Protein AF-0000000066342060 (afdb_homodimer)

pLDDT: mean 93.71, std 10.84, range [29.41, 98.94]

Organism: Danio rerio (NCBI:txid7955)

Sequence (582 aa):
MQQTVARYLIFFQYTGSKYSGVMKAPAHQAVQGVGNHLENAVRKLKPVNEVCVSISSRTDTGVHALCNSAHVDIQRRADKPPLSEQSLLEALNFQLKEEPIRITRAYRVHSDFHARYQAQSRTYVYRLALGCQHHTLMPLTEKDLCWALRDTRLNIDAMREASALLLGTHDFSTFRALSSDAPFKCPVKTLDLAQLEPGESFSQRHFQRDIQFWELTFKSRSFLYRQVRRMTGVLVAIGQGRLSVSKIQDLLEARDSLAFPNNLTAPAHGLFLTNVQYRDTDLVASMSEEQMQQTVARYLIFFQYTGSKYSGVMKAPAHQAVQGVGNHLENAVRKLKPVNEVCVSISSRTDTGVHALCNSAHVDIQRRADKPPLSEQSLLEALNFQLKEEPIRITRAYRVHSDFHARYQAQSRTYVYRLALGCQHHTLMPLTEKDLCWALRDTRLNIDAMREASALLLGTHDFSTFRALSSDAPFKCPVKTLDLAQLEPGESFSQRHFQRDIQFWELTFKSRSFLYRQVRRMTGVLVAIGQGRLSVSKIQDLLEARDSLAFPNNLTAPAHGLFLTNVQYRDTDLVASMSEEQ

InterPro domains:
  IPR001406 Pseudouridine synthase I, TruA [MF_00171] (6-278)
  IPR001406 Pseudouridine synthase I, TruA [PIRSF001430] (6-283)
  IPR001406 Pseudouridine synthase I, TruA [PTHR11142] (7-284)
  IPR001406 Pseudouridine synthase I, TruA [cd02570] (10-278)
  IPR020094 Pseudouridine synthase TruA/RsuA/RluB/E/F, N-terminal [G3DSA:3.30.70.580] (1-119)
  IPR020095 Pseudouridine synthase I, TruA, C-terminal [G3DSA:3.30.70.660] (121-280)
  IPR020097 Pseudouridine synthase I, TruA, alpha/beta domain [PF01416] (12-117)
  IPR020097 Pseudouridine synthase I, TruA, alpha/beta domain [PF01416] (162-278)
  IPR020103 Pseudouridine synthase, catalytic domain superfamily [SSF55120] (6-284)

Nearest PDB structures (foldseek):
  9enc-assembly1_A  TM=8.830E-01  e=8.148E-20  Homo sapiens
  9enb-assembly1_B  TM=8.644E-01  e=1.808E-19  Homo sapiens
  9enc-assembly1_B  TM=8.668E-01  e=1.210E-18  Homo sapiens
  6sgb-assembly1_FB  TM=7.289E-01  e=1.184E-21  Trypanosoma brucei brucei
  6sgb-assembly1_FC  TM=7.516E-01  e=6.376E-20  Trypanosoma brucei brucei

Structure (mmCIF, N/CA/C/O backbone):
data_AF-0000000066342060-model_v1
#
loop_
_entity.id
_entity.type
_entity.pdbx_description
1 polymer 'tRNA pseudouridine synthase'
#
loop_
_atom_site.group_PDB
_atom_site.id
_atom_site.type_symbol
_atom_site.label_atom_id
_atom_site.label_alt_id
_atom_site.label_comp_id
_atom_site.label_asym_id
_atom_site.label_entity_id
_atom_site.label_seq_id
_atom_site.pdbx_PDB_ins_code
_atom_site.Cartn_x
_atom_site.Cartn_y
_atom_site.Cartn_z
_atom_site.occupancy
_atom_site.B_iso_or_equiv
_atom_site.auth_seq_id
_atom_site.auth_comp_id
_atom_site.auth_asym_id
_atom_site.auth_atom_id
_atom_site.pdbx_PDB_model_num
ATOM 1 N N . MET A 1 1 ? 30.828 29.75 25.562 1 40.78 1 MET A N 1
ATOM 2 C CA . MET A 1 1 ? 30.375 29.578 24.172 1 40.78 1 MET A CA 1
ATOM 3 C C . MET A 1 1 ? 28.859 29.375 24.125 1 40.78 1 MET A C 1
ATOM 5 O O . MET A 1 1 ? 28.312 28.562 24.891 1 40.78 1 MET A O 1
ATOM 9 N N . GLN A 1 2 ? 28.047 30.266 23.875 1 48.31 2 GLN A N 1
ATOM 10 C CA . GLN A 1 2 ? 26.609 30.344 24.078 1 48.31 2 GLN A CA 1
ATOM 11 C C . GLN A 1 2 ? 25.906 29.125 23.516 1 48.31 2 GLN A C 1
ATOM 13 O O . GLN A 1 2 ? 26.188 28.703 22.375 1 48.31 2 GLN A O 1
ATOM 18 N N . GLN A 1 3 ? 25.578 28.125 24.328 1 57.59 3 GLN A N 1
ATOM 19 C CA . GLN A 1 3 ? 24.891 26.859 24.094 1 57.59 3 GLN A CA 1
ATOM 20 C C . GLN A 1 3 ? 23.734 27.031 23.094 1 57.59 3 GLN A C 1
ATOM 22 O O . GLN A 1 3 ? 22.734 27.688 23.406 1 57.59 3 GLN A O 1
ATOM 27 N N . THR A 1 4 ? 23.969 27.078 21.734 1 79 4 THR A N 1
ATOM 28 C CA . THR A 1 4 ? 22.953 27.562 20.797 1 79 4 THR A CA 1
ATOM 29 C C . THR A 1 4 ? 21.953 26.453 20.453 1 79 4 THR A C 1
ATOM 31 O O . THR A 1 4 ? 22.328 25.344 20.109 1 79 4 THR A O 1
ATOM 34 N N . VAL A 1 5 ? 20.75 26.5 21.062 1 92 5 VAL A N 1
ATOM 35 C CA . VAL A 1 5 ? 19.578 25.703 20.703 1 92 5 VAL A CA 1
ATOM 36 C C . VAL A 1 5 ? 19.203 25.953 19.25 1 92 5 VAL A C 1
ATOM 38 O O . VAL A 1 5 ? 19.188 27.109 18.797 1 92 5 VAL A O 1
ATOM 41 N N . ALA A 1 6 ? 19.156 24.844 18.5 1 95.31 6 ALA A N 1
ATOM 42 C CA . ALA A 1 6 ? 18.719 24.969 17.109 1 95.31 6 ALA A CA 1
ATOM 43 C C . ALA A 1 6 ? 17.297 24.422 16.938 1 95.31 6 ALA A C 1
ATOM 45 O O . ALA A 1 6 ? 16.969 23.375 17.484 1 95.31 6 ALA A O 1
ATOM 46 N N . ARG A 1 7 ? 16.484 25.234 16.234 1 97.38 7 ARG A N 1
ATOM 47 C CA . ARG A 1 7 ? 15.133 24.766 15.922 1 97.38 7 ARG A CA 1
ATOM 48 C C . ARG A 1 7 ? 15.094 24.125 14.539 1 97.38 7 ARG A C 1
ATOM 50 O O . ARG A 1 7 ? 15.617 24.672 13.57 1 97.38 7 ARG A O 1
ATOM 57 N N . TYR A 1 8 ? 14.477 22.938 14.531 1 98.38 8 TYR A N 1
ATOM 58 C CA . TYR A 1 8 ? 14.32 22.219 13.266 1 98.38 8 TYR A CA 1
ATOM 59 C C . TYR A 1 8 ? 12.844 22.031 12.93 1 98.38 8 TYR A C 1
ATOM 61 O O . TYR A 1 8 ? 12.031 21.75 13.812 1 98.38 8 TYR A O 1
ATOM 69 N N . LEU A 1 9 ? 12.523 22.25 11.648 1 98.75 9 LEU A N 1
ATOM 70 C CA . LEU A 1 9 ? 11.273 21.781 11.062 1 98.75 9 LEU A CA 1
ATOM 71 C C . LEU A 1 9 ? 11.469 20.438 10.375 1 98.75 9 LEU A C 1
ATOM 73 O O . LEU A 1 9 ? 12.328 20.297 9.5 1 98.75 9 LEU A O 1
ATOM 77 N N . ILE A 1 10 ? 10.719 19.453 10.805 1 98.56 10 ILE A N 1
ATOM 78 C CA . ILE A 1 10 ? 10.805 18.141 10.164 1 98.56 10 ILE A CA 1
ATOM 79 C C . ILE A 1 10 ? 9.477 17.828 9.477 1 98.56 10 ILE A C 1
ATOM 81 O O . ILE A 1 10 ? 8.406 18.188 9.977 1 98.56 10 ILE A O 1
ATOM 85 N N . PHE A 1 11 ? 9.547 17.234 8.297 1 98.5 11 PHE A N 1
ATOM 86 C CA . PHE A 1 11 ? 8.422 16.625 7.602 1 98.5 11 PHE A CA 1
ATOM 87 C C . PHE A 1 11 ? 8.453 15.109 7.742 1 98.5 11 PHE A C 1
ATOM 89 O O . PHE A 1 11 ? 9.516 14.492 7.641 1 98.5 11 PHE A O 1
ATOM 96 N N . PHE A 1 12 ? 7.305 14.547 8.023 1 98.56 12 PHE A N 1
ATOM 97 C CA . PHE A 1 12 ? 7.316 13.109 8.289 1 98.56 12 PHE A CA 1
ATOM 98 C C . PHE A 1 12 ? 6.043 12.453 7.777 1 98.56 12 PHE A C 1
ATOM 100 O O . PHE A 1 12 ? 5.012 13.117 7.625 1 98.56 12 PHE A O 1
ATOM 107 N N . GLN A 1 13 ? 6.145 11.219 7.43 1 98.62 13 GLN A N 1
ATOM 108 C CA . GLN A 1 13 ? 5.023 10.359 7.059 1 98.62 13 GLN A CA 1
ATOM 109 C C . GLN A 1 13 ? 4.785 9.273 8.102 1 98.62 13 GLN A C 1
ATOM 111 O O . GLN A 1 13 ? 5.688 8.938 8.875 1 98.62 13 GLN A O 1
ATOM 116 N N . TYR A 1 14 ? 3.566 8.75 8.172 1 98.62 14 TYR A N 1
ATOM 117 C CA . TYR A 1 14 ? 3.242 7.621 9.039 1 98.62 14 TYR A CA 1
ATOM 118 C C . TYR A 1 14 ? 1.99 6.902 8.555 1 98.62 14 TYR A C 1
ATOM 120 O O . TYR A 1 14 ? 1.131 7.508 7.906 1 98.62 14 TYR A O 1
ATOM 128 N N . THR A 1 15 ? 1.938 5.625 8.781 1 98.25 15 THR A N 1
ATOM 129 C CA . THR A 1 15 ? 0.697 4.859 8.711 1 98.25 15 THR A CA 1
ATOM 130 C C . THR A 1 15 ? -0.022 4.871 10.062 1 98.25 15 THR A C 1
ATOM 132 O O . THR A 1 15 ? 0.473 4.312 11.039 1 98.25 15 THR A O 1
ATOM 135 N N . GLY A 1 16 ? -1.172 5.438 10.102 1 98.44 16 GLY A N 1
ATOM 136 C CA . GLY A 1 16 ? -1.826 5.793 11.352 1 98.44 16 GLY A CA 1
ATOM 137 C C . GLY A 1 16 ? -2.471 4.605 12.039 1 98.44 16 GLY A C 1
ATOM 138 O O . GLY A 1 16 ? -2.881 4.707 13.203 1 98.44 16 GLY A O 1
ATOM 139 N N . SER A 1 17 ? -2.461 3.416 11.461 1 96.31 17 SER A N 1
ATOM 140 C CA . SER A 1 17 ? -3.217 2.258 11.922 1 96.31 17 SER A CA 1
ATOM 141 C C . SER A 1 17 ? -2.75 1.809 13.305 1 96.31 17 SER A C 1
ATOM 143 O O . SER A 1 17 ? -3.541 1.283 14.094 1 96.31 17 SER A O 1
ATOM 145 N N . LYS A 1 18 ? -1.552 2.076 13.633 1 94.25 18 LYS A N 1
ATOM 146 C CA . LYS A 1 18 ? -0.958 1.534 14.852 1 94.25 18 LYS A CA 1
ATOM 147 C C . LYS A 1 18 ? -1.004 2.553 15.984 1 94.25 18 LYS A C 1
ATOM 149 O O . LYS A 1 18 ? -0.569 2.266 17.094 1 94.25 18 LYS A O 1
ATOM 154 N N . TYR A 1 19 ? -1.538 3.703 15.734 1 97.94 19 TYR A N 1
ATOM 155 C CA . TYR A 1 19 ? -1.331 4.777 16.703 1 97.94 19 TYR A CA 1
ATOM 156 C C . TYR A 1 19 ? -2.662 5.352 17.172 1 97.94 19 TYR A C 1
ATOM 158 O O . TYR A 1 19 ? -3.68 5.219 16.484 1 97.94 19 TYR A O 1
ATOM 166 N N . SER A 1 20 ? -2.66 5.93 18.312 1 97.25 20 SER A N 1
ATOM 167 C CA . SER A 1 20 ? -3.82 6.633 18.844 1 97.25 20 SER A CA 1
ATOM 168 C C . SER A 1 20 ? -3.832 8.094 18.406 1 97.25 20 SER A C 1
ATOM 170 O O . SER A 1 20 ? -4.008 8.992 19.234 1 97.25 20 SER A O 1
ATOM 172 N N . GLY A 1 21 ? -3.586 8.305 17.125 1 97.62 21 GLY A N 1
ATOM 173 C CA . GLY A 1 21 ? -3.49 9.648 16.578 1 97.62 21 GLY A CA 1
ATOM 174 C C . GLY A 1 21 ? -2.064 10.156 16.5 1 97.62 21 GLY A C 1
ATOM 175 O O . GLY A 1 21 ? -1.122 9.438 16.828 1 97.62 21 GLY A O 1
ATOM 176 N N . VAL A 1 22 ? -1.926 11.352 16.031 1 98.38 22 VAL A N 1
ATOM 177 C CA . VAL A 1 22 ? -0.576 11.867 15.836 1 98.38 22 VAL A CA 1
ATOM 178 C C . VAL A 1 22 ? -0.062 12.484 17.141 1 98.38 22 VAL A C 1
ATOM 180 O O . VAL A 1 22 ? 1.145 12.492 17.391 1 98.38 22 VAL A O 1
ATOM 183 N N . MET A 1 23 ? -0.962 13.016 17.938 1 96.44 23 MET A N 1
ATOM 184 C CA . MET A 1 23 ? -0.544 13.719 19.141 1 96.44 23 MET A CA 1
ATOM 185 C C . MET A 1 23 ? -0.038 12.742 20.203 1 96.44 23 MET A C 1
ATOM 187 O O . MET A 1 23 ? -0.458 11.586 20.234 1 96.44 23 MET A O 1
ATOM 191 N N . LYS A 1 24 ? 0.803 13.227 21.016 1 95.44 24 LYS A N 1
ATOM 192 C CA . LYS A 1 24 ? 1.304 12.445 22.141 1 95.44 24 LYS A CA 1
ATOM 193 C C . LYS A 1 24 ? 0.162 11.992 23.047 1 95.44 24 LYS A C 1
ATOM 195 O O . LYS A 1 24 ? -0.66 12.812 23.469 1 95.44 24 LYS A O 1
ATOM 200 N N . ALA A 1 25 ? 0.203 10.734 23.234 1 93.38 25 ALA A N 1
ATOM 201 C CA . ALA A 1 25 ? -0.77 10.172 24.156 1 93.38 25 ALA A CA 1
ATOM 202 C C . ALA A 1 25 ? -0.244 10.211 25.594 1 93.38 25 ALA A C 1
ATOM 204 O O . ALA A 1 25 ? 0.963 10.102 25.812 1 93.38 25 ALA A O 1
ATOM 205 N N . PRO A 1 26 ? -1.163 10.297 26.484 1 91.69 26 PRO A N 1
ATOM 206 C CA . PRO A 1 26 ? -0.74 10.227 27.875 1 91.69 26 PRO A CA 1
ATOM 207 C C . PRO A 1 26 ? -0.119 8.875 28.234 1 91.69 26 PRO A C 1
ATOM 209 O O . PRO A 1 26 ? -0.402 7.867 27.578 1 91.69 26 PRO A O 1
ATOM 212 N N . ALA A 1 27 ? 0.652 8.812 29.219 1 87.19 27 ALA A N 1
ATOM 213 C CA . ALA A 1 27 ? 1.425 7.641 29.625 1 87.19 27 ALA A CA 1
ATOM 214 C C . ALA A 1 27 ? 0.506 6.48 29.984 1 87.19 27 ALA A C 1
ATOM 216 O O . ALA A 1 27 ? 0.876 5.312 29.844 1 87.19 27 ALA A O 1
ATOM 217 N N . HIS A 1 28 ? -0.587 6.805 30.453 1 90.12 28 HIS A N 1
ATOM 218 C CA . HIS A 1 28 ? -1.48 5.758 30.938 1 90.12 28 HIS A CA 1
ATOM 219 C C . HIS A 1 28 ? -2.203 5.07 29.781 1 90.12 28 HIS A C 1
ATOM 221 O O . HIS A 1 28 ? -2.801 4.008 29.953 1 90.12 28 HIS A O 1
ATOM 227 N N . GLN A 1 29 ? -2.131 5.688 28.656 1 89.44 29 GLN A N 1
ATOM 228 C CA . GLN A 1 29 ? -2.797 5.098 27.5 1 89.44 29 GLN A CA 1
ATOM 229 C C . GLN A 1 29 ? -1.976 3.947 26.906 1 89.44 29 GLN A C 1
ATOM 231 O O . GLN A 1 29 ? -0.752 4.047 26.797 1 89.44 29 GLN A O 1
ATOM 236 N N . ALA A 1 30 ? -2.613 2.877 26.594 1 89.19 30 ALA A N 1
ATOM 237 C CA . ALA A 1 30 ? -1.975 1.658 26.094 1 89.19 30 ALA A CA 1
ATOM 238 C C . ALA A 1 30 ? -1.342 1.882 24.734 1 89.19 30 ALA A C 1
ATOM 240 O O . ALA A 1 30 ? -0.22 1.436 24.469 1 89.19 30 ALA A O 1
ATOM 241 N N . VAL A 1 31 ? -2.068 2.568 23.844 1 95.69 31 VAL A N 1
ATOM 242 C CA . VAL A 1 31 ? -1.579 2.809 22.5 1 95.69 31 VAL A CA 1
ATOM 243 C C . VAL A 1 31 ? -1.014 4.223 22.391 1 95.69 31 VAL A C 1
ATOM 245 O O . VAL A 1 31 ? -1.695 5.195 22.719 1 95.69 31 VAL A O 1
ATOM 248 N N . GLN A 1 32 ? 0.169 4.375 21.969 1 97.12 32 GLN A N 1
ATOM 249 C CA . GLN A 1 32 ? 0.861 5.656 21.859 1 97.12 32 GLN A CA 1
ATOM 250 C C . GLN A 1 32 ? 0.484 6.387 20.578 1 97.12 32 GLN A C 1
ATOM 252 O O . GLN A 1 32 ? -0.012 5.773 19.625 1 97.12 32 GLN A O 1
ATOM 257 N N . GLY A 1 33 ? 0.631 7.684 20.594 1 98.25 33 GLY A N 1
ATOM 258 C CA . GLY A 1 33 ? 0.53 8.484 19.391 1 98.25 33 GLY A CA 1
ATOM 259 C C . GLY A 1 33 ? 1.835 8.57 18.625 1 98.25 33 GLY A C 1
ATOM 260 O O . GLY A 1 33 ? 2.891 8.188 19.125 1 98.25 33 GLY A O 1
ATOM 261 N N . VAL A 1 34 ? 1.779 9.047 17.422 1 98.69 34 VAL A N 1
ATOM 262 C CA . VAL A 1 34 ? 2.963 9.25 16.594 1 98.69 34 VAL A CA 1
ATOM 263 C C . VAL A 1 34 ? 3.939 10.188 17.312 1 98.69 34 VAL A C 1
ATOM 265 O O . VAL A 1 34 ? 5.152 9.984 17.266 1 98.69 34 VAL A O 1
ATOM 268 N N . GLY A 1 35 ? 3.361 11.242 17.984 1 98.5 35 GLY A N 1
ATOM 269 C CA . GLY A 1 35 ? 4.168 12.219 18.703 1 98.5 35 GLY A CA 1
ATOM 270 C C . GLY A 1 35 ? 5.047 11.594 19.781 1 98.5 35 GLY A C 1
ATOM 271 O O . GLY A 1 35 ? 6.172 12.047 20 1 98.5 35 GLY A O 1
ATOM 272 N N . ASN A 1 36 ? 4.559 10.531 20.5 1 98.38 36 ASN A N 1
ATOM 273 C CA . ASN A 1 36 ? 5.375 9.812 21.469 1 98.38 36 ASN A CA 1
ATOM 274 C C . ASN A 1 36 ? 6.645 9.258 20.828 1 98.38 36 ASN A C 1
ATOM 276 O O . ASN A 1 36 ? 7.738 9.422 21.359 1 98.38 36 ASN A O 1
ATOM 280 N N . HIS A 1 37 ? 6.496 8.68 19.672 1 98.44 37 HIS A N 1
ATOM 281 C CA . HIS A 1 37 ? 7.613 8.031 18.984 1 98.44 37 HIS A CA 1
ATOM 282 C C . HIS A 1 37 ? 8.586 9.062 18.438 1 98.44 37 HIS A C 1
ATOM 284 O O . HIS A 1 37 ? 9.805 8.852 18.469 1 98.44 37 HIS A O 1
ATOM 290 N N . LEU A 1 38 ? 8.039 10.164 17.938 1 98.75 38 LEU A N 1
ATOM 291 C CA . LEU A 1 38 ? 8.898 11.242 17.453 1 98.75 38 LEU A CA 1
ATOM 292 C C . LEU A 1 38 ? 9.758 11.797 18.594 1 98.75 38 LEU A C 1
ATOM 294 O O . LEU A 1 38 ? 10.977 11.93 18.453 1 98.75 38 LEU A O 1
ATOM 298 N N . GLU A 1 39 ? 9.148 12.062 19.703 1 98.62 39 GLU A N 1
ATOM 299 C CA . GLU A 1 39 ? 9.883 12.609 20.844 1 98.62 39 GLU A CA 1
ATOM 300 C C . GLU A 1 39 ? 10.906 11.609 21.375 1 98.62 39 GLU A C 1
ATOM 302 O O . GLU A 1 39 ? 12.031 11.984 21.719 1 98.62 39 GLU A O 1
ATOM 307 N N . ASN A 1 40 ? 10.469 10.367 21.438 1 98.19 40 ASN A N 1
ATOM 308 C CA . ASN A 1 40 ? 11.406 9.336 21.859 1 98.19 40 ASN A CA 1
ATOM 309 C C . ASN A 1 40 ? 12.625 9.273 20.938 1 98.19 40 ASN A C 1
ATOM 311 O O . ASN A 1 40 ? 13.75 9.117 21.406 1 98.19 40 ASN A O 1
ATOM 315 N N . ALA A 1 41 ? 12.406 9.336 19.641 1 98.75 41 ALA A N 1
ATOM 316 C CA . ALA A 1 41 ? 13.508 9.328 18.688 1 98.75 41 ALA A CA 1
ATOM 317 C C . ALA A 1 41 ? 14.453 10.5 18.922 1 98.75 41 ALA A C 1
ATOM 319 O O . ALA A 1 41 ? 15.68 10.336 18.891 1 98.75 41 ALA A O 1
ATOM 320 N N . VAL A 1 42 ? 13.914 11.703 19.188 1 98.62 42 VAL A N 1
ATOM 321 C CA . VAL A 1 42 ? 14.727 12.883 19.453 1 98.62 42 VAL A CA 1
ATOM 322 C C . VAL A 1 42 ? 15.484 12.703 20.766 1 98.62 42 VAL A C 1
ATOM 324 O O . VAL A 1 42 ? 16.672 13.039 20.859 1 98.62 42 VAL A O 1
ATOM 327 N N . ARG A 1 43 ? 14.852 12.164 21.797 1 98.44 43 ARG A N 1
ATOM 328 C CA . ARG A 1 43 ? 15.477 11.961 23.094 1 98.44 43 ARG A CA 1
ATOM 329 C C . ARG A 1 43 ? 16.688 11.047 22.984 1 98.44 43 ARG A C 1
ATOM 331 O O . ARG A 1 43 ? 17.688 11.227 23.688 1 98.44 43 ARG A O 1
ATOM 338 N N . LYS A 1 44 ? 16.562 10.141 22.109 1 98.31 44 LYS A N 1
ATOM 339 C CA . LYS A 1 44 ? 17.641 9.18 21.922 1 98.31 44 LYS A CA 1
ATOM 340 C C . LYS A 1 44 ? 18.891 9.852 21.328 1 98.31 44 LYS A C 1
ATOM 342 O O . LYS A 1 44 ? 19.984 9.281 21.359 1 98.31 44 LYS A O 1
ATOM 347 N N . LEU A 1 45 ? 18.734 11.055 20.797 1 97 45 LEU A N 1
ATOM 348 C CA . LEU A 1 45 ? 19.891 11.828 20.328 1 97 45 LEU A CA 1
ATOM 349 C C . LEU A 1 45 ? 20.562 12.531 21.5 1 97 45 LEU A C 1
ATOM 351 O O . LEU A 1 45 ? 21.594 13.188 21.312 1 97 45 LEU A O 1
ATOM 355 N N . LYS A 1 46 ? 20 12.492 22.672 1 96 46 LYS A N 1
ATOM 356 C CA . LYS A 1 46 ? 20.531 12.961 23.938 1 96 46 LYS A CA 1
ATOM 357 C C . LYS A 1 46 ? 20.75 14.469 23.922 1 96 46 LYS A C 1
ATOM 359 O O . LYS A 1 46 ? 21.828 14.953 24.25 1 96 46 LYS A O 1
ATOM 364 N N . PRO A 1 47 ? 19.734 15.133 23.5 1 96.25 47 PRO A N 1
ATOM 365 C CA . PRO A 1 47 ? 19.859 16.594 23.641 1 96.25 47 PRO A CA 1
ATOM 366 C C . PRO A 1 47 ? 19.922 17.047 25.094 1 96.25 47 PRO A C 1
ATOM 368 O O . PRO A 1 47 ? 19.484 16.312 25.984 1 96.25 47 PRO A O 1
ATOM 371 N N . VAL A 1 48 ? 20.438 18.219 25.297 1 95.56 48 VAL A N 1
ATOM 372 C CA . VAL A 1 48 ? 20.562 18.781 26.641 1 95.56 48 VAL A CA 1
ATOM 373 C C . VAL A 1 48 ? 19.203 19.281 27.109 1 95.56 48 VAL A C 1
ATOM 375 O O . VAL A 1 48 ? 18.844 19.125 28.281 1 95.56 48 VAL A O 1
ATOM 378 N N . ASN A 1 49 ? 18.531 19.875 26.219 1 95.56 49 ASN A N 1
ATOM 379 C CA . ASN A 1 49 ? 17.25 20.453 26.578 1 95.56 49 ASN A CA 1
ATOM 380 C C . ASN A 1 49 ? 16.141 19.406 26.641 1 95.56 49 ASN A C 1
ATOM 382 O O . ASN A 1 49 ? 16.312 18.281 26.125 1 95.56 49 ASN A O 1
ATOM 386 N N . GLU A 1 50 ? 15.062 19.766 27.266 1 96.44 50 GLU A N 1
ATOM 387 C CA . GLU A 1 50 ? 13.867 18.922 27.25 1 96.44 50 GLU A CA 1
ATOM 388 C C . GLU A 1 50 ? 13.289 18.812 25.844 1 96.44 50 GLU A C 1
ATOM 390 O O . GLU A 1 50 ? 13.219 19.797 25.109 1 96.44 50 GLU A O 1
ATOM 395 N N . VAL A 1 51 ? 12.875 17.641 25.516 1 97.25 51 VAL A N 1
ATOM 396 C CA . VAL A 1 51 ? 12.375 17.391 24.172 1 97.25 51 VAL A CA 1
ATOM 397 C C . VAL A 1 51 ? 10.859 17.609 24.125 1 97.25 51 VAL A C 1
ATOM 399 O O . VAL A 1 51 ? 10.117 17.016 24.906 1 97.25 51 VAL A O 1
ATOM 402 N N . CYS A 1 52 ? 10.453 18.453 23.312 1 97.12 52 CYS A N 1
ATOM 403 C CA . CYS A 1 52 ? 9.047 18.719 23.016 1 97.12 52 CYS A CA 1
ATOM 404 C C . CYS A 1 52 ? 8.836 18.922 21.516 1 97.12 52 CYS A C 1
ATOM 406 O O . CYS A 1 52 ? 9.43 19.812 20.922 1 97.12 52 CYS A O 1
ATOM 408 N N . VAL A 1 53 ? 7.992 18.141 20.953 1 98.06 53 VAL A N 1
ATOM 409 C CA . VAL A 1 53 ? 7.711 18.234 19.531 1 98.06 53 VAL A CA 1
ATOM 410 C C . VAL A 1 53 ? 6.363 18.922 19.312 1 98.06 53 VAL A C 1
ATOM 412 O O . VAL A 1 53 ? 5.355 18.531 19.906 1 98.06 53 VAL A O 1
ATOM 415 N N . SER A 1 54 ? 6.355 19.984 18.5 1 98.44 54 SER A N 1
ATOM 416 C CA . SER A 1 54 ? 5.125 20.688 18.156 1 98.44 54 SER A CA 1
ATOM 417 C C . SER A 1 54 ? 4.633 20.297 16.766 1 98.44 54 SER A C 1
ATOM 419 O O . SER A 1 54 ? 5.227 20.688 15.75 1 98.44 54 SER A O 1
ATOM 421 N N . ILE A 1 55 ? 3.543 19.641 16.734 1 98.44 55 ILE A N 1
ATOM 422 C CA . ILE A 1 55 ? 3.014 19.078 15.492 1 98.44 55 ILE A CA 1
ATOM 423 C C . ILE A 1 55 ? 2.121 20.094 14.797 1 98.44 55 ILE A C 1
ATOM 425 O O . ILE A 1 55 ? 1.351 20.797 15.453 1 98.44 55 ILE A O 1
ATOM 429 N N . SER A 1 56 ? 2.242 20.094 13.484 1 98.38 56 SER A N 1
ATOM 430 C CA . SER A 1 56 ? 1.52 21.109 12.719 1 98.38 56 SER A CA 1
ATOM 431 C C . SER A 1 56 ? 0.043 20.75 12.586 1 98.38 56 SER A C 1
ATOM 433 O O . SER A 1 56 ? -0.827 21.609 12.75 1 98.38 56 SER A O 1
ATOM 435 N N . SER A 1 57 ? -0.207 19.484 12.25 1 98.25 57 SER A N 1
ATOM 436 C CA . SER A 1 57 ? -1.562 19.047 11.93 1 98.25 57 SER A CA 1
ATOM 437 C C . SER A 1 57 ? -1.967 17.844 12.758 1 98.25 57 SER A C 1
ATOM 439 O O . SER A 1 57 ? -1.322 16.797 12.695 1 98.25 57 SER A O 1
ATOM 441 N N . ARG A 1 58 ? -3.051 17.969 13.5 1 96.06 58 ARG A N 1
ATOM 442 C CA . ARG A 1 58 ? -3.543 16.875 14.336 1 96.06 58 ARG A CA 1
ATOM 443 C C . ARG A 1 58 ? -4.398 15.906 13.531 1 96.06 58 ARG A C 1
ATOM 445 O O . ARG A 1 58 ? -5.34 16.312 12.852 1 96.06 58 ARG A O 1
ATOM 452 N N . THR A 1 59 ? -3.998 14.711 13.5 1 98 59 THR A N 1
ATOM 453 C CA . THR A 1 59 ? -4.797 13.68 12.844 1 98 59 THR A CA 1
ATOM 454 C C . THR A 1 59 ? -5.359 12.703 13.867 1 98 59 THR A C 1
ATOM 456 O O . THR A 1 59 ? -4.695 12.367 14.844 1 98 59 THR A O 1
ATOM 459 N N . ASP A 1 60 ? -6.547 12.188 13.594 1 96.06 60 ASP A N 1
ATOM 460 C CA . ASP A 1 60 ? -7.242 11.242 14.461 1 96.06 60 ASP A CA 1
ATOM 461 C C . ASP A 1 60 ? -6.57 9.875 14.43 1 96.06 60 ASP A C 1
ATOM 463 O O . ASP A 1 60 ? -5.715 9.617 13.586 1 96.06 60 ASP A O 1
ATOM 467 N N . THR A 1 61 ? -6.984 9.117 15.469 1 97.25 61 THR A N 1
ATOM 468 C CA . THR A 1 61 ? -6.605 7.711 15.461 1 97.25 61 THR A CA 1
ATOM 469 C C . THR A 1 61 ? -6.934 7.07 14.117 1 97.25 61 THR A C 1
ATOM 471 O O . THR A 1 61 ? -8.039 7.238 13.594 1 97.25 61 THR A O 1
ATOM 474 N N . GLY A 1 62 ? -5.926 6.441 13.516 1 98.06 62 GLY A N 1
ATOM 475 C CA . GLY A 1 62 ? -6.164 5.684 12.297 1 98.06 62 GLY A CA 1
ATOM 476 C C . GLY A 1 62 ? -5.891 6.48 11.039 1 98.06 62 GLY A C 1
ATOM 477 O O . GLY A 1 62 ? -5.789 5.914 9.945 1 98.06 62 GLY A O 1
ATOM 478 N N . VAL A 1 63 ? -5.824 7.785 11.141 1 98.81 63 VAL A N 1
ATOM 479 C CA . VAL A 1 63 ? -5.562 8.625 9.977 1 98.81 63 VAL A CA 1
ATOM 480 C C . VAL A 1 63 ? -4.078 8.555 9.609 1 98.81 63 VAL A C 1
ATOM 482 O O . VAL A 1 63 ? -3.219 8.531 10.492 1 98.81 63 VAL A O 1
ATOM 485 N N . HIS A 1 64 ? -3.775 8.531 8.352 1 98.88 64 HIS A N 1
ATOM 486 C CA . HIS A 1 64 ? -2.418 8.43 7.828 1 98.88 64 HIS A CA 1
ATOM 487 C C . HIS A 1 64 ? -1.88 9.797 7.426 1 98.88 64 HIS A C 1
ATOM 489 O O . HIS A 1 64 ? -2.629 10.773 7.387 1 98.88 64 HIS A O 1
ATOM 495 N N . ALA A 1 65 ? -0.594 9.812 7.176 1 98.81 65 ALA A N 1
ATOM 496 C CA . ALA A 1 65 ? -0.004 11.008 6.57 1 98.81 65 ALA A CA 1
ATOM 497 C C . ALA A 1 65 ? 1.131 10.641 5.621 1 98.81 65 ALA A C 1
ATOM 499 O O . ALA A 1 65 ? 2.002 9.836 5.969 1 98.81 65 ALA A O 1
ATOM 500 N N . LEU A 1 66 ? 1.085 11.203 4.422 1 98.31 66 LEU A N 1
ATOM 501 C CA . LEU A 1 66 ? 2.252 11.188 3.547 1 98.31 66 LEU A CA 1
ATOM 502 C C . LEU A 1 66 ? 3.191 12.344 3.881 1 98.31 66 LEU A C 1
ATOM 504 O O . LEU A 1 66 ? 4.375 12.305 3.543 1 98.31 66 LEU A O 1
ATOM 508 N N . CYS A 1 67 ? 2.543 13.336 4.539 1 98.5 67 CYS A N 1
ATOM 509 C CA . CYS A 1 67 ? 3.328 14.492 4.945 1 98.5 67 CYS A CA 1
ATOM 510 C C . CYS A 1 67 ? 2.639 15.25 6.078 1 98.5 67 CYS A C 1
ATOM 512 O O . CYS A 1 67 ? 1.607 15.891 5.863 1 98.5 67 CYS A O 1
ATOM 514 N N . ASN A 1 68 ? 3.115 15.141 7.184 1 98.88 68 ASN A N 1
ATOM 515 C CA . ASN A 1 68 ? 2.895 16.031 8.312 1 98.88 68 ASN A CA 1
ATOM 516 C C . ASN A 1 68 ? 4.176 16.766 8.711 1 98.88 68 ASN A C 1
ATOM 518 O O . ASN A 1 68 ? 5.227 16.562 8.102 1 98.88 68 ASN A O 1
ATOM 522 N N . SER A 1 69 ? 4.078 17.75 9.602 1 98.88 69 SER A N 1
ATOM 523 C CA . SER A 1 69 ? 5.285 18.469 10 1 98.88 69 SER A CA 1
ATOM 524 C C . SER A 1 69 ? 5.277 18.766 11.492 1 98.88 69 SER A C 1
ATOM 526 O O . SER A 1 69 ? 4.238 18.656 12.148 1 98.88 69 SER A O 1
ATOM 528 N N . ALA A 1 70 ? 6.434 19.016 11.977 1 98.88 70 ALA A N 1
ATOM 529 C CA . ALA A 1 70 ? 6.629 19.406 13.375 1 98.88 70 ALA A CA 1
ATOM 530 C C . ALA A 1 70 ? 7.93 20.188 13.547 1 98.88 70 ALA A C 1
ATOM 532 O O . ALA A 1 70 ? 8.852 20.047 12.742 1 98.88 70 ALA A O 1
ATOM 533 N N . HIS A 1 71 ? 7.984 21.031 14.508 1 98.75 71 HIS A N 1
ATOM 534 C CA . HIS A 1 71 ? 9.273 21.609 14.859 1 98.75 71 HIS A CA 1
ATOM 535 C C . HIS A 1 71 ? 9.734 21.141 16.234 1 98.75 71 HIS A C 1
ATOM 537 O O . HIS A 1 71 ? 8.914 20.719 17.062 1 98.75 71 HIS A O 1
ATOM 543 N N . VAL A 1 72 ? 10.969 21.141 16.438 1 98.62 72 VAL A N 1
ATOM 544 C CA . VAL A 1 72 ? 11.586 20.688 17.672 1 98.62 72 VAL A CA 1
ATOM 545 C C . VAL A 1 72 ? 12.898 21.453 17.891 1 98.62 72 VAL A C 1
ATOM 547 O O . VAL A 1 72 ? 13.602 21.781 16.938 1 98.62 72 VAL A O 1
ATOM 550 N N . ASP A 1 73 ? 13.188 21.781 19.141 1 97.62 73 ASP A N 1
ATOM 551 C CA . ASP A 1 73 ? 14.445 22.391 19.547 1 97.62 73 ASP A CA 1
ATOM 552 C C . ASP A 1 73 ? 15.438 21.328 20.031 1 97.62 73 ASP A C 1
ATOM 554 O O . ASP A 1 73 ? 15.086 20.469 20.844 1 97.62 73 ASP A O 1
ATOM 558 N N . ILE A 1 74 ? 16.625 21.391 19.516 1 97.19 74 ILE A N 1
ATOM 559 C CA . ILE A 1 74 ? 17.656 20.453 19.906 1 97.19 74 ILE A CA 1
ATOM 560 C C . ILE A 1 74 ? 18.906 21.219 20.344 1 97.19 74 ILE A C 1
ATOM 562 O O . ILE A 1 74 ? 19.469 21.984 19.562 1 97.19 74 ILE A O 1
ATOM 566 N N . GLN A 1 75 ? 19.281 21.031 21.547 1 95.5 75 GLN A N 1
ATOM 567 C CA . GLN A 1 75 ? 20.547 21.531 22.078 1 95.5 75 GLN A CA 1
ATOM 568 C C . GLN A 1 75 ? 21.547 20.391 22.281 1 95.5 75 GLN A C 1
ATOM 570 O O . GLN A 1 75 ? 21.266 19.438 23.031 1 95.5 75 GLN A O 1
ATOM 575 N N . ARG A 1 76 ? 22.594 20.469 21.609 1 94.06 76 ARG A N 1
ATOM 576 C CA . ARG A 1 76 ? 23.594 19.422 21.719 1 94.06 76 ARG A CA 1
ATOM 577 C C . ARG A 1 76 ? 24.547 19.703 22.891 1 94.06 76 ARG A C 1
ATOM 579 O O . ARG A 1 76 ? 24.625 20.828 23.375 1 94.06 76 ARG A O 1
ATOM 586 N N . ARG A 1 77 ? 25.375 18.609 23.281 1 89.62 77 ARG A N 1
ATOM 587 C CA . ARG A 1 77 ? 26.344 18.734 24.359 1 89.62 77 ARG A CA 1
ATOM 588 C C . ARG A 1 77 ? 27.594 19.469 23.906 1 89.62 77 ARG A C 1
ATOM 590 O O . ARG A 1 77 ? 27.906 19.469 22.719 1 89.62 77 ARG A O 1
ATOM 597 N N . ALA A 1 78 ? 28.469 19.828 24.938 1 79.12 78 ALA A N 1
ATOM 598 C CA . ALA A 1 78 ? 29.859 20.25 24.875 1 79.12 78 ALA A CA 1
ATOM 599 C C . ALA A 1 78 ? 30.078 21.266 23.734 1 79.12 78 ALA A C 1
ATOM 601 O O . ALA A 1 78 ? 31.156 21.312 23.141 1 79.12 78 ALA A O 1
ATOM 602 N N . ASP A 1 79 ? 29.125 21.953 23.375 1 75.81 79 ASP A N 1
ATOM 603 C CA . ASP A 1 79 ? 29.266 23.016 22.375 1 75.81 79 ASP A CA 1
ATOM 604 C C . ASP A 1 79 ? 29.375 22.453 20.969 1 75.81 79 ASP A C 1
ATOM 606 O O . ASP A 1 79 ? 30.047 23.031 20.109 1 75.81 79 ASP A O 1
ATOM 610 N N . LYS A 1 80 ? 28.906 21.297 20.812 1 88.56 80 LYS A N 1
ATOM 611 C CA . LYS A 1 80 ? 28.844 20.75 19.453 1 88.56 80 LYS A CA 1
ATOM 612 C C . LYS A 1 80 ? 27.938 21.578 18.578 1 88.56 80 LYS A C 1
ATOM 614 O O . LYS A 1 80 ? 26.891 22.062 19.031 1 88.56 80 LYS A O 1
ATOM 619 N N . PRO A 1 81 ? 28.438 21.797 17.453 1 91.25 81 PRO A N 1
ATOM 620 C CA . PRO A 1 81 ? 27.547 22.531 16.531 1 91.25 81 PRO A CA 1
ATOM 621 C C . PRO A 1 81 ? 26.234 21.812 16.281 1 91.25 81 PRO A C 1
ATOM 623 O O . PRO A 1 81 ? 26.141 20.594 16.484 1 91.25 81 PRO A O 1
ATOM 626 N N . PRO A 1 82 ? 25.25 22.531 15.859 1 93.38 82 PRO A N 1
ATOM 627 C CA . PRO A 1 82 ? 23.969 21.906 15.523 1 93.38 82 PRO A CA 1
ATOM 628 C C . PRO A 1 82 ? 24.109 20.828 14.445 1 93.38 82 PRO A C 1
ATOM 630 O O . PRO A 1 82 ? 25 20.906 13.602 1 93.38 82 PRO A O 1
ATOM 633 N N . LEU A 1 83 ? 23.234 19.859 14.516 1 94.94 83 LEU A N 1
ATOM 634 C CA . LEU A 1 83 ? 23.188 18.828 13.477 1 94.94 83 LEU A CA 1
ATOM 635 C C . LEU A 1 83 ? 22.844 19.438 12.125 1 94.94 83 LEU A C 1
ATOM 637 O O . LEU A 1 83 ? 22.016 20.344 12.039 1 94.94 83 LEU A O 1
ATOM 641 N N . SER A 1 84 ? 23.516 18.906 11.156 1 96.5 84 SER A N 1
ATOM 642 C CA . SER A 1 84 ? 23.031 19.234 9.82 1 96.5 84 SER A CA 1
ATOM 643 C C . SER A 1 84 ? 21.641 18.641 9.586 1 96.5 84 SER A C 1
ATOM 645 O O . SER A 1 84 ? 21.25 17.688 10.258 1 96.5 84 SER A O 1
ATOM 647 N N . GLU A 1 85 ? 20.922 19.188 8.68 1 97.12 85 GLU A N 1
ATOM 648 C CA . GLU A 1 85 ? 19.594 18.688 8.312 1 97.12 85 GLU A CA 1
ATOM 649 C C . GLU A 1 85 ? 19.672 17.219 7.883 1 97.12 85 GLU A C 1
ATOM 651 O O . GLU A 1 85 ? 18.859 16.406 8.312 1 97.12 85 GLU A O 1
ATOM 656 N N . GLN A 1 86 ? 20.672 16.906 7.129 1 95.81 86 GLN A N 1
ATOM 657 C CA . GLN A 1 86 ? 20.844 15.539 6.633 1 95.81 86 GLN A CA 1
ATOM 658 C C . GLN A 1 86 ? 21.172 14.578 7.773 1 95.81 86 GLN A C 1
ATOM 660 O O . GLN A 1 86 ? 20.641 13.469 7.828 1 95.81 86 GLN A O 1
ATOM 665 N N . SER A 1 87 ? 22.031 15.023 8.641 1 96.94 87 SER A N 1
ATOM 666 C CA . SER A 1 87 ? 22.375 14.188 9.781 1 96.94 87 SER A CA 1
ATOM 667 C C . SER A 1 87 ? 21.172 13.93 10.68 1 96.94 87 SER A C 1
ATOM 669 O O . SER A 1 87 ? 20.984 12.82 11.18 1 96.94 87 SER A O 1
ATOM 671 N N . LEU A 1 88 ? 20.406 15.008 10.891 1 97.69 88 LEU A N 1
ATOM 672 C CA . LEU A 1 88 ? 19.203 14.859 11.695 1 97.69 88 LEU A CA 1
ATOM 673 C C . LEU A 1 88 ? 18.234 13.867 11.055 1 97.69 88 LEU A C 1
ATOM 675 O O . LEU A 1 88 ? 17.703 12.977 11.727 1 97.69 88 LEU A O 1
ATOM 679 N N . LEU A 1 89 ? 18.031 14.031 9.766 1 97.19 89 LEU A N 1
ATOM 680 C CA . LEU A 1 89 ? 17.172 13.141 9 1 97.19 89 LEU A CA 1
ATOM 681 C C . LEU A 1 89 ? 17.594 11.688 9.164 1 97.19 89 LEU A C 1
ATOM 683 O O . LEU A 1 89 ? 16.766 10.836 9.516 1 97.19 89 LEU A O 1
ATOM 687 N N . GLU A 1 90 ? 18.828 11.406 9.016 1 96.94 90 GLU A N 1
ATOM 688 C CA . GLU A 1 90 ? 19.359 10.047 9.102 1 96.94 90 GLU A CA 1
ATOM 689 C C . GLU A 1 90 ? 19.25 9.492 10.516 1 96.94 90 GLU A C 1
ATOM 691 O O . GLU A 1 90 ? 18.844 8.344 10.719 1 96.94 90 GLU A O 1
ATOM 696 N N . ALA A 1 91 ? 19.625 10.32 11.453 1 97.94 91 ALA A N 1
ATOM 697 C CA . ALA A 1 91 ? 19.609 9.891 12.852 1 97.94 91 ALA A CA 1
ATOM 698 C C . ALA A 1 91 ? 18.203 9.555 13.305 1 97.94 91 ALA A C 1
ATOM 700 O O . ALA A 1 91 ? 17.969 8.523 13.945 1 97.94 91 ALA A O 1
ATOM 701 N N . LEU A 1 92 ? 17.266 10.414 12.984 1 98.44 92 LEU A N 1
ATOM 702 C CA . LEU A 1 92 ? 15.891 10.172 13.398 1 98.44 92 LEU A CA 1
ATOM 703 C C . LEU A 1 92 ? 15.328 8.922 12.719 1 98.44 92 LEU A C 1
ATOM 705 O O . LEU A 1 92 ? 14.641 8.117 13.359 1 98.44 92 LEU A O 1
ATOM 709 N N . ASN A 1 93 ? 15.586 8.75 11.484 1 97.69 93 ASN A N 1
ATOM 710 C CA . ASN A 1 93 ? 15.094 7.566 10.781 1 97.69 93 ASN A CA 1
ATOM 711 C C . ASN A 1 93 ? 15.727 6.289 11.312 1 97.69 93 ASN A C 1
ATOM 713 O O . ASN A 1 93 ? 15.094 5.23 11.32 1 97.69 93 ASN A O 1
ATOM 717 N N . PHE A 1 94 ? 16.953 6.434 11.727 1 97.81 94 PHE A N 1
ATOM 718 C CA . PHE A 1 94 ? 17.578 5.285 12.367 1 97.81 94 PHE A CA 1
ATOM 719 C C . PHE A 1 94 ? 16.828 4.898 13.633 1 97.81 94 PHE A C 1
ATOM 721 O O . PHE A 1 94 ? 16.547 3.719 13.859 1 97.81 94 PHE A O 1
ATOM 728 N N . GLN A 1 95 ? 16.469 5.891 14.438 1 98.25 95 GLN A N 1
ATOM 729 C CA . GLN A 1 95 ? 15.773 5.637 15.703 1 98.25 95 GLN A CA 1
ATOM 730 C C . GLN A 1 95 ? 14.352 5.152 15.469 1 98.25 95 GLN A C 1
ATOM 732 O O . GLN A 1 95 ? 13.781 4.441 16.297 1 98.25 95 GLN A O 1
ATOM 737 N N . LEU A 1 96 ? 13.773 5.5 14.297 1 98 96 LEU A N 1
ATOM 738 C CA . LEU A 1 96 ? 12.375 5.211 14.008 1 98 96 LEU A CA 1
ATOM 739 C C . LEU A 1 96 ? 12.242 3.971 13.133 1 98 96 LEU A C 1
ATOM 741 O O . LEU A 1 96 ? 11.148 3.639 12.68 1 98 96 LEU A O 1
ATOM 745 N N . LYS A 1 97 ? 13.273 3.236 12.906 1 95.94 97 LYS A N 1
ATOM 746 C CA . LYS A 1 97 ? 13.375 2.209 11.875 1 95.94 97 LYS A CA 1
ATOM 747 C C . LYS A 1 97 ? 12.336 1.114 12.086 1 95.94 97 LYS A C 1
ATOM 749 O O . LYS A 1 97 ? 11.891 0.475 11.125 1 95.94 97 LYS A O 1
ATOM 754 N N . GLU A 1 98 ? 11.844 0.949 13.312 1 95.75 98 GLU A N 1
ATOM 755 C CA . GLU A 1 98 ? 10.906 -0.132 13.594 1 95.75 98 GLU A CA 1
ATOM 756 C C . GLU A 1 98 ? 9.461 0.346 13.469 1 95.75 98 GLU A C 1
ATOM 758 O O . GLU A 1 98 ? 8.531 -0.458 13.531 1 95.75 98 GLU A O 1
ATOM 763 N N . GLU A 1 99 ? 9.266 1.639 13.367 1 97.38 99 GLU A N 1
ATOM 764 C CA . GLU A 1 99 ? 7.934 2.23 13.297 1 97.38 99 GLU A CA 1
ATOM 765 C C . GLU A 1 99 ? 7.562 2.596 11.867 1 97.38 99 GLU A C 1
ATOM 767 O O . GLU A 1 99 ? 8.43 2.932 11.055 1 97.38 99 GLU A O 1
ATOM 772 N N . PRO A 1 100 ? 6.301 2.469 11.539 1 97.5 100 PRO A N 1
ATOM 773 C CA . PRO A 1 100 ? 5.879 3.008 10.25 1 97.5 100 PRO A CA 1
ATOM 774 C C . PRO A 1 100 ? 5.809 4.535 10.242 1 97.5 100 PRO A C 1
ATOM 776 O O . PRO A 1 1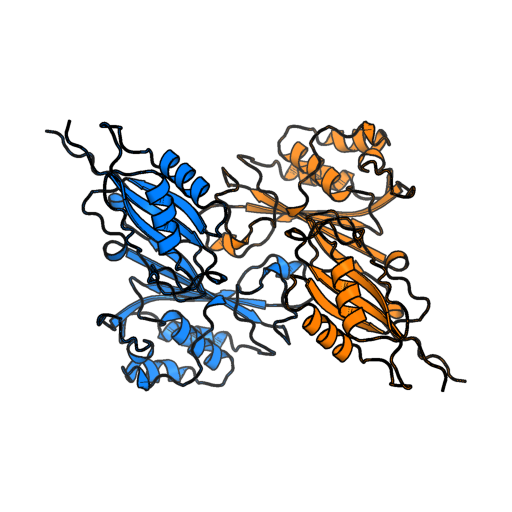00 ? 4.762 5.105 9.93 1 97.5 100 PRO A O 1
ATOM 779 N N . ILE A 1 101 ? 6.805 5.141 10.672 1 98.44 101 ILE A N 1
ATOM 780 C CA . ILE A 1 101 ? 7.074 6.574 10.695 1 98.44 101 ILE A CA 1
ATOM 781 C C . ILE A 1 101 ? 8.406 6.855 10 1 98.44 101 ILE A C 1
ATOM 783 O O . ILE A 1 101 ? 9.398 6.172 10.258 1 98.44 101 ILE A O 1
ATOM 787 N N . ARG A 1 102 ? 8.422 7.805 9.117 1 97.88 102 ARG A N 1
ATOM 788 C CA . ARG A 1 102 ? 9.656 8.195 8.445 1 97.88 102 ARG A CA 1
ATOM 789 C C . ARG A 1 102 ? 9.781 9.719 8.359 1 97.88 102 ARG A C 1
ATOM 791 O O . ARG A 1 102 ? 8.797 10.406 8.07 1 97.88 102 ARG A O 1
ATOM 798 N N . ILE A 1 103 ? 10.953 10.203 8.68 1 98.06 103 ILE A N 1
ATOM 799 C CA . ILE A 1 103 ? 11.281 11.594 8.391 1 98.06 103 ILE A CA 1
ATOM 800 C C . ILE A 1 103 ? 11.664 11.742 6.922 1 98.06 103 ILE A C 1
ATOM 802 O O . ILE A 1 103 ? 12.516 11 6.422 1 98.06 103 ILE A O 1
ATOM 806 N N . THR A 1 104 ? 11.086 12.68 6.254 1 96.56 104 THR A N 1
ATOM 807 C CA . THR A 1 104 ? 11.32 12.789 4.816 1 96.56 104 THR A CA 1
ATOM 808 C C . THR A 1 104 ? 12.164 14.016 4.496 1 96.56 104 THR A C 1
ATOM 810 O O . THR A 1 104 ? 12.891 14.039 3.498 1 96.56 104 THR A O 1
ATOM 813 N N . ARG A 1 105 ? 12.023 15.086 5.281 1 96.56 105 ARG A N 1
ATOM 814 C CA . ARG A 1 105 ? 12.805 16.312 5.148 1 96.56 105 ARG A CA 1
ATOM 815 C C . ARG A 1 105 ? 13.047 16.953 6.508 1 96.56 105 ARG A C 1
ATOM 817 O O . ARG A 1 105 ? 12.273 16.75 7.445 1 96.56 105 ARG A O 1
ATOM 824 N N . ALA A 1 106 ? 14.086 17.672 6.562 1 97.38 106 ALA A N 1
ATOM 825 C CA . ALA A 1 106 ? 14.406 18.469 7.742 1 97.38 106 ALA A CA 1
ATOM 826 C C . ALA A 1 106 ? 15.016 19.812 7.348 1 97.38 106 ALA A C 1
ATOM 828 O O . ALA A 1 106 ? 15.805 19.891 6.406 1 97.38 106 ALA A O 1
ATOM 829 N N . TYR A 1 107 ? 14.625 20.844 8.062 1 97.94 107 TYR A N 1
ATOM 830 C CA . TYR A 1 107 ? 15.156 22.188 7.859 1 97.94 107 TYR A CA 1
ATOM 831 C C . TYR A 1 107 ? 15.508 22.844 9.188 1 97.94 107 TYR A C 1
ATOM 833 O O . TYR A 1 107 ? 14.75 22.75 10.156 1 97.94 107 TYR A O 1
ATOM 841 N N . ARG A 1 108 ? 16.688 23.422 9.188 1 97 108 ARG A N 1
ATOM 842 C CA . ARG A 1 108 ? 16.906 24.375 10.273 1 97 108 ARG A CA 1
ATOM 843 C C . ARG A 1 108 ? 16.125 25.656 10.039 1 97 108 ARG A C 1
ATOM 845 O O . ARG A 1 108 ? 16.172 26.234 8.945 1 97 108 ARG A O 1
ATOM 852 N N . VAL A 1 109 ? 15.367 26.078 11.016 1 97.69 109 VAL A N 1
ATOM 853 C CA . VAL A 1 109 ? 14.516 27.25 10.844 1 97.69 109 VAL A CA 1
ATOM 854 C C . VAL A 1 109 ? 14.789 28.25 11.961 1 97.69 109 VAL A C 1
ATOM 856 O O . VAL A 1 109 ? 15.547 27.969 12.891 1 97.69 109 VAL A O 1
ATOM 859 N N . HIS A 1 110 ? 14.211 29.469 11.828 1 95.88 110 HIS A N 1
ATOM 860 C CA . HIS A 1 110 ? 14.375 30.516 12.828 1 95.88 110 HIS A CA 1
ATOM 861 C C . HIS A 1 110 ? 13.852 30.062 14.188 1 95.88 110 HIS A C 1
ATOM 863 O O . HIS A 1 110 ? 12.883 29.297 14.258 1 95.88 110 HIS A O 1
ATOM 869 N N . SER A 1 111 ? 14.375 30.562 15.234 1 94.56 111 SER A N 1
ATOM 870 C CA . SER A 1 111 ? 14.031 30.141 16.594 1 94.56 111 SER A CA 1
ATOM 871 C C . SER A 1 111 ? 12.586 30.5 16.922 1 94.56 111 SER A C 1
ATOM 873 O O . SER A 1 111 ? 11.992 29.906 17.844 1 94.56 111 SER A O 1
ATOM 875 N N . ASP A 1 112 ? 12.016 31.438 16.203 1 95.5 112 ASP A N 1
ATOM 876 C CA . ASP A 1 112 ? 10.648 31.875 16.469 1 95.5 112 ASP A CA 1
ATOM 877 C C . ASP A 1 112 ? 9.656 31.141 15.562 1 95.5 112 ASP A C 1
ATOM 879 O O . ASP A 1 112 ? 8.445 31.375 15.664 1 95.5 112 ASP A O 1
ATOM 883 N N . PHE A 1 113 ? 10.156 30.297 14.711 1 97.38 113 PHE A N 1
ATOM 884 C CA . PHE A 1 113 ? 9.297 29.562 13.805 1 97.38 113 PHE A CA 1
ATOM 885 C C . PHE A 1 113 ? 8.352 28.641 14.578 1 97.38 113 PHE A C 1
ATOM 887 O O . PHE A 1 113 ? 8.75 28.031 15.57 1 97.38 113 PHE A O 1
ATOM 894 N N . HIS A 1 114 ? 7.117 28.562 14.148 1 98.25 114 HIS A N 1
ATOM 895 C CA . HIS A 1 114 ? 6.145 27.656 14.75 1 98.25 114 HIS A CA 1
ATOM 896 C C . HIS A 1 114 ? 5.418 26.844 13.688 1 98.25 114 HIS A C 1
ATOM 898 O O . HIS A 1 114 ? 4.703 27.406 12.852 1 98.25 114 HIS A O 1
ATOM 904 N N . ALA A 1 115 ? 5.516 25.516 13.75 1 98.5 115 ALA A N 1
ATOM 905 C CA . ALA A 1 115 ? 5.051 24.609 12.703 1 98.5 115 ALA A CA 1
ATOM 906 C C . ALA A 1 115 ? 3.545 24.75 12.492 1 98.5 115 ALA A C 1
ATOM 908 O O . ALA A 1 115 ? 3.066 24.703 11.359 1 98.5 115 ALA A O 1
ATOM 909 N N . ARG A 1 116 ? 2.803 24.891 13.539 1 97.19 116 ARG A N 1
ATOM 910 C CA . ARG A 1 116 ? 1.347 24.922 13.445 1 97.19 116 ARG A CA 1
ATOM 911 C C . ARG A 1 116 ? 0.874 26.266 12.883 1 97.19 116 ARG A C 1
ATOM 913 O O . ARG A 1 116 ? 0.086 26.312 11.938 1 97.19 116 ARG A O 1
ATOM 920 N N . TYR A 1 117 ? 1.456 27.359 13.367 1 97.12 117 TYR A N 1
ATOM 921 C CA . TYR A 1 117 ? 0.884 28.672 13.125 1 97.12 117 TYR A CA 1
ATOM 922 C C . TYR A 1 117 ? 1.41 29.266 11.82 1 97.12 117 TYR A C 1
ATOM 924 O O . TYR A 1 117 ? 0.779 30.141 11.234 1 97.12 117 TYR A O 1
ATOM 932 N N . GLN A 1 118 ? 2.525 28.812 11.398 1 97.88 118 GLN A N 1
ATOM 933 C CA . GLN A 1 118 ? 3.096 29.375 10.172 1 97.88 118 GLN A CA 1
ATOM 934 C C . GLN A 1 118 ? 2.719 28.531 8.961 1 97.88 118 GLN A C 1
ATOM 936 O O . GLN A 1 118 ? 3.074 28.859 7.828 1 97.88 118 GLN A O 1
ATOM 941 N N . ALA A 1 119 ? 2.033 27.406 9.211 1 98.38 119 ALA A N 1
ATOM 942 C CA . ALA A 1 119 ? 1.548 26.641 8.07 1 98.38 119 ALA A CA 1
ATOM 943 C C . ALA A 1 119 ? 0.562 27.438 7.234 1 98.38 119 ALA A C 1
ATOM 945 O O . ALA A 1 119 ? -0.367 28.047 7.77 1 98.38 119 ALA A O 1
ATOM 946 N N . GLN A 1 120 ? 0.768 27.438 5.941 1 98.5 120 GLN A N 1
ATOM 947 C CA . GLN A 1 120 ? -0.057 28.203 5.02 1 98.5 120 GLN A CA 1
ATOM 948 C C . GLN A 1 120 ? -1.258 27.391 4.543 1 98.5 120 GLN A C 1
ATOM 950 O O . GLN A 1 120 ? -2.303 27.953 4.211 1 98.5 120 GLN A O 1
ATOM 955 N N . SER A 1 121 ? -1.106 26.156 4.457 1 98.69 121 SER A N 1
ATOM 956 C CA . SER A 1 121 ? -2.207 25.281 4.039 1 98.69 121 SER A CA 1
ATOM 957 C C . SER A 1 121 ? -1.933 23.828 4.398 1 98.69 121 SER A C 1
ATOM 959 O O . SER A 1 121 ? -0.787 23.453 4.648 1 98.69 121 SER A O 1
ATOM 961 N N . ARG A 1 122 ? -2.963 23.141 4.523 1 98.75 122 ARG A N 1
ATOM 962 C CA . ARG A 1 122 ? -2.979 21.688 4.664 1 98.75 122 ARG A CA 1
ATOM 963 C C . ARG A 1 122 ? -3.824 21.031 3.576 1 98.75 122 ARG A C 1
ATOM 965 O O . ARG A 1 122 ? -4.895 21.531 3.229 1 98.75 122 ARG A O 1
ATOM 972 N N . THR A 1 123 ? -3.312 19.969 2.979 1 98.88 123 THR A N 1
ATOM 973 C CA . THR A 1 123 ? -4.059 19.219 1.979 1 98.88 123 THR A CA 1
ATOM 974 C C . THR A 1 123 ? -4.328 17.797 2.467 1 98.88 123 THR A C 1
ATOM 976 O O . THR A 1 123 ? -3.404 17.094 2.879 1 98.88 123 THR A O 1
ATOM 979 N N . TYR A 1 124 ? -5.586 17.484 2.475 1 98.88 124 TYR A N 1
ATOM 980 C CA . TYR A 1 124 ? -6.023 16.141 2.816 1 98.88 124 TYR A CA 1
ATOM 981 C C . TYR A 1 124 ? -6.594 15.422 1.597 1 98.88 124 TYR A C 1
ATOM 983 O O . TYR A 1 124 ? -7.246 16.047 0.753 1 98.88 124 TYR A O 1
ATOM 991 N N . VAL A 1 125 ? -6.309 14.125 1.507 1 98.88 125 VAL A N 1
ATOM 992 C CA . VAL A 1 125 ? -6.902 13.266 0.492 1 98.88 125 VAL A CA 1
ATOM 993 C C . VAL A 1 125 ? -7.637 12.109 1.164 1 98.88 125 VAL A C 1
ATOM 995 O O . VAL A 1 125 ? -7.086 11.438 2.043 1 98.88 125 VAL A O 1
ATOM 998 N N . TYR A 1 126 ? -8.875 11.93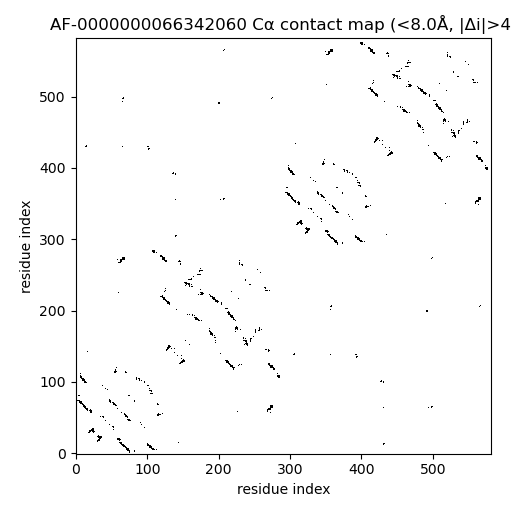 0.842 1 98.88 126 TYR A N 1
ATOM 999 C CA . TYR A 1 126 ? -9.641 10.773 1.29 1 98.88 126 TYR A CA 1
ATOM 1000 C C . TYR A 1 126 ? -9.844 9.773 0.152 1 98.88 126 TYR A C 1
ATOM 1002 O O . TYR A 1 126 ? -10.398 10.125 -0.893 1 98.88 126 TYR A O 1
ATOM 1010 N N . ARG A 1 127 ? -9.445 8.547 0.358 1 98.44 127 ARG A N 1
ATOM 1011 C CA . ARG A 1 127 ? -9.492 7.523 -0.681 1 98.44 127 ARG A CA 1
ATOM 1012 C C . ARG A 1 127 ? -10.734 6.652 -0.531 1 98.44 127 ARG A C 1
ATOM 1014 O O . ARG A 1 127 ? -11.008 6.133 0.554 1 98.44 127 ARG A O 1
ATOM 1021 N N . LEU A 1 128 ? -11.453 6.508 -1.636 1 96.94 128 LEU A N 1
ATOM 1022 C CA . LEU A 1 128 ? -12.625 5.645 -1.74 1 96.94 128 LEU A CA 1
ATOM 1023 C C . LEU A 1 128 ? -12.359 4.484 -2.697 1 96.94 128 LEU A C 1
ATOM 1025 O O . LEU A 1 128 ? -11.727 4.668 -3.736 1 96.94 128 LEU A O 1
ATOM 1029 N N . ALA A 1 129 ? -12.789 3.354 -2.326 1 95.56 129 ALA A N 1
ATOM 1030 C CA . ALA A 1 129 ? -12.742 2.199 -3.221 1 95.56 129 ALA A CA 1
ATOM 1031 C C . ALA A 1 129 ? -14.141 1.641 -3.461 1 95.56 129 ALA A C 1
ATOM 1033 O O . ALA A 1 129 ? -14.898 1.418 -2.512 1 95.56 129 ALA A O 1
ATOM 1034 N N . LEU A 1 130 ? -14.445 1.454 -4.762 1 93.38 130 LEU A N 1
ATOM 1035 C CA . LEU A 1 130 ? -15.734 0.916 -5.18 1 93.38 130 LEU A CA 1
ATOM 1036 C C . LEU A 1 130 ? -15.562 -0.422 -5.891 1 93.38 130 LEU A C 1
ATOM 1038 O O . LEU A 1 130 ? -14.508 -0.682 -6.484 1 93.38 130 LEU A O 1
ATOM 1042 N N . GLY A 1 131 ? -16.594 -1.32 -5.855 1 87.44 131 GLY A N 1
ATOM 1043 C CA . GLY A 1 131 ? -16.609 -2.508 -6.695 1 87.44 131 GLY A CA 1
ATOM 1044 C C . GLY A 1 131 ? -16.312 -3.783 -5.93 1 87.44 131 GLY A C 1
ATOM 1045 O O . GLY A 1 131 ? -16.141 -4.848 -6.527 1 87.44 131 GLY A O 1
ATOM 1046 N N . CYS A 1 132 ? -16.156 -3.713 -4.629 1 84.31 132 CYS A N 1
ATOM 1047 C CA . CYS A 1 132 ? -15.969 -4.914 -3.826 1 84.31 132 CYS A CA 1
ATOM 1048 C C . CYS A 1 132 ? -17.188 -5.176 -2.943 1 84.31 132 CYS A C 1
ATOM 1050 O O . CYS A 1 132 ? -17.656 -4.277 -2.242 1 84.31 132 CYS A O 1
ATOM 1052 N N . GLN A 1 133 ? -17.688 -6.352 -3.018 1 81.5 133 GLN A N 1
ATOM 1053 C CA . GLN A 1 133 ? -18.875 -6.723 -2.256 1 81.5 133 GLN A CA 1
ATOM 1054 C C . GLN A 1 133 ? -18.578 -6.754 -0.759 1 81.5 133 GLN A C 1
ATOM 1056 O O . GLN A 1 133 ? -19.469 -6.551 0.06 1 81.5 133 GLN A O 1
ATOM 1061 N N . HIS A 1 134 ? -17.344 -7.113 -0.503 1 84.56 134 HIS A N 1
ATOM 1062 C CA . HIS A 1 134 ? -16.922 -7.184 0.891 1 84.56 134 HIS A CA 1
ATOM 1063 C C . HIS A 1 134 ? -15.477 -6.711 1.053 1 84.56 134 HIS A C 1
ATOM 1065 O O . HIS A 1 134 ? -14.633 -6.965 0.187 1 84.56 134 HIS A O 1
ATOM 1071 N N . HIS A 1 135 ? -15.195 -6.125 2.223 1 82.81 135 HIS A N 1
ATOM 1072 C CA . HIS A 1 135 ? -13.883 -5.535 2.463 1 82.81 135 HIS A CA 1
ATOM 1073 C C . HIS A 1 135 ? -12.789 -6.594 2.436 1 82.81 135 HIS A C 1
ATOM 1075 O O . HIS A 1 135 ? -11.641 -6.293 2.117 1 82.81 135 HIS A O 1
ATOM 1081 N N . THR A 1 136 ? -13.148 -7.863 2.725 1 83.38 136 THR A N 1
ATOM 1082 C CA . THR A 1 136 ? -12.164 -8.938 2.746 1 83.38 136 THR A CA 1
ATOM 1083 C C . THR A 1 136 ? -11.703 -9.273 1.331 1 83.38 136 THR A C 1
ATOM 1085 O O . THR A 1 136 ? -10.703 -9.969 1.148 1 83.38 136 THR A O 1
ATOM 1088 N N . LEU A 1 137 ? -12.383 -8.703 0.359 1 88.69 137 LEU A N 1
ATOM 1089 C CA . LEU A 1 137 ? -12.055 -9.039 -1.022 1 88.69 137 LEU A CA 1
ATOM 1090 C C . LEU A 1 137 ? -11.234 -7.93 -1.671 1 88.69 137 LEU A C 1
ATOM 1092 O O . LEU A 1 137 ? -10.961 -7.977 -2.871 1 88.69 137 LEU A O 1
ATOM 1096 N N . MET A 1 138 ? -10.828 -6.973 -0.837 1 93.38 138 MET A N 1
ATOM 1097 C CA . MET A 1 138 ? -9.961 -5.906 -1.322 1 93.38 138 MET A CA 1
ATOM 1098 C C . MET A 1 138 ? -8.523 -6.395 -1.46 1 93.38 138 MET A C 1
ATOM 1100 O O . MET A 1 138 ? -8.102 -7.309 -0.751 1 93.38 138 MET A O 1
ATOM 1104 N N . PRO A 1 139 ? -7.781 -5.797 -2.447 1 96 139 PRO A N 1
ATOM 1105 C CA . PRO A 1 139 ? -6.352 -6.113 -2.471 1 96 139 PRO A CA 1
ATOM 1106 C C . PRO A 1 139 ? -5.656 -5.812 -1.144 1 96 139 PRO A C 1
ATOM 1108 O O . PRO A 1 139 ? -5.918 -4.773 -0.529 1 96 139 PRO A O 1
ATOM 1111 N N . LEU A 1 140 ? -4.836 -6.723 -0.694 1 96.5 140 LEU A N 1
ATOM 1112 C CA . LEU A 1 140 ? -4.109 -6.555 0.561 1 96.5 140 LEU A CA 1
ATOM 1113 C C . LEU A 1 140 ? -3.24 -5.301 0.521 1 96.5 140 LEU A C 1
ATOM 1115 O O . LEU A 1 140 ? -3.004 -4.672 1.555 1 96.5 140 LEU A O 1
ATOM 1119 N N . THR A 1 141 ? -2.777 -4.871 -0.69 1 95.94 141 THR A N 1
ATOM 1120 C CA . THR A 1 141 ? -1.935 -3.693 -0.853 1 95.94 141 THR A CA 1
ATOM 1121 C C . THR A 1 141 ? -2.715 -2.422 -0.527 1 95.94 141 THR A C 1
ATOM 1123 O O . THR A 1 141 ? -2.125 -1.355 -0.347 1 95.94 141 THR A O 1
ATOM 1126 N N . GLU A 1 142 ? -4.082 -2.516 -0.474 1 95.56 142 GLU A N 1
ATOM 1127 C CA . GLU A 1 142 ? -4.93 -1.361 -0.197 1 95.56 142 GLU A CA 1
ATOM 1128 C C . GLU A 1 142 ? -5.598 -1.483 1.171 1 95.56 142 GLU A C 1
ATOM 1130 O O . GLU A 1 142 ? -6.445 -0.664 1.529 1 95.56 142 GLU A O 1
ATOM 1135 N N . LYS A 1 143 ? -5.211 -2.504 1.878 1 93.44 143 LYS A N 1
ATOM 1136 C CA . LYS A 1 143 ? -5.836 -2.754 3.174 1 93.44 143 LYS A CA 1
ATOM 1137 C C . LYS A 1 143 ? -5.656 -1.562 4.109 1 93.44 143 LYS A C 1
ATOM 1139 O O . LYS A 1 143 ? -4.535 -1.088 4.309 1 93.44 143 LYS A O 1
ATOM 1144 N N . ASP A 1 144 ? -6.742 -1.028 4.613 1 94.31 144 ASP A N 1
ATOM 1145 C CA . ASP A 1 144 ? -6.785 0.047 5.602 1 94.31 144 ASP A CA 1
ATOM 1146 C C . ASP A 1 144 ? -6.258 1.354 5.016 1 94.31 144 ASP A C 1
ATOM 1148 O O . ASP A 1 144 ? -5.734 2.199 5.742 1 94.31 144 ASP A O 1
ATOM 1152 N N . LEU A 1 145 ? -6.293 1.505 3.674 1 96.75 145 LEU A N 1
ATOM 1153 C CA . LEU A 1 145 ? -5.789 2.723 3.051 1 96.75 145 LEU A CA 1
ATOM 1154 C C . LEU A 1 145 ? -6.891 3.432 2.27 1 96.75 145 LEU A C 1
ATOM 1156 O O . LEU A 1 145 ? -6.641 4.445 1.616 1 96.75 145 LEU A O 1
ATOM 1160 N N . CYS A 1 146 ? -8.078 2.889 2.26 1 96.38 146 CYS A N 1
ATOM 1161 C CA . CYS A 1 146 ? -9.234 3.473 1.591 1 96.38 146 CYS A CA 1
ATOM 1162 C C . CYS A 1 146 ? -10.531 3.025 2.256 1 96.38 146 CYS A C 1
ATOM 1164 O O . CYS A 1 146 ? -10.531 2.08 3.047 1 96.38 146 CYS A O 1
ATOM 1166 N N . TRP A 1 147 ? -11.547 3.742 2.068 1 96.62 147 TRP A N 1
ATOM 1167 C CA . TRP A 1 147 ? -12.891 3.35 2.475 1 96.62 147 TRP A CA 1
ATOM 1168 C C . TRP A 1 147 ? -13.555 2.492 1.402 1 96.62 147 TRP A C 1
ATOM 1170 O O . TRP A 1 147 ? -13.945 2.996 0.347 1 96.62 147 TRP A O 1
ATOM 1180 N N . ALA A 1 148 ? -13.609 1.173 1.637 1 95.06 148 ALA A N 1
ATOM 1181 C CA . ALA A 1 148 ? -14.297 0.263 0.719 1 95.06 148 ALA A CA 1
ATOM 1182 C C . ALA A 1 148 ? -15.812 0.403 0.832 1 95.06 148 ALA A C 1
ATOM 1184 O O . ALA A 1 148 ? -16.406 0.016 1.843 1 95.06 148 ALA A O 1
ATOM 1185 N N . LEU A 1 149 ? -16.422 1.025 -0.179 1 93.5 149 LEU A N 1
ATOM 1186 C CA . LEU A 1 149 ? -17.859 1.205 -0.203 1 93.5 149 LEU A CA 1
ATOM 1187 C C . LEU A 1 149 ? -18.547 0.033 -0.9 1 93.5 149 LEU A C 1
ATOM 1189 O O . LEU A 1 149 ? -18.297 -0.219 -2.082 1 93.5 149 LEU A O 1
ATOM 1193 N N . ARG A 1 150 ? -19.281 -0.679 -0.22 1 83.25 150 ARG A N 1
ATOM 1194 C CA . ARG A 1 150 ? -19.938 -1.878 -0.737 1 83.25 150 ARG A CA 1
ATOM 1195 C C . ARG A 1 150 ? -21 -1.522 -1.778 1 83.25 150 ARG A C 1
ATOM 1197 O O . ARG A 1 150 ? -21.781 -0.599 -1.576 1 83.25 150 ARG A O 1
ATOM 1204 N N . ASP A 1 151 ? -20.953 -2.383 -2.902 1 67.06 151 ASP A N 1
ATOM 1205 C CA . ASP A 1 151 ? -22.016 -2.441 -3.891 1 67.06 151 ASP A CA 1
ATOM 1206 C C . ASP A 1 151 ? -22.531 -1.043 -4.227 1 67.06 151 ASP A C 1
ATOM 1208 O O . ASP A 1 151 ? -23.734 -0.85 -4.438 1 67.06 151 ASP A O 1
ATOM 1212 N N . THR A 1 152 ? -21.656 -0.221 -4.156 1 67.56 152 THR A N 1
ATOM 1213 C CA . THR A 1 152 ? -22.234 1.111 -4.27 1 67.56 152 THR A CA 1
ATOM 1214 C C . THR A 1 152 ? -21.812 1.78 -5.57 1 67.56 152 THR A C 1
ATOM 1216 O O . THR A 1 152 ? -20.641 1.726 -5.953 1 67.56 152 THR A O 1
ATOM 1219 N N . ARG A 1 153 ? -22.781 2 -6.434 1 83.12 153 ARG A N 1
ATOM 1220 C CA . ARG A 1 153 ? -22.562 2.992 -7.48 1 83.12 153 ARG A CA 1
ATOM 1221 C C . ARG A 1 153 ? -22.703 4.41 -6.934 1 83.12 153 ARG A C 1
ATOM 1223 O O . ARG A 1 153 ? -23.562 4.66 -6.074 1 83.12 153 ARG A O 1
ATOM 1230 N N . LEU A 1 154 ? -21.672 5.234 -7.18 1 94.25 154 LEU A N 1
ATOM 1231 C CA . LEU A 1 154 ? -21.719 6.625 -6.738 1 94.25 154 LEU A CA 1
ATOM 1232 C C . LEU A 1 154 ? -22.109 7.551 -7.887 1 94.25 154 LEU A C 1
ATOM 1234 O O . LEU A 1 154 ? -21.609 7.406 -9 1 94.25 154 LEU A O 1
ATOM 1238 N N . ASN A 1 155 ? -23.094 8.375 -7.629 1 97.25 155 ASN A N 1
ATOM 1239 C CA . ASN A 1 155 ? -23.344 9.477 -8.555 1 97.25 155 ASN A CA 1
ATOM 1240 C C . ASN A 1 155 ? -22.234 10.523 -8.484 1 97.25 155 ASN A C 1
ATOM 1242 O O . ASN A 1 155 ? -22.312 11.469 -7.703 1 97.25 155 ASN A O 1
ATOM 1246 N N . ILE A 1 156 ? -21.266 10.391 -9.344 1 97.38 156 ILE A N 1
ATOM 1247 C CA . ILE A 1 156 ? -20.047 11.195 -9.344 1 97.38 156 ILE A CA 1
ATOM 1248 C C . ILE A 1 156 ? -20.391 12.656 -9.625 1 97.38 156 ILE A C 1
ATOM 1250 O O . ILE A 1 156 ? -19.828 13.562 -9.016 1 97.38 156 ILE A O 1
ATOM 1254 N N . ASP A 1 157 ? -21.25 12.844 -10.523 1 97.94 157 ASP A N 1
ATOM 1255 C CA . ASP A 1 157 ? -21.641 14.211 -10.867 1 97.94 157 ASP A CA 1
ATOM 1256 C C . ASP A 1 157 ? -22.266 14.922 -9.664 1 97.94 157 ASP A C 1
ATOM 1258 O O . ASP A 1 157 ? -21.953 16.078 -9.398 1 97.94 157 ASP A O 1
ATOM 1262 N N . ALA A 1 158 ? -23.141 14.25 -9.016 1 98.44 158 ALA A N 1
ATOM 1263 C CA . ALA A 1 158 ? -23.766 14.82 -7.828 1 98.44 158 ALA A CA 1
ATOM 1264 C C . ALA A 1 158 ? -22.719 15.141 -6.766 1 98.44 158 ALA A C 1
ATOM 1266 O O . ALA A 1 158 ? -22.781 16.188 -6.105 1 98.44 158 ALA A O 1
ATOM 1267 N N . MET A 1 159 ? -21.797 14.25 -6.598 1 98.5 159 MET A N 1
ATOM 1268 C CA . MET A 1 159 ? -20.734 14.477 -5.625 1 98.5 159 MET A CA 1
ATOM 1269 C C . MET A 1 159 ? -19.875 15.68 -6.012 1 98.5 159 MET A C 1
ATOM 1271 O O . MET A 1 159 ? -19.484 16.469 -5.152 1 98.5 159 MET A O 1
ATOM 1275 N N . ARG A 1 160 ? -19.578 15.773 -7.285 1 98.69 160 ARG A N 1
ATOM 1276 C CA . ARG A 1 160 ? -18.797 16.906 -7.77 1 98.69 160 ARG A CA 1
ATOM 1277 C C . ARG A 1 160 ? -19.547 18.219 -7.535 1 98.69 160 ARG A C 1
ATOM 1279 O O . ARG A 1 160 ? -18.938 19.203 -7.082 1 98.69 160 ARG A O 1
ATOM 1286 N N . GLU A 1 161 ? -20.766 18.219 -7.848 1 98.69 161 GLU A N 1
ATOM 1287 C CA . GLU A 1 161 ? -21.578 19.406 -7.605 1 98.69 161 GLU A CA 1
ATOM 1288 C C . GLU A 1 161 ? -21.609 19.766 -6.121 1 98.69 161 GLU A C 1
ATOM 1290 O O . GLU A 1 161 ? -21.438 20.922 -5.758 1 98.69 161 GLU A O 1
ATOM 1295 N N . ALA A 1 162 ? -21.828 18.797 -5.301 1 98.81 162 ALA A N 1
ATOM 1296 C CA . ALA A 1 162 ? -21.875 19 -3.857 1 98.81 162 ALA A CA 1
ATOM 1297 C C . ALA A 1 162 ? -20.531 19.516 -3.336 1 98.81 162 ALA A C 1
ATOM 1299 O O . ALA A 1 162 ? -20.484 20.422 -2.498 1 98.81 162 ALA A O 1
ATOM 1300 N N . SER A 1 163 ? -19.453 18.922 -3.799 1 98.75 163 SER A N 1
ATOM 1301 C CA . SER A 1 163 ? -18.109 19.344 -3.393 1 98.75 163 SER A CA 1
ATOM 1302 C C . SER A 1 163 ? -17.875 20.812 -3.73 1 98.75 163 SER A C 1
ATOM 1304 O O . SER A 1 163 ? -17.266 21.547 -2.949 1 98.75 163 SER A O 1
ATOM 1306 N N . ALA A 1 164 ? -18.375 21.203 -4.852 1 98.38 164 ALA A N 1
ATOM 1307 C CA . ALA A 1 164 ? -18.203 22.594 -5.305 1 98.38 164 ALA A CA 1
ATOM 1308 C C . ALA A 1 164 ? -18.906 23.562 -4.352 1 98.38 164 ALA A C 1
ATOM 1310 O O . ALA A 1 164 ? -18.453 24.703 -4.18 1 98.38 164 ALA A O 1
ATOM 1311 N N . LEU A 1 165 ? -19.969 23.172 -3.742 1 98.62 165 LEU A N 1
ATOM 1312 C CA . LEU A 1 165 ? -20.703 24.016 -2.818 1 98.62 165 LEU A CA 1
ATOM 1313 C C . LEU A 1 165 ? -19.922 24.266 -1.538 1 98.62 165 LEU A C 1
ATOM 1315 O O . LEU A 1 165 ? -20.203 25.203 -0.788 1 98.62 165 LEU A O 1
ATOM 1319 N N . LEU A 1 166 ? -18.953 23.391 -1.289 1 98.75 166 LEU A N 1
ATOM 1320 C CA . LEU A 1 166 ? -18.141 23.516 -0.085 1 98.75 166 LEU A CA 1
ATOM 1321 C C . LEU A 1 166 ? -17 24.5 -0.29 1 98.75 166 LEU A C 1
ATOM 1323 O O . LEU A 1 166 ? -16.391 24.969 0.677 1 98.75 166 LEU A O 1
ATOM 1327 N N . LEU A 1 167 ? -16.703 24.781 -1.536 1 98.56 167 LEU A N 1
ATOM 1328 C CA . LEU A 1 167 ? -15.594 25.672 -1.857 1 98.56 167 LEU A CA 1
ATOM 1329 C C . LEU A 1 167 ? -15.859 27.078 -1.328 1 98.56 167 LEU A C 1
ATOM 1331 O O . LEU A 1 167 ? -16.984 27.562 -1.374 1 98.56 167 LEU A O 1
ATOM 1335 N N . GLY A 1 168 ? -14.766 27.688 -0.868 1 98.5 168 GLY A N 1
ATOM 1336 C CA . GLY A 1 168 ? -14.875 29.062 -0.381 1 98.5 168 GLY A CA 1
ATOM 1337 C C . GLY A 1 168 ? -14.984 29.156 1.13 1 98.5 168 GLY A C 1
ATOM 1338 O O . GLY A 1 168 ? -14.531 28.25 1.843 1 98.5 168 GLY A O 1
ATOM 1339 N N . THR A 1 169 ? -15.359 30.297 1.594 1 98.69 169 THR A N 1
ATOM 1340 C CA . THR A 1 169 ? -15.398 30.578 3.023 1 98.69 169 THR A CA 1
ATOM 1341 C C . THR A 1 169 ? -16.781 30.312 3.596 1 98.69 169 THR A C 1
ATOM 1343 O O . THR A 1 169 ? -17.781 30.859 3.104 1 98.69 169 THR A O 1
ATOM 1346 N N . HIS A 1 170 ? -16.875 29.438 4.5 1 98.81 170 HIS A N 1
ATOM 1347 C CA . HIS A 1 170 ? -18.141 29.094 5.156 1 98.81 170 HIS A CA 1
ATOM 1348 C C . HIS A 1 170 ? -17.938 28.891 6.656 1 98.81 170 HIS A C 1
ATOM 1350 O O . HIS A 1 170 ? -16.797 28.797 7.129 1 98.81 170 HIS A O 1
ATOM 1356 N N . ASP A 1 171 ? -19 29.031 7.379 1 98.56 171 ASP A N 1
ATOM 1357 C CA . ASP A 1 171 ? -19.031 28.516 8.742 1 98.56 171 ASP A CA 1
ATOM 1358 C C . ASP A 1 171 ? -19.203 27 8.758 1 98.56 171 ASP A C 1
ATOM 1360 O O . ASP A 1 171 ? -20.266 26.5 8.398 1 98.56 171 ASP A O 1
ATOM 1364 N N . PHE A 1 172 ? -18.203 26.25 9.188 1 98.5 172 PHE A N 1
ATOM 1365 C CA . PHE A 1 172 ? -18.234 24.781 9.117 1 98.5 172 PHE A CA 1
ATOM 1366 C C . PHE A 1 172 ? -18.578 24.188 10.477 1 98.5 172 PHE A C 1
ATOM 1368 O O . PHE A 1 172 ? -18.203 23.047 10.773 1 98.5 172 PHE A O 1
ATOM 1375 N N . SER A 1 173 ? -19.281 24.891 11.328 1 97.25 173 SER A N 1
ATOM 1376 C CA . SER A 1 173 ? -19.641 24.406 12.656 1 97.25 173 SER A CA 1
ATOM 1377 C C . SER A 1 173 ? -20.344 23.047 12.578 1 97.25 173 SER A C 1
ATOM 1379 O O . SER A 1 173 ? -20.078 22.156 13.391 1 97.25 173 SER A O 1
ATOM 1381 N N . THR A 1 174 ? -21.234 22.906 11.586 1 98.25 174 THR A N 1
ATOM 1382 C CA . THR A 1 174 ? -21.984 21.656 11.477 1 98.25 174 THR A CA 1
ATOM 1383 C C . THR A 1 174 ? -21.062 20.5 11.133 1 98.25 174 THR A C 1
ATOM 1385 O O . THR A 1 174 ? -21.344 19.344 11.5 1 98.25 174 THR A O 1
ATOM 1388 N N . PHE A 1 175 ? -20 20.797 10.531 1 98.12 175 PHE A N 1
ATOM 1389 C CA . PHE A 1 175 ? -19.062 19.766 10.117 1 98.12 175 PHE A CA 1
ATOM 1390 C C . PHE A 1 175 ? -17.969 19.562 11.164 1 98.12 175 PHE A C 1
ATOM 1392 O O . PHE A 1 175 ? -17 18.844 10.93 1 98.12 175 PHE A O 1
ATOM 1399 N N . ARG A 1 176 ? -18.062 20.172 12.234 1 96.19 176 ARG A N 1
ATOM 1400 C CA . ARG A 1 176 ? -17.125 20 13.344 1 96.19 176 ARG A CA 1
ATOM 1401 C C . ARG A 1 176 ? -17.656 19.016 14.375 1 96.19 176 ARG A C 1
ATOM 1403 O O . ARG A 1 176 ? -18.812 19.125 14.797 1 96.19 176 ARG A O 1
ATOM 1410 N N . ALA A 1 177 ? -16.812 18.062 14.719 1 93.31 177 ALA A N 1
ATOM 1411 C CA . ALA A 1 177 ? -17.188 17.203 15.844 1 93.31 177 ALA A CA 1
ATOM 1412 C C . ALA A 1 177 ? -16.922 17.906 17.172 1 93.31 177 ALA A C 1
ATOM 1414 O O . ALA A 1 177 ? -16.047 18.766 17.266 1 93.31 177 ALA A O 1
ATOM 1415 N N . LEU A 1 178 ? -17.719 17.516 18.141 1 88.31 178 LEU A N 1
ATOM 1416 C CA . LEU A 1 178 ? -17.531 18.062 19.469 1 88.31 178 LEU A CA 1
ATOM 1417 C C . LEU A 1 178 ? -16.438 17.328 20.234 1 88.31 178 LEU A C 1
ATOM 1419 O O . LEU A 1 178 ? -16.312 16.109 20.109 1 88.31 178 LEU A O 1
ATOM 1423 N N . SER A 1 179 ? -15.57 18.062 20.656 1 81.44 179 SER A N 1
ATOM 1424 C CA . SER A 1 179 ? -14.523 17.5 21.484 1 81.44 179 SER A CA 1
ATOM 1425 C C . SER A 1 179 ? -14.398 18.25 22.812 1 81.44 179 SER A C 1
ATOM 1427 O O . SER A 1 179 ? -14.555 19.469 22.844 1 81.44 179 SER A O 1
ATOM 1429 N N . SER A 1 180 ? -14.25 17.5 23.906 1 68.5 180 SER A N 1
ATOM 1430 C CA . SER A 1 180 ? -14.109 18.125 25.219 1 68.5 180 SER A CA 1
ATOM 1431 C C . SER A 1 180 ? -12.773 18.844 25.344 1 68.5 180 SER A C 1
ATOM 1433 O O . SER A 1 180 ? -12.656 19.797 26.125 1 68.5 180 SER A O 1
ATOM 1435 N N . ASP A 1 181 ? -11.812 18.391 24.703 1 62.59 181 ASP A N 1
ATOM 1436 C CA . ASP A 1 181 ? -10.453 18.844 24.953 1 62.59 181 ASP A CA 1
ATOM 1437 C C . ASP A 1 181 ? -10.023 19.891 23.922 1 62.59 181 ASP A C 1
ATOM 1439 O O . ASP A 1 181 ? -8.938 20.453 24.031 1 62.59 181 ASP A O 1
ATOM 1443 N N . ALA A 1 182 ? -10.938 20.109 22.984 1 60.12 182 ALA A N 1
ATOM 1444 C CA . ALA A 1 182 ? -10.422 20.953 21.906 1 60.12 182 ALA A CA 1
ATOM 1445 C C . ALA A 1 182 ? -10.781 22.422 22.141 1 60.12 182 ALA A C 1
ATOM 1447 O O . ALA A 1 182 ? -11.938 22.75 22.438 1 60.12 182 ALA A O 1
ATOM 1448 N N . PRO A 1 183 ? -9.734 23.266 22.281 1 61.59 183 PRO A N 1
ATOM 1449 C CA . PRO A 1 183 ? -10.055 24.703 22.328 1 61.59 183 PRO A CA 1
ATOM 1450 C C . PRO A 1 183 ? -10.953 25.125 21.172 1 61.59 183 PRO A C 1
ATOM 1452 O O . PRO A 1 183 ? -10.945 24.5 20.109 1 61.59 183 PRO A O 1
ATOM 1455 N N . PHE A 1 184 ? -11.742 26.125 21.547 1 71.12 184 PHE A N 1
ATOM 1456 C CA . PHE A 1 184 ? -12.625 26.641 20.516 1 71.12 184 PHE A CA 1
ATOM 1457 C C . PHE A 1 184 ? -11.828 27.188 19.344 1 71.12 184 PHE A C 1
ATOM 1459 O O . PHE A 1 184 ? -10.852 27.922 19.531 1 71.12 184 PHE A O 1
ATOM 1466 N N . LYS A 1 185 ? -11.969 26.641 18.188 1 82.12 185 LYS A N 1
ATOM 1467 C CA . LYS A 1 185 ? -11.438 27.172 16.938 1 82.12 185 LYS A CA 1
ATOM 1468 C C . LYS A 1 185 ? -12.531 27.844 16.109 1 82.12 185 LYS A C 1
ATOM 1470 O O . LYS A 1 185 ? -13.68 27.406 16.109 1 82.12 185 LYS A O 1
ATOM 1475 N N . CYS A 1 186 ? -12.078 28.953 15.492 1 90.94 186 CYS A N 1
ATOM 1476 C CA . CYS A 1 186 ? -13.016 29.609 14.594 1 90.94 186 CYS A CA 1
ATOM 1477 C C . CYS A 1 186 ? -13.578 28.625 13.57 1 90.94 186 CYS A C 1
ATOM 1479 O O . CYS A 1 186 ? -12.82 27.969 12.852 1 90.94 186 CYS A O 1
ATOM 1481 N N . PRO A 1 187 ? -14.828 28.516 13.547 1 95.88 187 PRO A N 1
ATOM 1482 C CA . PRO A 1 187 ? -15.43 27.547 12.633 1 95.88 187 PRO A CA 1
ATOM 1483 C C . PRO A 1 187 ? -15.484 28.047 11.188 1 95.88 187 PRO A C 1
ATOM 1485 O O . PRO A 1 187 ? -15.812 27.266 10.281 1 95.88 187 PRO A O 1
ATOM 1488 N N . VAL A 1 188 ? -15.211 29.328 11.031 1 98.06 188 VAL A N 1
ATOM 1489 C CA . VAL A 1 188 ? -15.18 29.875 9.672 1 98.06 188 VAL A CA 1
ATOM 1490 C C . VAL A 1 188 ? -13.867 29.5 9 1 98.06 188 VAL A C 1
ATOM 1492 O O . VAL A 1 188 ? -12.789 29.891 9.461 1 98.06 188 VAL A O 1
ATOM 1495 N N . LYS A 1 189 ? -13.961 28.703 8.039 1 98.25 189 LYS A N 1
ATOM 1496 C CA . LYS A 1 189 ? -12.805 28.266 7.254 1 98.25 189 LYS A CA 1
ATOM 1497 C C . LYS A 1 189 ? -13 28.562 5.773 1 98.25 189 LYS A C 1
ATOM 1499 O O . LYS A 1 189 ? -14.133 28.719 5.309 1 98.25 189 LYS A O 1
ATOM 1504 N N . THR A 1 190 ? -11.898 28.625 5.066 1 98.69 190 THR A N 1
ATOM 1505 C CA . THR A 1 190 ? -11.906 28.719 3.611 1 98.69 190 THR A CA 1
ATOM 1506 C C . THR A 1 190 ? -11.344 27.453 2.986 1 98.69 190 THR A C 1
ATOM 1508 O O . THR A 1 190 ? -10.18 27.109 3.207 1 98.69 190 THR A O 1
ATOM 1511 N N . LEU A 1 191 ? -12.156 26.766 2.285 1 98.75 191 LEU A N 1
ATOM 1512 C CA . LEU A 1 191 ? -11.656 25.656 1.483 1 98.75 191 LEU A CA 1
ATOM 1513 C C . LEU A 1 191 ? -11.148 26.141 0.134 1 98.75 191 LEU A C 1
ATOM 1515 O O . LEU A 1 191 ? -11.914 26.656 -0.679 1 98.75 191 LEU A O 1
ATOM 1519 N N . ASP A 1 192 ? -9.891 26 -0.099 1 98.75 192 ASP A N 1
ATOM 1520 C CA . ASP A 1 192 ? -9.266 26.391 -1.358 1 98.75 192 ASP A CA 1
ATOM 1521 C C . ASP A 1 192 ? -9.477 25.312 -2.43 1 98.75 192 ASP A C 1
ATOM 1523 O O . ASP A 1 192 ? -9.453 25.609 -3.625 1 98.75 192 ASP A O 1
ATOM 1527 N N . LEU A 1 193 ? -9.562 24.125 -1.993 1 98.75 193 LEU A N 1
ATOM 1528 C CA . LEU A 1 193 ? -9.789 23 -2.885 1 98.75 193 LEU A CA 1
ATOM 1529 C C . LEU A 1 193 ? -10.797 22.016 -2.283 1 98.75 193 LEU A C 1
ATOM 1531 O O . LEU A 1 193 ? -10.75 21.734 -1.084 1 98.75 193 LEU A O 1
ATOM 1535 N N . ALA A 1 194 ? -11.703 21.547 -3.002 1 98.75 194 ALA A N 1
ATOM 1536 C CA . ALA A 1 194 ? -12.641 20.453 -2.748 1 98.75 194 ALA A CA 1
ATOM 1537 C C . ALA A 1 194 ? -13 19.734 -4.039 1 98.75 194 ALA A C 1
ATOM 1539 O O . ALA A 1 194 ? -13.875 20.172 -4.785 1 98.75 194 ALA A O 1
ATOM 1540 N N . GLN A 1 195 ? -12.312 18.672 -4.215 1 98.38 195 GLN A N 1
ATOM 1541 C CA . GLN A 1 195 ? -12.391 18.109 -5.555 1 98.38 195 GLN A CA 1
ATOM 1542 C C . GLN A 1 195 ? -12.43 16.578 -5.504 1 98.38 195 GLN A C 1
ATOM 1544 O O . GLN A 1 195 ? -11.734 15.961 -4.699 1 98.38 195 GLN A O 1
ATOM 1549 N N . LEU A 1 196 ? -13.273 16.047 -6.352 1 98.56 196 LEU A N 1
ATOM 1550 C CA . LEU A 1 196 ? -13.375 14.602 -6.543 1 98.56 196 LEU A CA 1
ATOM 1551 C C . LEU A 1 196 ? -12.719 14.18 -7.855 1 98.56 196 LEU A C 1
ATOM 1553 O O . LEU A 1 196 ? -13.094 14.672 -8.922 1 98.56 196 LEU A O 1
ATOM 1557 N N . GLU A 1 197 ? -11.742 13.32 -7.801 1 98 197 GLU A N 1
ATOM 1558 C CA . GLU A 1 197 ? -11.039 12.828 -8.984 1 98 197 GLU A CA 1
ATOM 1559 C C . GLU A 1 197 ? -10.812 11.32 -8.914 1 98 197 GLU A C 1
ATOM 1561 O O . GLU A 1 197 ? -10.852 10.734 -7.824 1 98 197 GLU A O 1
ATOM 1566 N N . PRO A 1 198 ? -10.656 10.672 -10.094 1 96.75 198 PRO A N 1
ATOM 1567 C CA . PRO A 1 198 ? -10.258 9.266 -10.039 1 96.75 198 PRO A CA 1
ATOM 1568 C C . PRO A 1 198 ? -8.93 9.055 -9.32 1 96.75 198 PRO A C 1
ATOM 1570 O O . PRO A 1 198 ? -8.016 9.875 -9.445 1 96.75 198 PRO A O 1
ATOM 1573 N N . GLY A 1 199 ? -8.883 8.039 -8.555 1 96.44 199 GLY A N 1
ATOM 1574 C CA . GLY A 1 199 ? -7.652 7.668 -7.871 1 96.44 199 GLY A CA 1
ATOM 1575 C C . GLY A 1 199 ? -6.832 6.645 -8.625 1 96.44 199 GLY A C 1
ATOM 1576 O O . GLY A 1 199 ? -7.27 6.125 -9.656 1 96.44 199 GLY A O 1
ATOM 1577 N N . GLU A 1 200 ? -5.57 6.422 -8.125 1 93.88 200 GLU A N 1
ATOM 1578 C CA . GLU A 1 200 ? -4.664 5.453 -8.734 1 93.88 200 GLU A CA 1
ATOM 1579 C C . GLU A 1 200 ? -4.242 4.383 -7.727 1 93.88 200 GLU A C 1
ATOM 1581 O O . GLU A 1 200 ? -4.145 4.656 -6.527 1 93.88 200 GLU A O 1
ATOM 1586 N N . SER A 1 201 ? -4.047 3.172 -8.211 1 94.62 201 SER A N 1
ATOM 1587 C CA . SER A 1 201 ? -3.527 2.061 -7.422 1 94.62 201 SER A CA 1
ATOM 1588 C C . SER A 1 201 ? -2.85 1.021 -8.305 1 94.62 201 SER A C 1
ATOM 1590 O O . SER A 1 201 ? -3.316 0.738 -9.414 1 94.62 201 SER A O 1
ATOM 1592 N N . PHE A 1 202 ? -1.787 0.398 -7.789 1 93.44 202 PHE A N 1
ATOM 1593 C CA . PHE A 1 202 ? -1.122 -0.732 -8.43 1 93.44 202 PHE A CA 1
ATOM 1594 C C . PHE A 1 202 ? -2.102 -1.878 -8.656 1 93.44 202 PHE A C 1
ATOM 1596 O O . PHE A 1 202 ? -2.078 -2.52 -9.711 1 93.44 202 PHE A O 1
ATOM 1603 N N . SER A 1 203 ? -2.955 -2.082 -7.777 1 92.62 203 SER A N 1
ATOM 1604 C CA . SER A 1 203 ? -3.865 -3.221 -7.816 1 92.62 203 SER A CA 1
ATOM 1605 C C . SER A 1 203 ? -4.906 -3.061 -8.922 1 92.62 203 SER A C 1
ATOM 1607 O O . SER A 1 203 ? -5.492 -4.047 -9.375 1 92.62 203 SER A O 1
ATOM 1609 N N . GLN A 1 204 ? -5.168 -1.831 -9.391 1 91.69 204 GLN A N 1
ATOM 1610 C CA . GLN A 1 204 ? -6.184 -1.579 -10.406 1 91.69 204 GLN A CA 1
ATOM 1611 C C . GLN A 1 204 ? -5.879 -2.34 -11.695 1 91.69 204 GLN A C 1
ATOM 1613 O O . GLN A 1 204 ? -6.793 -2.816 -12.375 1 91.69 204 GLN A O 1
ATOM 1618 N N . ARG A 1 205 ? -4.668 -2.59 -11.977 1 91.62 205 ARG A N 1
ATOM 1619 C CA . ARG A 1 205 ? -4.246 -3.205 -13.234 1 91.62 205 ARG A CA 1
ATOM 1620 C C . ARG A 1 205 ? -4.117 -4.719 -13.078 1 91.62 205 ARG A C 1
ATOM 1622 O O . ARG A 1 205 ? -4.293 -5.461 -14.047 1 91.62 205 ARG A O 1
ATOM 1629 N N . HIS A 1 206 ? -3.879 -5.125 -11.844 1 95.38 206 HIS A N 1
ATOM 1630 C CA . HIS A 1 206 ? -3.344 -6.477 -11.75 1 95.38 206 HIS A CA 1
ATOM 1631 C C . HIS A 1 206 ? -4.219 -7.355 -10.859 1 95.38 206 HIS A C 1
ATOM 1633 O O . HIS A 1 206 ? -4.043 -8.578 -10.82 1 95.38 206 HIS A O 1
ATOM 1639 N N . PHE A 1 207 ? -5.145 -6.789 -10.164 1 94.81 207 PHE A N 1
ATOM 1640 C CA . PHE A 1 207 ? -6.051 -7.535 -9.297 1 94.81 207 PHE A CA 1
ATOM 1641 C C . PHE A 1 207 ? -7.309 -7.945 -10.055 1 94.81 207 PHE A C 1
ATOM 1643 O O . PHE A 1 207 ? -7.867 -7.156 -10.812 1 94.81 207 PHE A O 1
ATOM 1650 N N . GLN A 1 208 ? -7.711 -9.18 -9.922 1 89.38 208 GLN A N 1
ATOM 1651 C CA . GLN A 1 208 ? -8.82 -9.742 -10.688 1 89.38 208 GLN A CA 1
ATOM 1652 C C . GLN A 1 208 ? -10.164 -9.289 -10.133 1 89.38 208 GLN A C 1
ATOM 1654 O O . GLN A 1 208 ? -11.008 -10.117 -9.789 1 89.38 208 GLN A O 1
ATOM 1659 N N . ARG A 1 209 ? -10.367 -8.094 -9.883 1 89.56 209 ARG A N 1
ATOM 1660 C CA . ARG A 1 209 ? -11.602 -7.422 -9.508 1 89.56 209 ARG A CA 1
ATOM 1661 C C . ARG A 1 209 ? -11.609 -5.98 -10.008 1 89.56 209 ARG A C 1
ATOM 1663 O O . ARG A 1 209 ? -10.578 -5.309 -10.008 1 89.56 209 ARG A O 1
ATOM 1670 N N . ASP A 1 210 ? -12.727 -5.586 -10.484 1 88.44 210 ASP A N 1
ATOM 1671 C CA . ASP A 1 210 ? -12.859 -4.238 -11.023 1 88.44 210 ASP A CA 1
ATOM 1672 C C . ASP A 1 210 ? -13.094 -3.221 -9.914 1 88.44 210 ASP A C 1
ATOM 1674 O O . ASP A 1 210 ? -14.219 -2.768 -9.703 1 88.44 210 ASP A O 1
ATOM 1678 N N . ILE A 1 211 ? -12.062 -2.895 -9.242 1 92.06 211 ILE A N 1
ATOM 1679 C CA . ILE A 1 211 ? -12.133 -1.921 -8.156 1 92.06 211 ILE A CA 1
ATOM 1680 C C . ILE A 1 211 ? -11.836 -0.525 -8.695 1 92.06 211 ILE A C 1
ATOM 1682 O O . ILE A 1 211 ? -10.828 -0.318 -9.383 1 92.06 211 ILE A O 1
ATOM 1686 N N . GLN A 1 212 ? -12.711 0.365 -8.461 1 93 212 GLN A N 1
ATOM 1687 C CA . GLN A 1 212 ? -12.523 1.758 -8.852 1 93 212 GLN A CA 1
ATOM 1688 C C . GLN A 1 212 ? -12.141 2.619 -7.652 1 93 212 GLN A C 1
ATOM 1690 O O . GLN A 1 212 ? -12.805 2.586 -6.617 1 93 212 GLN A O 1
ATOM 1695 N N . PHE A 1 213 ? -11.117 3.352 -7.836 1 95.19 213 PHE A N 1
ATOM 1696 C CA . PHE A 1 213 ? -10.68 4.238 -6.762 1 95.19 213 PHE A CA 1
ATOM 1697 C C . PHE A 1 213 ? -11.055 5.684 -7.066 1 95.19 213 PHE A C 1
ATOM 1699 O O . PHE A 1 213 ? -10.953 6.129 -8.211 1 95.19 213 PHE A O 1
ATOM 1706 N N . TRP A 1 214 ? -11.492 6.355 -6.105 1 96.81 214 TRP A N 1
ATOM 1707 C CA . TRP A 1 214 ? -11.766 7.789 -6.148 1 96.81 214 TRP A CA 1
ATOM 1708 C C . TRP A 1 214 ? -11.094 8.5 -4.98 1 96.81 214 TRP A C 1
ATOM 1710 O O . TRP A 1 214 ? -10.828 7.895 -3.941 1 96.81 214 TRP A O 1
ATOM 1720 N N . GLU A 1 215 ? -10.812 9.75 -5.211 1 98.5 215 GLU A N 1
ATOM 1721 C CA . GLU A 1 215 ? -10.156 10.547 -4.18 1 98.5 215 GLU A CA 1
ATOM 1722 C C . GLU A 1 215 ? -10.844 11.898 -4 1 98.5 215 GLU A C 1
ATOM 1724 O O . GLU A 1 215 ? -11.102 12.602 -4.977 1 98.5 215 GLU A O 1
ATOM 1729 N N . LEU A 1 216 ? -11.195 12.195 -2.816 1 98.81 216 LEU A N 1
ATOM 1730 C CA . LEU A 1 216 ? -11.617 13.539 -2.436 1 98.81 216 LEU A CA 1
ATOM 1731 C C . LEU A 1 216 ? -10.445 14.328 -1.856 1 98.81 216 LEU A C 1
ATOM 1733 O O . LEU A 1 216 ? -9.82 13.898 -0.885 1 98.81 216 LEU A O 1
ATOM 1737 N N . THR A 1 217 ? -10.133 15.445 -2.482 1 98.88 217 THR A N 1
ATOM 1738 C CA . THR A 1 217 ? -9.047 16.297 -2.016 1 98.88 217 THR A CA 1
ATOM 1739 C C . THR A 1 217 ? -9.594 17.594 -1.42 1 98.88 217 THR A C 1
ATOM 1741 O O . THR A 1 217 ? -10.445 18.25 -2.021 1 98.88 217 THR A O 1
ATOM 1744 N N . PHE A 1 218 ? -9.156 17.938 -0.206 1 98.94 218 PHE A N 1
ATOM 1745 C CA . PHE A 1 218 ? -9.516 19.172 0.469 1 98.94 218 PHE A CA 1
ATOM 1746 C C . PHE A 1 218 ? -8.273 19.969 0.855 1 98.94 218 PHE A C 1
ATOM 1748 O O . PHE A 1 218 ? -7.312 19.406 1.388 1 98.94 218 PHE A O 1
ATOM 1755 N N . LYS A 1 219 ? -8.211 21.188 0.543 1 98.88 219 LYS A N 1
ATOM 1756 C CA . LYS A 1 219 ? -7.109 22.062 0.917 1 98.88 219 LYS A CA 1
ATOM 1757 C C . LYS A 1 219 ? -7.629 23.297 1.653 1 98.88 219 LYS A C 1
ATOM 1759 O O . LYS A 1 219 ? -8.609 23.922 1.231 1 98.88 219 LYS A O 1
ATOM 1764 N N . SER A 1 220 ? -7.109 23.625 2.732 1 98.81 220 SER A N 1
ATOM 1765 C CA . SER A 1 220 ? -7.434 24.781 3.566 1 98.81 220 SER A CA 1
ATOM 1766 C C . SER A 1 220 ? -6.25 25.172 4.438 1 98.81 220 SER A C 1
ATOM 1768 O O . SER A 1 220 ? -5.293 24.422 4.59 1 98.81 220 SER A O 1
ATOM 1770 N N . ARG A 1 221 ? -6.359 26.359 4.934 1 98.12 221 ARG A N 1
ATOM 1771 C CA . ARG A 1 221 ? -5.355 26.766 5.91 1 98.12 221 ARG A CA 1
ATOM 1772 C C . ARG A 1 221 ? -5.426 25.906 7.168 1 98.12 221 ARG A C 1
ATOM 1774 O O . ARG A 1 221 ? -4.391 25.562 7.746 1 98.12 221 ARG A O 1
ATOM 1781 N N . SER A 1 222 ? -6.551 25.641 7.578 1 97.19 222 SER A N 1
ATOM 1782 C CA . SER A 1 222 ? -6.785 24.781 8.742 1 97.19 222 SER A CA 1
ATOM 1783 C C . SER A 1 222 ? -8.148 24.109 8.664 1 97.19 222 SER A C 1
ATOM 1785 O O . SER A 1 222 ? -9 24.516 7.871 1 97.19 222 SER A O 1
ATOM 1787 N N . PHE A 1 223 ? -8.344 23.109 9.367 1 97.38 223 PHE A N 1
ATOM 1788 C CA . PHE A 1 223 ? -9.594 22.359 9.453 1 97.38 223 PHE A CA 1
ATOM 1789 C C . PHE A 1 223 ? -10.047 22.234 10.906 1 97.38 223 PHE A C 1
ATOM 1791 O O . PHE A 1 223 ? -9.242 22.359 11.828 1 97.38 223 PHE A O 1
ATOM 1798 N N . LEU A 1 224 ? -11.312 22.031 11.031 1 96.62 224 LEU A N 1
ATOM 1799 C CA . LEU A 1 224 ? -11.891 21.719 12.336 1 96.62 224 LEU A CA 1
ATOM 1800 C C . LEU A 1 224 ? -11.789 20.219 12.625 1 96.62 224 LEU A C 1
ATOM 1802 O O . LEU A 1 224 ? -11.461 19.438 11.734 1 96.62 224 LEU A O 1
ATOM 1806 N N . TYR A 1 225 ? -12.047 19.906 13.961 1 96 225 TYR A N 1
ATOM 1807 C CA . TYR A 1 225 ? -12.008 18.516 14.391 1 96 225 TYR A CA 1
ATOM 1808 C C . TYR A 1 225 ? -12.961 17.656 13.562 1 96 225 TYR A C 1
ATOM 1810 O O . TYR A 1 225 ? -14.172 17.922 13.539 1 96 225 TYR A O 1
ATOM 1818 N N . ARG A 1 226 ? -12.438 16.703 12.797 1 97 226 ARG A N 1
ATOM 1819 C CA . ARG A 1 226 ? -13.133 15.695 12 1 97 226 ARG A CA 1
ATOM 1820 C C . ARG A 1 226 ? -13.812 16.328 10.789 1 97 226 ARG A C 1
ATOM 1822 O O . ARG A 1 226 ? -14.617 15.695 10.109 1 97 226 ARG A O 1
ATOM 1829 N N . GLN A 1 227 ? -13.5 17.516 10.5 1 98.38 227 GLN A N 1
ATOM 1830 C CA . GLN A 1 227 ? -14.172 18.25 9.438 1 98.38 227 GLN A CA 1
ATOM 1831 C C . GLN A 1 227 ? -14.078 17.5 8.109 1 98.38 227 GLN A C 1
ATOM 1833 O O . GLN A 1 227 ? -15.086 17.297 7.434 1 98.38 227 GLN A O 1
ATOM 1838 N N . VAL A 1 228 ? -12.891 17.016 7.688 1 98.88 228 VAL A N 1
ATOM 1839 C CA . VAL A 1 228 ? -12.672 16.359 6.398 1 98.88 228 VAL A CA 1
ATOM 1840 C C . VAL A 1 228 ? -13.477 15.07 6.332 1 98.88 228 VAL A C 1
ATOM 1842 O O . VAL A 1 228 ? -14.125 14.781 5.32 1 98.88 228 VAL A O 1
ATOM 1845 N N . ARG A 1 229 ? -13.469 14.336 7.398 1 98.88 229 ARG A N 1
ATOM 1846 C CA . ARG A 1 229 ? -14.164 13.055 7.43 1 98.88 229 ARG A CA 1
ATOM 1847 C C . ARG A 1 229 ? -15.68 13.25 7.391 1 98.88 229 ARG A C 1
ATOM 1849 O O . ARG A 1 229 ? -16.391 12.469 6.762 1 98.88 229 ARG A O 1
ATOM 1856 N N . ARG A 1 230 ? -16.156 14.266 8.078 1 98.75 230 ARG A N 1
ATOM 1857 C CA . ARG A 1 230 ? -17.578 14.547 8.047 1 98.75 230 ARG A CA 1
ATOM 1858 C C . ARG A 1 230 ? -18.016 15.062 6.68 1 98.75 230 ARG A C 1
ATOM 1860 O O . ARG A 1 230 ? -19.047 14.641 6.152 1 98.75 230 ARG A O 1
ATOM 1867 N N . MET A 1 231 ? -17.219 15.953 6.102 1 98.88 231 MET A N 1
ATOM 1868 C CA . MET A 1 231 ? -17.5 16.391 4.734 1 98.88 231 MET A CA 1
ATOM 1869 C C . MET A 1 231 ? -17.531 15.195 3.781 1 98.88 231 MET A C 1
ATOM 1871 O O . MET A 1 231 ? -18.453 15.055 2.977 1 98.88 231 MET A O 1
ATOM 1875 N N . THR A 1 232 ? -16.578 14.328 3.916 1 98.88 232 THR A N 1
ATOM 1876 C CA . THR A 1 232 ? -16.469 13.148 3.062 1 98.88 232 THR A CA 1
ATOM 1877 C C . THR A 1 232 ? -17.703 12.258 3.223 1 98.88 232 THR A C 1
ATOM 1879 O O . THR A 1 232 ? -18.281 11.797 2.232 1 98.88 232 THR A O 1
ATOM 1882 N N . GLY A 1 233 ? -18.078 12.031 4.469 1 98.69 233 GLY A N 1
ATOM 1883 C CA . GLY A 1 233 ? -19.25 11.211 4.727 1 98.69 233 GLY A CA 1
ATOM 1884 C C . GLY A 1 233 ? -20.5 11.727 4.047 1 98.69 233 GLY A C 1
ATOM 1885 O O . GLY A 1 233 ? -21.25 10.953 3.453 1 98.69 233 GLY A O 1
ATOM 1886 N N . VAL A 1 234 ? -20.719 13.008 4.125 1 98.81 234 VAL A N 1
ATOM 1887 C CA . VAL A 1 234 ? -21.891 13.633 3.516 1 98.81 234 VAL A CA 1
ATOM 1888 C C . VAL A 1 234 ? -21.812 13.5 1.995 1 98.81 234 VAL A C 1
ATOM 1890 O O . VAL A 1 234 ? -22.797 13.156 1.342 1 98.81 234 VAL A O 1
ATOM 1893 N N . LEU A 1 235 ? -20.656 13.781 1.423 1 98.75 235 LEU A N 1
ATOM 1894 C CA . LEU A 1 235 ? -20.469 13.688 -0.023 1 98.75 235 LEU A CA 1
ATOM 1895 C C . LEU A 1 235 ? -20.75 12.273 -0.518 1 98.75 235 LEU A C 1
ATOM 1897 O O . LEU A 1 235 ? -21.391 12.086 -1.556 1 98.75 235 LEU A O 1
ATOM 1901 N N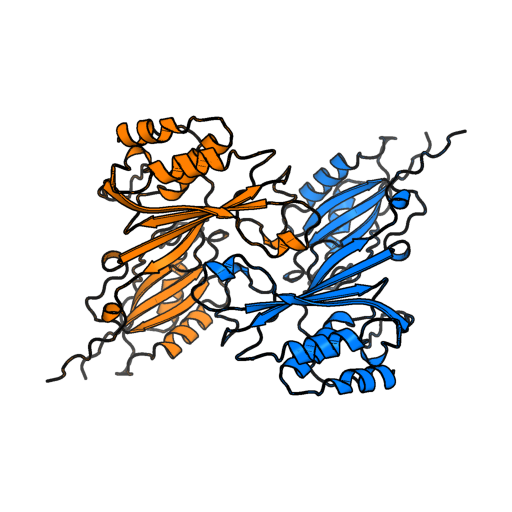 . VAL A 1 236 ? -20.266 11.258 0.225 1 98.06 236 VAL A N 1
ATOM 1902 C CA . VAL A 1 236 ? -20.516 9.867 -0.148 1 98.06 236 VAL A CA 1
ATOM 1903 C C . VAL A 1 236 ? -22 9.555 -0.058 1 98.06 236 VAL A C 1
ATOM 1905 O O . VAL A 1 236 ? -22.562 8.906 -0.945 1 98.06 236 VAL A O 1
ATOM 1908 N N . ALA A 1 237 ? -22.656 10.039 1.003 1 97.75 237 ALA A N 1
ATOM 1909 C CA . ALA A 1 237 ? -24.094 9.836 1.137 1 97.75 237 ALA A CA 1
ATOM 1910 C C . ALA A 1 237 ? -24.844 10.43 -0.049 1 97.75 237 ALA A C 1
ATOM 1912 O O . ALA A 1 237 ? -25.812 9.852 -0.529 1 97.75 237 ALA A O 1
ATOM 1913 N N . ILE A 1 238 ? -24.422 11.586 -0.485 1 98.19 238 ILE A N 1
ATOM 1914 C CA . ILE A 1 238 ? -25.016 12.219 -1.654 1 98.19 238 ILE A CA 1
ATOM 1915 C C . ILE A 1 238 ? -24.766 11.367 -2.893 1 98.19 238 ILE A C 1
ATOM 1917 O O . ILE A 1 238 ? -25.672 11.109 -3.676 1 98.19 238 ILE A O 1
ATOM 1921 N N . GLY A 1 239 ? -23.547 10.961 -3.092 1 97.5 239 GLY A N 1
ATOM 1922 C CA . GLY A 1 239 ? -23.234 10.07 -4.199 1 97.5 239 GLY A CA 1
ATOM 1923 C C . GLY A 1 239 ? -24.078 8.805 -4.203 1 97.5 239 GLY A C 1
ATOM 1924 O O . GLY A 1 239 ? -24.391 8.266 -5.266 1 97.5 239 GLY A O 1
ATOM 1925 N N . GLN A 1 240 ? -24.453 8.336 -3.016 1 96.19 240 GLN A N 1
ATOM 1926 C CA . GLN A 1 240 ? -25.234 7.117 -2.859 1 96.19 240 GLN A CA 1
ATOM 1927 C C . GLN A 1 240 ? -26.734 7.395 -3.023 1 96.19 240 GLN A C 1
ATOM 1929 O O . GLN A 1 240 ? -27.547 6.473 -2.953 1 96.19 240 GLN A O 1
ATOM 1934 N N . GLY A 1 241 ? -27.094 8.617 -3.16 1 95.62 241 GLY A N 1
ATOM 1935 C CA . GLY A 1 241 ? -28.484 9.008 -3.33 1 95.62 241 GLY A CA 1
ATOM 1936 C C . GLY A 1 241 ? -29.25 9.078 -2.021 1 95.62 241 GLY A C 1
ATOM 1937 O O . GLY A 1 241 ? -30.484 9.195 -2.02 1 95.62 241 GLY A O 1
ATOM 1938 N N . ARG A 1 242 ? -28.594 8.977 -0.922 1 96.25 242 ARG A N 1
ATOM 1939 C CA . ARG A 1 242 ? -29.234 9.031 0.389 1 96.25 242 ARG A CA 1
ATOM 1940 C C . ARG A 1 242 ? -29.531 10.469 0.804 1 96.25 242 ARG A C 1
ATOM 1942 O O . ARG A 1 242 ? -30.375 10.711 1.657 1 96.25 242 ARG A O 1
ATOM 1949 N N . LEU A 1 243 ? -28.734 11.398 0.298 1 97.75 243 LEU A N 1
ATOM 1950 C CA . LEU A 1 243 ? -28.938 12.836 0.509 1 97.75 243 LEU A CA 1
ATOM 1951 C C . LEU A 1 243 ? -28.953 13.578 -0.819 1 97.75 243 LEU A C 1
ATOM 1953 O O . LEU A 1 243 ? -28.391 13.109 -1.81 1 97.75 243 LEU A O 1
ATOM 1957 N N . SER A 1 244 ? -29.609 14.656 -0.834 1 98.25 244 SER A N 1
ATOM 1958 C CA . SER A 1 244 ? -29.578 15.516 -2.014 1 98.25 244 SER A CA 1
ATOM 1959 C C . SER A 1 244 ? -28.406 16.484 -1.973 1 98.25 244 SER A C 1
ATOM 1961 O O . SER A 1 244 ? -27.859 16.75 -0.903 1 98.25 244 SER A O 1
ATOM 1963 N N . VAL A 1 245 ? -28.047 16.969 -3.123 1 98.56 245 VAL A N 1
ATOM 1964 C CA . VAL A 1 245 ? -26.953 17.938 -3.242 1 98.56 245 VAL A CA 1
ATOM 1965 C C . VAL A 1 245 ? -27.266 19.172 -2.402 1 98.56 245 VAL A C 1
ATOM 1967 O O . VAL A 1 245 ? -26.375 19.734 -1.756 1 98.56 245 VAL A O 1
ATOM 1970 N N . SER A 1 246 ? -28.516 19.594 -2.295 1 98 246 SER A N 1
ATOM 1971 C CA . SER A 1 246 ? -28.922 20.797 -1.586 1 98 246 SER A CA 1
ATOM 1972 C C . SER A 1 246 ? -28.703 20.656 -0.084 1 98 246 SER A C 1
ATOM 1974 O O . SER A 1 246 ? -28.703 21.656 0.643 1 98 246 SER A O 1
ATOM 1976 N N . LYS A 1 247 ? -28.562 19.438 0.329 1 97.88 247 LYS A N 1
ATOM 1977 C CA . LYS A 1 247 ? -28.344 19.203 1.751 1 97.88 247 LYS A CA 1
ATOM 1978 C C . LYS A 1 247 ? -27.062 19.875 2.227 1 97.88 247 LYS A C 1
ATOM 1980 O O . LYS A 1 247 ? -26.953 20.266 3.393 1 97.88 247 LYS A O 1
ATOM 1985 N N . ILE A 1 248 ? -26.094 20.062 1.338 1 98.31 248 ILE A N 1
ATOM 1986 C CA . ILE A 1 248 ? -24.844 20.734 1.686 1 98.31 248 ILE A CA 1
ATOM 1987 C C . ILE A 1 248 ? -25.141 22.125 2.217 1 98.31 248 ILE A C 1
ATOM 1989 O O . ILE A 1 248 ? -24.656 22.516 3.279 1 98.31 248 ILE A O 1
ATOM 1993 N N . GLN A 1 249 ? -25.953 22.859 1.544 1 98.06 249 GLN A N 1
ATOM 1994 C CA . GLN A 1 249 ? -26.297 24.219 1.942 1 98.06 249 GLN A CA 1
ATOM 1995 C C . GLN A 1 249 ? -27.031 24.219 3.281 1 98.06 249 GLN A C 1
ATOM 1997 O O . GLN A 1 249 ? -26.766 25.078 4.133 1 98.06 249 GLN A O 1
ATOM 2002 N N . ASP A 1 250 ? -27.891 23.25 3.408 1 98.31 250 ASP A N 1
ATOM 2003 C CA . ASP A 1 250 ? -28.625 23.141 4.668 1 98.31 250 ASP A CA 1
ATOM 2004 C C . ASP A 1 250 ? -27.656 22.969 5.844 1 98.31 250 ASP A C 1
ATOM 2006 O O . ASP A 1 250 ? -27.812 23.625 6.879 1 98.31 250 ASP A O 1
ATOM 2010 N N . LEU A 1 251 ? -26.75 22.094 5.633 1 98.5 251 LEU A N 1
ATOM 2011 C CA . LEU A 1 251 ? -25.797 21.797 6.703 1 98.5 251 LEU A CA 1
ATOM 2012 C C . LEU A 1 251 ? -24.906 23 6.988 1 98.5 251 LEU A C 1
ATOM 2014 O O . LEU A 1 251 ? -24.609 23.281 8.148 1 98.5 251 LEU A O 1
ATOM 2018 N N . LEU A 1 252 ? -24.469 23.703 5.941 1 98.38 252 LEU A N 1
ATOM 2019 C CA . LEU A 1 252 ? -23.656 24.906 6.121 1 98.38 252 LEU A CA 1
ATOM 2020 C C . LEU A 1 252 ? -24.438 26 6.836 1 98.38 252 LEU A C 1
ATOM 2022 O O . LEU A 1 252 ? -23.891 26.703 7.68 1 98.38 252 LEU A O 1
ATOM 2026 N N . GLU A 1 253 ? -25.719 26.078 6.582 1 98.12 253 GLU A N 1
ATOM 2027 C CA . GLU A 1 253 ? -26.547 27.141 7.125 1 98.12 253 GLU A CA 1
ATOM 2028 C C . GLU A 1 253 ? -26.938 26.859 8.578 1 98.12 253 GLU A C 1
ATOM 2030 O O . GLU A 1 253 ? -27.188 27.781 9.352 1 98.12 253 GLU A O 1
ATOM 2035 N N . ALA A 1 254 ? -26.906 25.641 8.922 1 98.19 254 ALA A N 1
ATOM 2036 C CA . ALA A 1 254 ? -27.328 25.25 10.266 1 98.19 254 ALA A CA 1
ATOM 2037 C C . ALA A 1 254 ? -26.344 25.766 11.32 1 98.19 254 ALA A C 1
ATOM 2039 O O . ALA A 1 254 ? -26.75 26.109 12.438 1 98.19 254 ALA A O 1
ATOM 2040 N N . ARG A 1 255 ? -25.031 25.734 11.016 1 97.5 255 ARG A N 1
ATOM 2041 C CA . ARG A 1 255 ? -23.969 26.219 11.891 1 97.5 255 ARG A CA 1
ATOM 2042 C C . ARG A 1 255 ? -24.109 25.625 13.289 1 97.5 255 ARG A C 1
ATOM 2044 O O . ARG A 1 255 ? -24.031 26.344 14.289 1 97.5 255 ARG A O 1
ATOM 2051 N N . ASP A 1 256 ? -24.391 24.328 13.328 1 96.44 256 ASP A N 1
ATOM 2052 C CA . ASP A 1 256 ? -24.625 23.578 14.555 1 96.44 256 ASP A CA 1
ATOM 2053 C C . ASP A 1 256 ? -24.094 22.156 14.43 1 96.44 256 ASP A C 1
ATOM 2055 O O . ASP A 1 256 ? -24.625 21.359 13.664 1 96.44 256 ASP A O 1
ATOM 2059 N N . SER A 1 257 ? -23.125 21.891 15.258 1 95.25 257 SER A N 1
ATOM 2060 C CA . SER A 1 257 ? -22.516 20.578 15.219 1 95.25 257 SER A CA 1
ATOM 2061 C C . SER A 1 257 ? -23.547 19.469 15.414 1 95.25 257 SER A C 1
ATOM 2063 O O . SER A 1 257 ? -23.422 18.391 14.844 1 95.25 257 SER A O 1
ATOM 2065 N N . LEU A 1 258 ? -24.562 19.719 16.125 1 95.75 258 LEU A N 1
ATOM 2066 C CA . LEU A 1 258 ? -25.578 18.719 16.453 1 95.75 258 LEU A CA 1
ATOM 2067 C C . LEU A 1 258 ? -26.531 18.5 15.281 1 95.75 258 LEU A C 1
ATOM 2069 O O . LEU A 1 258 ? -27.297 17.516 15.273 1 95.75 258 LEU A O 1
ATOM 2073 N N . ALA A 1 259 ? -26.469 19.359 14.336 1 97.25 259 ALA A N 1
ATOM 2074 C CA . ALA A 1 259 ? -27.328 19.219 13.156 1 97.25 259 ALA A CA 1
ATOM 2075 C C . ALA A 1 259 ? -26.75 18.219 12.164 1 97.25 259 ALA A C 1
ATOM 2077 O O . ALA A 1 259 ? -27.406 17.828 11.211 1 97.25 259 ALA A O 1
ATOM 2078 N N . PHE A 1 260 ? -25.516 17.812 12.336 1 97.75 260 PHE A N 1
ATOM 2079 C CA . PHE A 1 260 ? -24.875 16.844 11.445 1 97.75 260 PHE A CA 1
ATOM 2080 C C . PHE A 1 260 ? -25.594 15.492 11.523 1 97.75 260 PHE A C 1
ATOM 2082 O O . PHE A 1 260 ? -25.859 14.992 12.617 1 97.75 260 PHE A O 1
ATOM 2089 N N . PRO A 1 261 ? -25.875 14.938 10.367 1 96.38 261 PRO A N 1
ATOM 2090 C CA . PRO A 1 261 ? -26.578 13.648 10.406 1 96.38 261 PRO A CA 1
ATOM 2091 C C . PRO A 1 261 ? -25.781 12.562 11.109 1 96.38 261 PRO A C 1
ATOM 2093 O O . PRO A 1 261 ? -24.547 12.5 10.969 1 96.38 261 PRO A O 1
ATOM 2096 N N . ASN A 1 262 ? -26.438 11.633 11.75 1 93.38 262 ASN A N 1
ATOM 2097 C CA . ASN A 1 262 ? -25.781 10.57 12.516 1 93.38 262 ASN A CA 1
ATOM 2098 C C . ASN A 1 262 ? -25.125 9.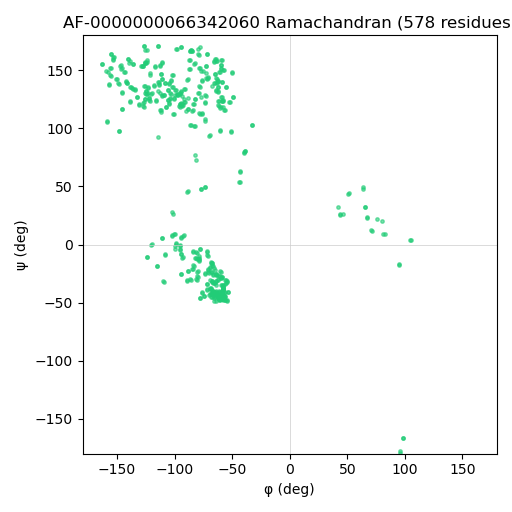547 11.594 1 93.38 262 ASN A C 1
ATOM 2100 O O . ASN A 1 262 ? -25.641 9.242 10.516 1 93.38 262 ASN A O 1
ATOM 2104 N N . ASN A 1 263 ? -23.984 9.031 11.992 1 93.44 263 ASN A N 1
ATOM 2105 C CA . ASN A 1 263 ? -23.297 7.879 11.414 1 93.44 263 ASN A CA 1
ATOM 2106 C C . ASN A 1 263 ? -22.844 8.156 9.992 1 93.44 263 ASN A C 1
ATOM 2108 O O . ASN A 1 263 ? -22.891 7.273 9.133 1 93.44 263 ASN A O 1
ATOM 2112 N N . LEU A 1 264 ? -22.5 9.43 9.727 1 97.12 264 LEU A N 1
ATOM 2113 C CA . LEU A 1 264 ? -22.031 9.727 8.375 1 97.12 264 LEU A CA 1
ATOM 2114 C C . LEU A 1 264 ? -20.531 10.016 8.359 1 97.12 264 LEU A C 1
ATOM 2116 O O . LEU A 1 264 ? -19.922 10.109 7.289 1 97.12 264 LEU A O 1
ATOM 2120 N N . THR A 1 265 ? -19.938 10.133 9.516 1 98.25 265 THR A N 1
ATOM 2121 C CA . THR A 1 265 ? -18.516 10.422 9.539 1 98.25 265 THR A CA 1
ATOM 2122 C C . THR A 1 265 ? -17.719 9.312 8.867 1 98.25 265 THR A C 1
ATOM 2124 O O . THR A 1 265 ? -17.844 8.141 9.242 1 98.25 265 THR A O 1
ATOM 2127 N N . ALA A 1 266 ? -16.953 9.688 7.867 1 98.44 266 ALA A N 1
ATOM 2128 C CA . ALA A 1 266 ? -16.172 8.711 7.117 1 98.44 266 ALA A CA 1
ATOM 2129 C C . ALA A 1 266 ? -15.109 8.055 8.008 1 98.44 266 ALA A C 1
ATOM 2131 O O . ALA A 1 266 ? -14.594 8.688 8.93 1 98.44 266 ALA A O 1
ATOM 2132 N N . PRO A 1 267 ? -14.789 6.758 7.754 1 97.81 267 PRO A N 1
ATOM 2133 C CA . PRO A 1 267 ? -13.75 6.09 8.547 1 97.81 267 PRO A CA 1
ATOM 2134 C C . PRO A 1 267 ? -12.398 6.785 8.445 1 97.81 267 PRO A C 1
ATOM 2136 O O . PRO A 1 267 ? -12.102 7.438 7.441 1 97.81 267 PRO A O 1
ATOM 2139 N N . ALA A 1 268 ? -11.57 6.602 9.469 1 98.56 268 ALA A N 1
ATOM 2140 C CA . ALA A 1 268 ? -10.281 7.293 9.547 1 98.56 268 ALA A CA 1
ATOM 2141 C C . ALA A 1 268 ? -9.289 6.723 8.539 1 98.56 268 ALA A C 1
ATOM 2143 O O . ALA A 1 268 ? -8.484 7.461 7.969 1 98.56 268 ALA A O 1
ATOM 2144 N N . HIS A 1 269 ? -9.359 5.434 8.281 1 97.81 269 HIS A N 1
ATOM 2145 C CA . HIS A 1 269 ? -8.305 4.727 7.57 1 97.81 269 HIS A CA 1
ATOM 2146 C C . HIS A 1 269 ? -8.281 5.102 6.094 1 97.81 269 HIS A C 1
ATOM 2148 O O . HIS A 1 269 ? -7.379 4.703 5.359 1 97.81 269 HIS A O 1
ATOM 2154 N N . GLY A 1 270 ? -9.188 5.859 5.598 1 98.19 270 GLY A N 1
ATOM 2155 C CA . GLY A 1 270 ? -9.156 6.336 4.227 1 98.19 270 GLY A CA 1
ATOM 2156 C C . GLY A 1 270 ? -8.531 7.711 4.086 1 98.19 270 GLY A C 1
ATOM 2157 O O . GLY A 1 270 ? -8.305 8.188 2.971 1 98.19 270 GLY A O 1
ATOM 2158 N N . LEU A 1 271 ? -8.258 8.352 5.145 1 98.88 271 LEU A N 1
ATOM 2159 C CA . LEU A 1 271 ? -7.844 9.75 5.137 1 98.88 271 LEU A CA 1
ATOM 2160 C C . LEU A 1 271 ? -6.324 9.867 5.246 1 98.88 271 LEU A C 1
ATOM 2162 O O . LEU A 1 271 ? -5.703 9.203 6.074 1 98.88 271 LEU A O 1
ATOM 2166 N N . PHE A 1 272 ? -5.695 10.719 4.371 1 98.88 272 PHE A N 1
ATOM 2167 C CA . PHE A 1 272 ? -4.273 11.031 4.363 1 98.88 272 PHE A CA 1
ATOM 2168 C C . PHE A 1 272 ? -4.055 12.539 4.441 1 98.88 272 PHE A C 1
ATOM 2170 O O . PHE A 1 272 ? -4.621 13.297 3.65 1 98.88 272 PHE A O 1
ATOM 2177 N N . LEU A 1 273 ? -3.291 12.977 5.406 1 98.94 273 LEU A N 1
ATOM 2178 C CA . LEU A 1 273 ? -2.654 14.281 5.242 1 98.94 273 LEU A CA 1
ATOM 2179 C C . LEU A 1 273 ? -1.512 14.203 4.234 1 98.94 273 LEU A C 1
ATOM 2181 O O . LEU A 1 273 ? -0.556 13.445 4.43 1 98.94 273 LEU A O 1
ATOM 2185 N N . THR A 1 274 ? -1.539 15.016 3.119 1 98.62 274 THR A N 1
ATOM 2186 C CA . THR A 1 274 ? -0.581 14.75 2.051 1 98.62 274 THR A CA 1
ATOM 2187 C C . THR A 1 274 ? 0.385 15.922 1.895 1 98.62 274 THR A C 1
ATOM 2189 O O . THR A 1 274 ? 1.437 15.789 1.265 1 98.62 274 THR A O 1
ATOM 2192 N N . ASN A 1 275 ? -0.056 17.062 2.445 1 98.44 275 ASN A N 1
ATOM 2193 C CA . ASN A 1 275 ? 0.833 18.203 2.285 1 98.44 275 ASN A CA 1
ATOM 2194 C C . ASN A 1 275 ? 0.591 19.266 3.363 1 98.44 275 ASN A C 1
ATOM 2196 O O . ASN A 1 275 ? -0.555 19.531 3.73 1 98.44 275 ASN A O 1
ATOM 2200 N N . VAL A 1 276 ? 1.592 19.797 3.893 1 98.75 276 VAL A N 1
ATOM 2201 C CA . VAL A 1 276 ? 1.625 21.016 4.707 1 98.75 276 VAL A CA 1
ATOM 2202 C C . VAL A 1 276 ? 2.561 22.031 4.07 1 98.75 276 VAL A C 1
ATOM 2204 O O . VAL A 1 276 ? 3.748 21.766 3.877 1 98.75 276 VAL A O 1
ATOM 2207 N N . GLN A 1 277 ? 2.021 23.188 3.805 1 98.5 277 GLN A N 1
ATOM 2208 C CA . GLN A 1 277 ? 2.797 24.172 3.059 1 98.5 277 GLN A CA 1
ATOM 2209 C C . GLN A 1 277 ? 3.248 25.328 3.961 1 98.5 277 GLN A C 1
ATOM 2211 O O . GLN A 1 277 ? 2.488 25.781 4.812 1 98.5 277 GLN A O 1
ATOM 2216 N N . TYR A 1 278 ? 4.453 25.734 3.768 1 98.5 278 TYR A N 1
ATOM 2217 C CA . TYR A 1 278 ? 5.031 26.906 4.41 1 98.5 278 TYR A CA 1
ATOM 2218 C C . TYR A 1 278 ? 5.57 27.891 3.377 1 98.5 278 TYR A C 1
ATOM 2220 O O . TYR A 1 278 ? 5.691 27.547 2.197 1 98.5 278 TYR A O 1
ATOM 2228 N N . ARG A 1 279 ? 5.887 29.125 3.84 1 97.38 279 ARG A N 1
ATOM 2229 C CA . ARG A 1 279 ? 6.605 30.047 2.977 1 97.38 279 ARG A CA 1
ATOM 2230 C C . ARG A 1 279 ? 8.055 29.609 2.783 1 97.38 279 ARG A C 1
ATOM 2232 O O . ARG A 1 279 ? 8.688 29.125 3.719 1 97.38 279 ARG A O 1
ATOM 2239 N N . ASP A 1 280 ? 8.5 29.859 1.602 1 95.75 280 ASP A N 1
ATOM 2240 C CA . ASP A 1 280 ? 9.898 29.516 1.33 1 95.75 280 ASP A CA 1
ATOM 2241 C C . ASP A 1 280 ? 10.828 30.203 2.326 1 95.75 280 ASP A C 1
ATOM 2243 O O . ASP A 1 280 ? 11.852 29.641 2.715 1 95.75 280 ASP A O 1
ATOM 2247 N N . THR A 1 281 ? 10.5 31.359 2.756 1 94.88 281 THR A N 1
ATOM 2248 C CA . THR A 1 281 ? 11.328 32.156 3.668 1 94.88 281 THR A CA 1
ATOM 2249 C C . THR A 1 281 ? 11.383 31.484 5.043 1 94.88 281 THR A C 1
ATOM 2251 O O . THR A 1 281 ? 12.312 31.734 5.816 1 94.88 281 THR A O 1
ATOM 2254 N N . ASP A 1 282 ? 10.367 30.672 5.316 1 95.25 282 ASP A N 1
ATOM 2255 C CA . ASP A 1 282 ? 10.344 29.969 6.598 1 95.25 282 ASP A CA 1
ATOM 2256 C C . ASP A 1 282 ? 11.359 28.828 6.621 1 95.25 282 ASP A C 1
ATOM 2258 O O . ASP A 1 282 ? 11.766 28.375 7.691 1 95.25 282 ASP A O 1
ATOM 2262 N N . LEU A 1 283 ? 11.695 28.328 5.434 1 94.06 283 LEU A N 1
ATOM 2263 C CA . LEU A 1 283 ? 12.492 27.109 5.324 1 94.06 283 LEU A CA 1
ATOM 2264 C C . LEU A 1 283 ? 13.977 27.438 5.227 1 94.06 283 LEU A C 1
ATOM 2266 O O . LEU A 1 283 ? 14.797 26.562 4.938 1 94.06 283 LEU A O 1
ATOM 2270 N N . VAL A 1 284 ? 14.344 28.734 5.402 1 87.88 284 VAL A N 1
ATOM 2271 C CA . VAL A 1 284 ? 15.742 29.141 5.383 1 87.88 284 VAL A CA 1
ATOM 2272 C C . VAL A 1 284 ? 16.156 29.609 6.777 1 87.88 284 VAL A C 1
ATOM 2274 O O . VAL A 1 284 ? 15.383 30.25 7.484 1 87.88 284 VAL A O 1
ATOM 2277 N N . ALA A 1 285 ? 17.328 29.031 7.211 1 74.44 285 ALA A N 1
ATOM 2278 C CA . ALA A 1 285 ? 17.859 29.406 8.516 1 74.44 285 ALA A CA 1
ATOM 2279 C C . ALA A 1 285 ? 18.188 30.906 8.57 1 74.44 285 ALA A C 1
ATOM 2281 O O . ALA A 1 285 ? 18.656 31.469 7.578 1 74.44 285 ALA A O 1
ATOM 2282 N N . SER A 1 286 ? 17.516 31.641 9.484 1 57.94 286 SER A N 1
ATOM 2283 C CA . SER A 1 286 ? 17.922 33.031 9.633 1 57.94 286 SER A CA 1
ATOM 2284 C C . SER A 1 286 ? 19.391 33.125 10.062 1 57.94 286 SER A C 1
ATOM 2286 O O . SER A 1 286 ? 19.844 32.375 10.922 1 57.94 286 SER A O 1
ATOM 2288 N N . MET A 1 287 ? 20.266 33.344 9.156 1 49.66 287 MET A N 1
ATOM 2289 C CA . MET A 1 287 ? 21.625 33.688 9.594 1 49.66 287 MET A CA 1
ATOM 2290 C C . MET A 1 287 ? 21.594 34.625 10.789 1 49.66 287 MET A C 1
ATOM 2292 O O . MET A 1 287 ? 21 35.719 10.719 1 49.66 287 MET A O 1
ATOM 2296 N N . SER A 1 288 ? 21.391 34.25 11.961 1 46.22 288 SER A N 1
ATOM 2297 C CA . SER A 1 288 ? 21.688 35.188 13.047 1 46.22 288 SER A CA 1
ATOM 2298 C C . SER A 1 288 ? 22.875 36.094 12.711 1 46.22 288 SER A C 1
ATOM 2300 O O . SER A 1 288 ? 23.922 35.594 12.297 1 46.22 288 SER A O 1
ATOM 2302 N N . GLU A 1 289 ? 22.703 37.406 12.32 1 37.69 289 GLU A N 1
ATOM 2303 C CA . GLU A 1 289 ? 23.672 38.469 12.344 1 37.69 289 GLU A CA 1
ATOM 2304 C C . GLU A 1 289 ? 24.484 38.469 13.641 1 37.69 289 GLU A C 1
ATOM 2306 O O . GLU A 1 289 ? 23.938 38.75 14.711 1 37.69 289 GLU A O 1
ATOM 2311 N N . GLU A 1 290 ? 25.234 37.531 14.008 1 36.75 290 GLU A N 1
ATOM 2312 C CA . GLU A 1 290 ? 26.312 37.938 14.906 1 36.75 290 GLU A CA 1
ATOM 2313 C C . GLU A 1 290 ? 26.984 39.219 14.43 1 36.75 290 GLU A C 1
ATOM 2315 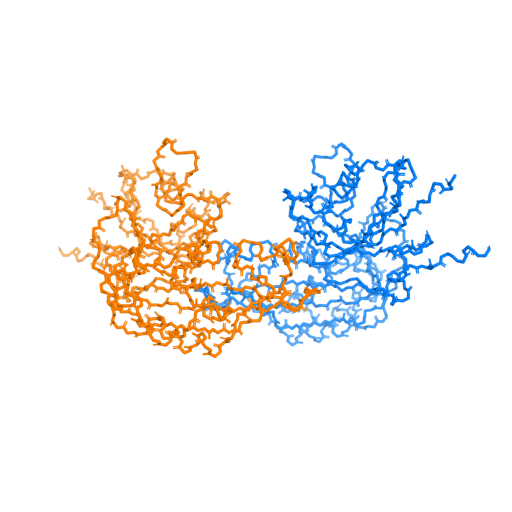O O . GLU A 1 290 ? 27.797 39.219 13.508 1 36.75 290 GLU A O 1
ATOM 2320 N N . GLN A 1 291 ? 26.219 40.406 14.164 1 29.42 291 GLN A N 1
ATOM 2321 C CA . GLN A 1 291 ? 26.984 41.594 14.516 1 29.42 291 GLN A CA 1
ATOM 2322 C C . GLN A 1 291 ? 26.969 41.812 16.016 1 29.42 291 GLN A C 1
ATOM 2324 O O . GLN A 1 291 ? 25.953 41.625 16.672 1 29.42 291 GLN A O 1
ATOM 2329 N N . MET B 1 1 ? -24.5 -43.656 2.6 1 40.66 1 MET B N 1
ATOM 2330 C CA . MET B 1 1 ? -24.531 -42.438 1.786 1 40.66 1 MET B CA 1
ATOM 2331 C C . MET B 1 1 ? -23.109 -42.031 1.384 1 40.66 1 MET B C 1
ATOM 2333 O O . MET B 1 1 ? -22.203 -42.031 2.217 1 40.66 1 MET B O 1
ATOM 2337 N N . GLN B 1 2 ? -22.609 -42.281 0.282 1 48.47 2 GLN B N 1
ATOM 2338 C CA . GLN B 1 2 ? -21.234 -42.25 -0.168 1 48.47 2 GLN B CA 1
ATOM 2339 C C . GLN B 1 2 ? -20.562 -40.938 0.181 1 48.47 2 GLN B C 1
ATOM 2341 O O . GLN B 1 2 ? -21.141 -39.844 -0.048 1 48.47 2 GLN B O 1
ATOM 2346 N N . GLN B 1 3 ? -19.812 -40.812 1.274 1 57.41 3 GLN B N 1
ATOM 2347 C CA . GLN B 1 3 ? -19.047 -39.719 1.87 1 57.41 3 GLN B CA 1
ATOM 2348 C C . GLN B 1 3 ? -18.344 -38.906 0.799 1 57.41 3 GLN B C 1
ATOM 2350 O O . GLN B 1 3 ? -17.406 -39.375 0.166 1 57.41 3 GLN B O 1
ATOM 2355 N N . THR B 1 4 ? -19.031 -37.938 0.07 1 79 4 THR B N 1
ATOM 2356 C CA . THR B 1 4 ? -18.5 -37.406 -1.168 1 79 4 THR B CA 1
ATOM 2357 C C . THR B 1 4 ? -17.5 -36.281 -0.874 1 79 4 THR B C 1
ATOM 2359 O O . THR B 1 4 ? -17.797 -35.344 -0.112 1 79 4 THR B O 1
ATOM 2362 N N . VAL B 1 5 ? -16.188 -36.562 -0.953 1 92 5 VAL B N 1
ATOM 2363 C CA . VAL B 1 5 ? -15.086 -35.594 -0.953 1 92 5 VAL B CA 1
ATOM 2364 C C . VAL B 1 5 ? -15.258 -34.625 -2.111 1 92 5 VAL B C 1
ATOM 2366 O O . VAL B 1 5 ? -15.57 -35.031 -3.232 1 92 5 VAL B O 1
ATOM 2369 N N . ALA B 1 6 ? -15.281 -33.344 -1.738 1 95.38 6 ALA B N 1
ATOM 2370 C CA . ALA B 1 6 ? -15.344 -32.312 -2.777 1 95.38 6 ALA B CA 1
ATOM 2371 C C . ALA B 1 6 ? -13.992 -31.625 -2.941 1 95.38 6 ALA B C 1
ATOM 2373 O O . ALA B 1 6 ? -13.336 -31.281 -1.953 1 95.38 6 ALA B O 1
ATOM 2374 N N . ARG B 1 7 ? -13.578 -31.5 -4.215 1 97.38 7 ARG B N 1
ATOM 2375 C CA . ARG B 1 7 ? -12.359 -30.75 -4.496 1 97.38 7 ARG B CA 1
ATOM 2376 C C . ARG B 1 7 ? -12.672 -29.297 -4.836 1 97.38 7 ARG B C 1
ATOM 2378 O O . ARG B 1 7 ? -13.57 -29.016 -5.637 1 97.38 7 ARG B O 1
ATOM 2385 N N . TYR B 1 8 ? -11.922 -28.422 -4.168 1 98.38 8 TYR B N 1
ATOM 2386 C CA . TYR B 1 8 ? -12.078 -27 -4.414 1 98.38 8 TYR B CA 1
ATOM 2387 C C . TYR B 1 8 ? -10.789 -26.391 -4.953 1 98.38 8 TYR B C 1
ATOM 2389 O O . TYR B 1 8 ? -9.695 -26.734 -4.504 1 98.38 8 TYR B O 1
ATOM 2397 N N . LEU B 1 9 ? -10.945 -25.547 -5.977 1 98.75 9 LEU B N 1
ATOM 2398 C CA . LEU B 1 9 ? -9.898 -24.609 -6.375 1 98.75 9 LEU B CA 1
ATOM 2399 C C . LEU B 1 9 ? -10.102 -23.25 -5.707 1 98.75 9 LEU B C 1
ATOM 2401 O O . LEU B 1 9 ? -11.172 -22.641 -5.832 1 98.75 9 LEU B O 1
ATOM 2405 N N . ILE B 1 10 ? -9.117 -22.828 -4.957 1 98.56 10 ILE B N 1
ATOM 2406 C CA . ILE B 1 10 ? -9.203 -21.516 -4.328 1 98.56 10 ILE B CA 1
ATOM 2407 C C . ILE B 1 10 ? -8.148 -20.578 -4.922 1 98.56 10 ILE B C 1
ATOM 2409 O O . ILE B 1 10 ? -7.043 -21.016 -5.25 1 98.56 10 ILE B O 1
ATOM 2413 N N . PHE B 1 11 ? -8.508 -19.344 -5.145 1 98.5 11 PHE B N 1
ATOM 2414 C CA . PHE B 1 11 ? -7.594 -18.25 -5.465 1 98.5 11 PHE B CA 1
ATOM 2415 C C . PHE B 1 11 ? -7.34 -17.375 -4.242 1 98.5 11 PHE B C 1
ATOM 2417 O O . PHE B 1 11 ? -8.266 -17.062 -3.49 1 98.5 11 PHE B O 1
ATOM 2424 N N . PHE B 1 12 ? -6.098 -17.031 -4.043 1 98.56 12 PHE B N 1
ATOM 2425 C CA . PHE B 1 12 ? -5.797 -16.297 -2.816 1 98.56 12 PHE B CA 1
ATOM 2426 C C . PHE B 1 12 ? -4.676 -15.297 -3.047 1 98.56 12 PHE B C 1
ATOM 2428 O O . PHE B 1 12 ? -3.871 -15.453 -3.967 1 98.56 12 PHE B O 1
ATOM 2435 N N . GLN B 1 13 ? -4.699 -14.25 -2.303 1 98.62 13 GLN B N 1
ATOM 2436 C CA . GLN B 1 13 ? -3.645 -13.242 -2.254 1 98.62 13 GLN B CA 1
ATOM 2437 C C . GLN B 1 13 ? -2.91 -13.281 -0.917 1 98.62 13 GLN B C 1
ATOM 2439 O O . GLN B 1 13 ? -3.443 -13.773 0.077 1 98.62 13 GLN B O 1
ATOM 2444 N N . TYR B 1 14 ? -1.677 -12.789 -0.885 1 98.62 14 TYR B N 1
ATOM 2445 C CA . TYR B 1 14 ? -0.915 -12.656 0.352 1 98.62 14 TYR B CA 1
ATOM 2446 C C . TYR B 1 14 ? 0.205 -11.633 0.193 1 98.62 14 TYR B C 1
ATOM 2448 O O . TYR B 1 14 ? 0.696 -11.406 -0.916 1 98.62 14 TYR B O 1
ATOM 2456 N N . THR B 1 15 ? 0.533 -10.977 1.26 1 98.19 15 THR B N 1
ATOM 2457 C CA . THR B 1 15 ? 1.783 -10.242 1.378 1 98.19 15 THR B CA 1
ATOM 2458 C C . THR B 1 15 ? 2.896 -11.133 1.912 1 98.19 15 THR B C 1
ATOM 2460 O O . THR B 1 15 ? 2.844 -11.586 3.061 1 98.19 15 THR B O 1
ATOM 2463 N N . GLY B 1 16 ? 3.893 -11.344 1.14 1 98.44 16 GLY B N 1
ATOM 2464 C CA . GLY B 1 16 ? 4.863 -12.398 1.388 1 98.44 16 GLY B CA 1
ATOM 2465 C C . GLY B 1 16 ? 5.871 -12.039 2.461 1 98.44 16 GLY B C 1
ATOM 2466 O O . GLY B 1 16 ? 6.621 -12.906 2.926 1 98.44 16 GLY B O 1
ATOM 2467 N N . SER B 1 17 ? 5.855 -10.844 3.004 1 96.31 17 SER B N 1
ATOM 2468 C CA . SER B 1 17 ? 6.887 -10.312 3.889 1 96.31 17 SER B CA 1
ATOM 2469 C C . SER B 1 17 ? 6.977 -11.117 5.18 1 96.31 17 SER B C 1
ATOM 2471 O O . SER B 1 17 ? 8.047 -11.234 5.777 1 96.31 17 SER B O 1
ATOM 2473 N N . LYS B 1 18 ? 5.918 -11.727 5.562 1 94.19 18 LYS B N 1
ATOM 2474 C CA . LYS B 1 18 ? 5.852 -12.375 6.867 1 94.19 18 LYS B CA 1
ATOM 2475 C C . LYS B 1 18 ? 6.109 -13.875 6.754 1 94.19 18 LYS B C 1
ATOM 2477 O O . LYS B 1 18 ? 6.109 -14.586 7.758 1 94.19 18 LYS B O 1
ATOM 2482 N N . TYR B 1 19 ? 6.359 -14.352 5.578 1 97.88 19 TYR B N 1
ATOM 2483 C CA . TYR B 1 19 ? 6.324 -15.797 5.41 1 97.88 19 TYR B CA 1
ATOM 2484 C C . TYR B 1 19 ? 7.629 -16.312 4.812 1 97.88 19 TYR B C 1
ATOM 2486 O O . TYR B 1 19 ? 8.383 -15.547 4.199 1 97.88 19 TYR B O 1
ATOM 2494 N N . SER B 1 20 ? 7.906 -17.547 5.031 1 97.25 20 SER B N 1
ATOM 2495 C CA . SER B 1 20 ? 9.062 -18.219 4.438 1 97.25 20 SER B CA 1
ATOM 2496 C C . SER B 1 20 ? 8.703 -18.828 3.094 1 97.25 20 SER B C 1
ATOM 2498 O O . SER B 1 20 ? 9.008 -20 2.844 1 97.25 20 SER B O 1
ATOM 2500 N N . GLY B 1 21 ? 8.008 -18.062 2.277 1 97.62 21 GLY B N 1
ATOM 2501 C CA . GLY B 1 21 ? 7.531 -18.531 0.991 1 97.62 21 GLY B CA 1
ATOM 2502 C C . GLY B 1 21 ? 6.102 -19.031 1.035 1 97.62 21 GLY B C 1
ATOM 2503 O O . GLY B 1 21 ? 5.445 -18.969 2.078 1 97.62 21 GLY B O 1
ATOM 2504 N N . VAL B 1 22 ? 5.633 -19.5 -0.078 1 98.38 22 VAL B N 1
ATOM 2505 C CA . VAL B 1 22 ? 4.23 -19.891 -0.13 1 98.38 22 VAL B CA 1
ATOM 2506 C C . VAL B 1 22 ? 4.086 -21.344 0.336 1 98.38 22 VAL B C 1
ATOM 2508 O O . VAL B 1 22 ? 3.047 -21.734 0.875 1 98.38 22 VAL B O 1
ATOM 2511 N N . MET B 1 23 ? 5.113 -22.141 0.117 1 96.44 23 MET B N 1
ATOM 2512 C CA . MET B 1 23 ? 5.016 -23.562 0.434 1 96.44 23 MET B CA 1
ATOM 2513 C C . MET B 1 23 ? 5.043 -23.781 1.942 1 96.44 23 MET B C 1
ATOM 2515 O O . MET B 1 23 ? 5.617 -22.984 2.684 1 96.44 23 MET B O 1
ATOM 2519 N N . LYS B 1 24 ? 4.461 -24.844 2.326 1 95.5 24 LYS B N 1
ATOM 2520 C CA . LYS B 1 24 ? 4.488 -25.25 3.73 1 95.5 24 LYS B CA 1
ATOM 2521 C C . LYS B 1 24 ? 5.918 -25.453 4.219 1 95.5 24 LYS B C 1
ATOM 2523 O O . LYS B 1 24 ? 6.699 -26.172 3.582 1 95.5 24 LYS B O 1
ATOM 2528 N N . ALA B 1 25 ? 6.129 -24.766 5.277 1 93.38 25 ALA B N 1
ATOM 2529 C CA . ALA B 1 25 ? 7.43 -24.953 5.918 1 93.38 25 ALA B CA 1
ATOM 2530 C C . ALA B 1 25 ? 7.402 -26.125 6.898 1 93.38 25 ALA B C 1
ATOM 2532 O O . ALA B 1 25 ? 6.367 -26.406 7.508 1 93.38 25 ALA B O 1
ATOM 2533 N N . PRO B 1 26 ? 8.523 -26.703 7.047 1 91.75 26 PRO B N 1
ATOM 2534 C CA . PRO B 1 26 ? 8.602 -27.766 8.062 1 91.75 26 PRO B CA 1
ATOM 2535 C C . PRO B 1 26 ? 8.344 -27.234 9.477 1 91.75 26 PRO B C 1
ATOM 2537 O O . PRO B 1 26 ? 8.547 -26.062 9.742 1 91.75 26 PRO B O 1
ATOM 2540 N N . ALA B 1 27 ? 7.961 -28.047 10.352 1 87.06 27 ALA B N 1
ATOM 2541 C CA . ALA B 1 27 ? 7.555 -27.703 11.711 1 87.06 27 ALA B CA 1
ATOM 2542 C C . ALA B 1 27 ? 8.711 -27.078 12.492 1 87.06 27 ALA B C 1
ATOM 2544 O O . ALA B 1 27 ? 8.492 -26.25 13.391 1 87.06 27 ALA B O 1
ATOM 2545 N N . HIS B 1 28 ? 9.82 -27.453 12.156 1 90.19 28 HIS B N 1
ATOM 2546 C CA . HIS B 1 28 ? 10.969 -26.984 12.93 1 90.19 28 HIS B CA 1
ATOM 2547 C C . HIS B 1 28 ? 11.375 -25.578 12.523 1 90.19 28 HIS B C 1
ATOM 2549 O O . HIS B 1 28 ? 12.156 -24.922 13.227 1 90.19 28 HIS B O 1
ATOM 2555 N N . GLN B 1 29 ? 10.836 -25.141 11.438 1 89.5 29 GLN B N 1
ATOM 2556 C CA . GLN B 1 29 ? 11.172 -23.797 10.977 1 89.5 29 GLN B CA 1
ATOM 2557 C C . GLN B 1 29 ? 10.391 -22.75 11.758 1 89.5 29 GLN B C 1
ATOM 2559 O O . GLN B 1 29 ? 9.203 -22.906 12.016 1 89.5 29 GLN B O 1
ATOM 2564 N N . ALA B 1 30 ? 11.055 -21.688 12.164 1 88.94 30 ALA B N 1
ATOM 2565 C CA . ALA B 1 30 ? 10.492 -20.625 12.984 1 88.94 30 ALA B CA 1
ATOM 2566 C C . ALA B 1 30 ? 9.422 -19.859 12.227 1 88.94 30 ALA B C 1
ATOM 2568 O O . ALA B 1 30 ? 8.359 -19.547 12.773 1 88.94 30 ALA B O 1
ATOM 2569 N N . VAL B 1 31 ? 9.703 -19.547 10.961 1 95.62 31 VAL B N 1
ATOM 2570 C CA . VAL B 1 31 ? 8.766 -18.781 10.148 1 95.62 31 VAL B CA 1
ATOM 2571 C C . VAL B 1 31 ? 7.988 -19.719 9.227 1 95.62 31 VAL B C 1
ATOM 2573 O O . VAL B 1 31 ? 8.586 -20.484 8.469 1 95.62 31 VAL B O 1
ATOM 2576 N N . GLN B 1 32 ? 6.727 -19.672 9.25 1 97.06 32 GLN B N 1
ATOM 2577 C CA . GLN B 1 32 ? 5.852 -20.531 8.469 1 97.06 32 GLN B CA 1
ATOM 2578 C C . GLN B 1 32 ? 5.664 -20 7.055 1 97.06 32 GLN B C 1
ATOM 2580 O O . GLN B 1 32 ? 5.914 -18.828 6.797 1 97.06 32 GLN B O 1
ATOM 2585 N N . GLY B 1 33 ? 5.332 -20.906 6.148 1 98.25 33 GLY B N 1
ATOM 2586 C CA . GLY B 1 33 ? 4.902 -20.5 4.816 1 98.25 33 GLY B CA 1
ATOM 2587 C C . GLY B 1 33 ? 3.42 -20.188 4.738 1 98.25 33 GLY B C 1
ATOM 2588 O O . GLY B 1 33 ? 2.664 -20.484 5.668 1 98.25 33 GLY B O 1
ATOM 2589 N N . VAL B 1 34 ? 3.006 -19.594 3.676 1 98.69 34 VAL B N 1
ATOM 2590 C CA . VAL B 1 34 ? 1.599 -19.297 3.438 1 98.69 34 VAL B CA 1
ATOM 2591 C C . VAL B 1 34 ? 0.779 -20.578 3.477 1 98.69 34 VAL B C 1
ATOM 2593 O O . VAL B 1 34 ? -0.336 -20.594 4 1 98.69 34 VAL B O 1
ATOM 2596 N N . GLY B 1 35 ? 1.382 -21.688 2.895 1 98.44 35 GLY B N 1
ATOM 2597 C CA . GLY B 1 35 ? 0.715 -22.984 2.852 1 98.44 35 GLY B CA 1
ATOM 2598 C C . GLY B 1 35 ? 0.344 -23.5 4.223 1 98.44 35 GLY B C 1
ATOM 2599 O O . GLY B 1 35 ? -0.696 -24.141 4.391 1 98.44 35 GLY B O 1
ATOM 2600 N N . ASN B 1 36 ? 1.203 -23.266 5.273 1 98.38 36 ASN B N 1
ATOM 2601 C CA . ASN B 1 36 ? 0.871 -23.656 6.645 1 98.38 36 ASN B CA 1
ATOM 2602 C C . ASN B 1 36 ? -0.437 -23.016 7.102 1 98.38 36 ASN B C 1
ATOM 2604 O O . ASN B 1 36 ? -1.305 -23.688 7.652 1 98.38 36 ASN B O 1
ATOM 2608 N N . HIS B 1 37 ? -0.594 -21.766 6.812 1 98.38 37 HIS B N 1
ATOM 2609 C CA . HIS B 1 37 ? -1.759 -21 7.258 1 98.38 37 HIS B CA 1
ATOM 2610 C C . HIS B 1 37 ? -3.01 -21.422 6.492 1 98.38 37 HIS B C 1
ATOM 2612 O O . HIS B 1 37 ? -4.098 -21.5 7.066 1 98.38 37 HIS B O 1
ATOM 2618 N N . LEU B 1 38 ? -2.836 -21.672 5.195 1 98.75 38 LEU B N 1
ATOM 2619 C CA . LEU B 1 38 ? -3.959 -22.156 4.398 1 98.75 38 LEU B CA 1
ATOM 2620 C C . LEU B 1 38 ? -4.473 -23.484 4.934 1 98.75 38 LEU B C 1
ATOM 2622 O O . LEU B 1 38 ? -5.676 -23.656 5.145 1 98.75 38 LEU B O 1
ATOM 2626 N N . GLU B 1 39 ? -3.568 -24.406 5.18 1 98.62 39 GLU B N 1
ATOM 2627 C CA . GLU B 1 39 ? -3.971 -25.719 5.672 1 98.62 39 GLU B CA 1
ATOM 2628 C C . GLU B 1 39 ? -4.59 -25.625 7.062 1 98.62 39 GLU B C 1
ATOM 2630 O O . GLU B 1 39 ? -5.582 -26.297 7.352 1 98.62 39 GLU B O 1
ATOM 2635 N N . ASN B 1 40 ? -3.975 -24.781 7.875 1 98.12 40 ASN B N 1
ATOM 2636 C CA . ASN B 1 40 ? -4.551 -24.578 9.195 1 98.12 40 ASN B CA 1
ATOM 2637 C C . ASN B 1 40 ? -5.977 -24.047 9.109 1 98.12 40 ASN B C 1
ATOM 2639 O O . ASN B 1 40 ? -6.852 -24.469 9.875 1 98.12 40 ASN B O 1
ATOM 2643 N N . ALA B 1 41 ? -6.207 -23.078 8.242 1 98.75 41 ALA B N 1
ATOM 2644 C CA . ALA B 1 41 ? -7.547 -22.531 8.055 1 98.75 41 ALA B CA 1
ATOM 2645 C C . ALA B 1 41 ? -8.531 -23.625 7.629 1 98.75 41 ALA B C 1
ATOM 2647 O O . ALA B 1 41 ? -9.656 -23.672 8.125 1 98.75 41 ALA B O 1
ATOM 2648 N N . VAL B 1 42 ? -8.125 -24.516 6.711 1 98.62 42 VAL B N 1
ATOM 2649 C CA . VAL B 1 42 ? -8.984 -25.594 6.254 1 98.62 42 VAL B CA 1
ATOM 2650 C C . VAL B 1 42 ? -9.227 -26.578 7.395 1 98.62 42 VAL B C 1
ATOM 2652 O O . VAL B 1 42 ? -10.352 -27.047 7.59 1 98.62 42 VAL B O 1
ATOM 2655 N N . ARG B 1 43 ? -8.203 -26.922 8.188 1 98.44 43 ARG B N 1
ATOM 2656 C CA . ARG B 1 43 ? -8.328 -27.844 9.305 1 98.44 43 ARG B CA 1
ATOM 2657 C C . ARG B 1 43 ? -9.352 -27.359 10.312 1 98.44 43 ARG B C 1
ATOM 2659 O O . ARG B 1 43 ? -10.07 -28.156 10.922 1 98.44 43 ARG B O 1
ATOM 2666 N N . LYS B 1 44 ? -9.391 -26.094 10.438 1 98.38 44 LYS B N 1
ATOM 2667 C CA . LYS B 1 44 ? -10.312 -25.5 11.398 1 98.38 44 LYS B CA 1
ATOM 2668 C C . LYS B 1 44 ? -11.766 -25.688 10.961 1 98.38 44 LYS B C 1
ATOM 2670 O O . LYS B 1 44 ? -12.688 -25.5 11.758 1 98.38 44 LYS B O 1
ATOM 2675 N N . LEU B 1 45 ? -11.984 -26.031 9.703 1 97.06 45 LEU B N 1
ATOM 2676 C CA . LEU B 1 45 ? -13.328 -26.375 9.234 1 97.06 45 LEU B CA 1
ATOM 2677 C C . LEU B 1 45 ? -13.688 -27.812 9.609 1 97.06 45 LEU B C 1
ATOM 2679 O O . LEU B 1 45 ? -14.805 -28.266 9.352 1 97.06 45 LEU B O 1
ATOM 2683 N N . LYS B 1 46 ? -12.758 -28.562 10.141 1 96.06 46 LYS B N 1
ATOM 2684 C CA . LYS B 1 46 ? -12.922 -29.891 10.711 1 96.06 46 LYS B CA 1
ATOM 2685 C C . LYS B 1 46 ? -13.359 -30.906 9.648 1 96.06 46 LYS B C 1
ATOM 2687 O O . LYS B 1 46 ? -14.336 -31.625 9.836 1 96.06 46 LYS B O 1
ATOM 2692 N N . PRO B 1 47 ? -12.664 -30.859 8.57 1 96.25 47 PRO B N 1
ATOM 2693 C CA . PRO B 1 47 ? -12.961 -31.922 7.605 1 96.25 47 PRO B CA 1
ATOM 2694 C C . PRO B 1 47 ? -12.617 -33.312 8.141 1 96.25 47 PRO B C 1
ATOM 2696 O O . PRO B 1 47 ? -11.805 -33.438 9.062 1 96.25 47 PRO B O 1
ATOM 2699 N N . VAL B 1 48 ? -13.203 -34.312 7.555 1 95.56 48 VAL B N 1
ATOM 2700 C CA . VAL B 1 48 ? -12.969 -35.688 7.945 1 95.56 48 VAL B CA 1
ATOM 2701 C C . VAL B 1 48 ? -11.625 -36.156 7.406 1 95.56 48 VAL B C 1
ATOM 2703 O O . VAL B 1 48 ? -10.883 -36.875 8.094 1 95.56 48 VAL B O 1
ATOM 2706 N N . ASN B 1 49 ? -11.391 -35.781 6.223 1 95.56 49 ASN B N 1
ATOM 2707 C CA . ASN B 1 49 ? -10.164 -36.219 5.574 1 95.56 49 ASN B CA 1
ATOM 2708 C C . ASN B 1 49 ? -8.953 -35.406 6.035 1 95.56 49 ASN B C 1
ATOM 2710 O O . ASN B 1 49 ? -9.109 -34.344 6.633 1 95.56 49 ASN B O 1
ATOM 2714 N N . GLU B 1 50 ? -7.789 -35.938 5.781 1 96.5 50 GLU B N 1
ATOM 2715 C CA . GLU B 1 50 ? -6.555 -35.188 6.008 1 96.5 50 GLU B CA 1
ATOM 2716 C C . GLU B 1 50 ? -6.461 -34 5.078 1 96.5 50 GLU B C 1
ATOM 2718 O O . GLU B 1 50 ? -6.785 -34.094 3.893 1 96.5 50 GLU B O 1
ATOM 2723 N N . VAL B 1 51 ? -6.008 -32.938 5.629 1 97.19 51 VAL B N 1
ATOM 2724 C CA . VAL B 1 51 ? -5.945 -31.688 4.863 1 97.19 51 VAL B CA 1
ATOM 2725 C C . VAL B 1 51 ? -4.582 -31.562 4.176 1 97.19 51 VAL B C 1
ATOM 2727 O O . VAL B 1 51 ? -3.543 -31.656 4.828 1 97.19 51 VAL B O 1
ATOM 2730 N N . CYS B 1 52 ? -4.609 -31.438 2.934 1 97 52 CYS B N 1
ATOM 2731 C CA . CYS B 1 52 ? -3.436 -31.172 2.109 1 97 52 CYS B CA 1
ATOM 2732 C C . CYS B 1 52 ? -3.756 -30.156 1.018 1 97 52 CYS B C 1
ATOM 2734 O O . CYS B 1 52 ? -4.648 -30.375 0.199 1 97 52 CYS B O 1
ATOM 2736 N N . VAL B 1 53 ? -3.031 -29.109 0.991 1 98 53 VAL B N 1
ATOM 2737 C CA . VAL B 1 53 ? -3.25 -28.047 -0.001 1 98 53 VAL B CA 1
ATOM 2738 C C . VAL B 1 53 ? -2.172 -28.125 -1.08 1 98 53 VAL B C 1
ATOM 2740 O O . VAL B 1 53 ? -0.979 -28.172 -0.772 1 98 53 VAL B O 1
ATOM 2743 N N . SER B 1 54 ? -2.602 -28.219 -2.346 1 98.38 54 SER B N 1
ATOM 2744 C CA . SER B 1 54 ? -1.677 -28.219 -3.477 1 98.38 54 SER B CA 1
ATOM 2745 C C . SER B 1 54 ? -1.615 -26.859 -4.148 1 98.38 54 SER B C 1
ATOM 2747 O O . SER B 1 54 ? -2.561 -26.453 -4.824 1 98.38 54 SER B O 1
ATOM 2749 N N . ILE B 1 55 ? -0.509 -26.25 -4.027 1 98.44 55 ILE B N 1
ATOM 2750 C CA . ILE B 1 55 ? -0.338 -24.875 -4.5 1 98.44 55 ILE B CA 1
ATOM 2751 C C . ILE B 1 55 ? 0.101 -24.875 -5.961 1 98.44 55 ILE B C 1
ATOM 2753 O O . ILE B 1 55 ? 0.924 -25.703 -6.363 1 98.44 55 ILE B O 1
ATOM 2757 N N . SER B 1 56 ? -0.44 -23.906 -6.684 1 98.38 56 SER B N 1
ATOM 2758 C CA . SER B 1 56 ? -0.179 -23.875 -8.117 1 98.38 56 SER B CA 1
ATOM 2759 C C . SER B 1 56 ? 1.207 -23.312 -8.414 1 98.38 56 SER B C 1
ATOM 2761 O O . SER B 1 56 ? 1.941 -23.859 -9.242 1 98.38 56 SER B O 1
ATOM 2763 N N . SER B 1 57 ? 1.527 -22.219 -7.766 1 98.25 57 SER B N 1
ATOM 2764 C CA . SER B 1 57 ? 2.752 -21.484 -8.078 1 98.25 57 SER B CA 1
ATOM 2765 C C . SER B 1 57 ? 3.59 -21.25 -6.82 1 98.25 57 SER B C 1
ATOM 2767 O O . SER B 1 57 ? 3.131 -20.609 -5.867 1 98.25 57 SER B O 1
ATOM 2769 N N . ARG B 1 58 ? 4.816 -21.719 -6.836 1 96.06 58 ARG B N 1
ATOM 2770 C CA . ARG B 1 58 ? 5.715 -21.562 -5.699 1 96.06 58 ARG B CA 1
ATOM 2771 C C . ARG B 1 58 ? 6.402 -20.203 -5.723 1 96.06 58 ARG B C 1
ATOM 2773 O O . ARG B 1 58 ? 7 -19.828 -6.73 1 96.06 58 ARG B O 1
ATOM 2780 N N . THR B 1 59 ? 6.203 -19.469 -4.719 1 98 59 THR B N 1
ATOM 2781 C CA . THR B 1 59 ? 6.887 -18.188 -4.594 1 98 59 THR B CA 1
ATOM 2782 C C . THR B 1 59 ? 7.902 -18.219 -3.455 1 98 59 THR B C 1
ATOM 2784 O O . THR B 1 59 ? 7.66 -18.844 -2.42 1 98 59 THR B O 1
ATOM 2787 N N . ASP B 1 60 ? 9 -17.5 -3.625 1 96.06 60 ASP B N 1
ATOM 2788 C CA . ASP B 1 60 ? 10.078 -17.422 -2.646 1 96.06 60 ASP B CA 1
ATOM 2789 C C . ASP B 1 60 ? 9.656 -16.609 -1.422 1 96.06 60 ASP B C 1
ATOM 2791 O O . ASP B 1 60 ? 8.625 -15.945 -1.442 1 96.06 60 ASP B O 1
ATOM 2795 N N . THR B 1 61 ? 10.5 -16.828 -0.401 1 97.25 61 THR B N 1
ATOM 2796 C CA . THR B 1 61 ? 10.359 -15.961 0.766 1 97.25 61 THR B CA 1
ATOM 2797 C C . THR B 1 61 ? 10.32 -14.492 0.352 1 97.25 61 THR B C 1
ATOM 2799 O O . THR B 1 61 ? 11.156 -14.047 -0.441 1 97.25 61 THR B O 1
ATOM 2802 N N . GLY B 1 62 ? 9.289 -13.797 0.802 1 98.06 62 GLY B N 1
ATOM 2803 C CA . GLY B 1 62 ? 9.227 -12.359 0.578 1 98.06 62 GLY B CA 1
ATOM 2804 C C . GLY B 1 62 ? 8.43 -11.984 -0.659 1 98.06 62 GLY B C 1
ATOM 2805 O O . GLY B 1 62 ? 8.062 -10.82 -0.836 1 98.06 62 GLY B O 1
ATOM 2806 N N . VAL B 1 63 ? 8.195 -12.922 -1.545 1 98.81 63 VAL B N 1
ATOM 2807 C CA . VAL B 1 63 ? 7.438 -12.648 -2.76 1 98.81 63 VAL B CA 1
ATOM 2808 C C . VAL B 1 63 ? 5.949 -12.562 -2.43 1 98.81 63 VAL B C 1
ATOM 2810 O O . VAL B 1 63 ? 5.441 -13.336 -1.616 1 98.81 63 VAL B O 1
ATOM 2813 N N . HIS B 1 64 ? 5.262 -11.656 -3.033 1 98.88 64 HIS B N 1
ATOM 2814 C CA . HIS B 1 64 ? 3.842 -11.406 -2.814 1 98.88 64 HIS B CA 1
ATOM 2815 C C . HIS B 1 64 ? 2.996 -12.086 -3.891 1 98.88 64 HIS B C 1
ATOM 2817 O O . HIS B 1 64 ? 3.527 -12.57 -4.887 1 98.88 64 HIS B O 1
ATOM 2823 N N . ALA B 1 65 ? 1.706 -12.102 -3.625 1 98.81 65 ALA B N 1
ATOM 2824 C CA . ALA B 1 65 ? 0.772 -12.523 -4.668 1 98.81 65 ALA B CA 1
ATOM 2825 C C . ALA B 1 65 ? -0.541 -11.75 -4.57 1 98.81 65 ALA B C 1
ATOM 2827 O O . ALA B 1 65 ? -1.115 -11.625 -3.486 1 98.81 65 ALA B O 1
ATOM 2828 N N . LEU B 1 66 ? -0.976 -11.219 -5.703 1 98.31 66 LEU B N 1
ATOM 2829 C CA . LEU B 1 66 ? -2.35 -10.742 -5.82 1 98.31 66 LEU B CA 1
ATOM 2830 C C . LEU B 1 66 ? -3.293 -11.883 -6.18 1 98.31 66 LEU B C 1
ATOM 2832 O O . LEU B 1 66 ? -4.5 -11.789 -5.957 1 98.31 66 LEU B O 1
ATOM 2836 N N . CYS B 1 67 ? -2.633 -12.914 -6.746 1 98.5 67 CYS B N 1
ATOM 2837 C CA . CYS B 1 67 ? -3.406 -14.094 -7.121 1 98.5 67 CYS B CA 1
ATOM 2838 C C . CYS B 1 67 ? -2.51 -15.312 -7.25 1 98.5 67 CYS B C 1
ATOM 2840 O O . CYS B 1 67 ? -1.721 -15.414 -8.195 1 98.5 67 CYS B O 1
ATOM 2842 N N . ASN B 1 68 ? -2.566 -16.141 -6.367 1 98.81 68 ASN B N 1
ATOM 2843 C CA . ASN B 1 68 ? -2.127 -17.531 -6.453 1 98.81 68 ASN B CA 1
ATOM 2844 C C . ASN B 1 68 ? -3.301 -18.5 -6.336 1 98.81 68 ASN B C 1
ATOM 2846 O O . ASN B 1 68 ? -4.449 -18.078 -6.203 1 98.81 68 ASN B O 1
ATOM 2850 N N . SER B 1 69 ? -3.074 -19.781 -6.582 1 98.88 69 SER B N 1
ATOM 2851 C CA . SER B 1 69 ? -4.176 -20.734 -6.488 1 98.88 69 SER B CA 1
ATOM 2852 C C . SER B 1 69 ? -3.719 -22.047 -5.852 1 98.88 69 SER B C 1
ATOM 2854 O O . SER B 1 69 ? -2.52 -22.297 -5.727 1 98.88 69 SER B O 1
ATOM 2856 N N . ALA B 1 70 ? -4.676 -22.75 -5.367 1 98.88 70 ALA B N 1
ATOM 2857 C CA . ALA B 1 70 ? -4.457 -24.062 -4.781 1 98.88 70 ALA B CA 1
ATOM 2858 C C . ALA B 1 70 ? -5.73 -24.906 -4.836 1 98.88 70 ALA B C 1
ATOM 2860 O O . ALA B 1 70 ? -6.836 -24.359 -4.906 1 98.88 70 ALA B O 1
ATOM 2861 N N . HIS B 1 71 ? -5.594 -26.172 -4.887 1 98.75 71 HIS B N 1
ATOM 2862 C CA . HIS B 1 71 ? -6.77 -27.016 -4.691 1 98.75 71 HIS B CA 1
ATOM 2863 C C . HIS B 1 71 ? -6.672 -27.812 -3.391 1 98.75 71 HIS B C 1
ATOM 2865 O O . HIS B 1 71 ? -5.574 -28.031 -2.875 1 98.75 71 HIS B O 1
ATOM 2871 N N . VAL B 1 72 ? -7.75 -28.141 -2.877 1 98.62 72 VAL B N 1
ATOM 2872 C CA . VAL B 1 72 ? -7.855 -28.875 -1.616 1 98.62 72 VAL B CA 1
ATOM 2873 C C . VAL B 1 72 ? -9.117 -29.734 -1.62 1 98.62 72 VAL B C 1
ATOM 2875 O O . VAL B 1 72 ? -10.141 -29.344 -2.189 1 98.62 72 VAL B O 1
ATOM 2878 N N . ASP B 1 73 ? -9.023 -30.906 -1.049 1 97.69 73 ASP B N 1
ATOM 2879 C CA . ASP B 1 73 ? -10.156 -31.812 -0.848 1 97.69 73 ASP B CA 1
ATOM 2880 C C . ASP B 1 73 ? -10.758 -31.641 0.545 1 97.69 73 ASP B C 1
ATOM 2882 O O . ASP B 1 73 ? -10.031 -31.625 1.542 1 97.69 73 ASP B O 1
ATOM 2886 N N . ILE B 1 74 ? -12.039 -31.469 0.58 1 97.25 74 ILE B N 1
ATOM 2887 C CA . ILE B 1 74 ? -12.727 -31.312 1.855 1 97.25 74 ILE B CA 1
ATOM 2888 C C . ILE B 1 74 ? -13.867 -32.312 1.954 1 97.25 74 ILE B C 1
ATOM 2890 O O . ILE B 1 74 ? -14.773 -32.344 1.112 1 97.25 74 ILE B O 1
ATOM 2894 N N . GLN B 1 75 ? -13.789 -33.156 2.912 1 95.56 75 GLN B N 1
ATOM 2895 C CA . GLN B 1 75 ? -14.875 -34.062 3.26 1 95.56 75 GLN B CA 1
ATOM 2896 C C . GLN B 1 75 ? -15.562 -33.656 4.551 1 95.56 75 GLN B C 1
ATOM 2898 O O . GLN B 1 75 ? -14.922 -33.562 5.602 1 95.56 75 GLN B O 1
ATOM 2903 N N . ARG B 1 76 ? -16.781 -33.375 4.43 1 94.19 76 ARG B N 1
ATOM 2904 C CA . ARG B 1 76 ? -17.516 -32.906 5.609 1 94.19 76 ARG B CA 1
ATOM 2905 C C . ARG B 1 76 ? -18.062 -34.125 6.395 1 94.19 76 ARG B C 1
ATOM 2907 O O . ARG B 1 76 ? -18.156 -35.219 5.863 1 94.19 76 ARG B O 1
ATOM 2914 N N . ARG B 1 77 ? -18.516 -33.812 7.688 1 89.69 77 ARG B N 1
ATOM 2915 C CA . ARG B 1 77 ? -19.062 -34.875 8.555 1 89.69 77 ARG B CA 1
ATOM 2916 C C . ARG B 1 77 ? -20.5 -35.188 8.18 1 89.69 77 ARG B C 1
ATOM 2918 O O . ARG B 1 77 ? -21.203 -34.375 7.598 1 89.69 77 ARG B O 1
ATOM 2925 N N . ALA B 1 78 ? -21 -36.344 8.781 1 80.38 78 ALA B N 1
ATOM 2926 C CA . ALA B 1 78 ? -22.375 -36.812 8.914 1 80.38 78 ALA B CA 1
ATOM 2927 C C . ALA B 1 78 ? -23.156 -36.625 7.613 1 80.38 78 ALA B C 1
ATOM 2929 O O . ALA B 1 78 ? -24.359 -36.375 7.629 1 80.38 78 ALA B O 1
ATOM 2930 N N . ASP B 1 79 ? -22.516 -36.594 6.512 1 76.19 79 ASP B N 1
ATOM 2931 C CA . ASP B 1 79 ? -23.188 -36.562 5.211 1 76.19 79 ASP B CA 1
ATOM 2932 C C . ASP B 1 79 ? -23.656 -35.156 4.863 1 76.19 79 ASP B C 1
ATOM 2934 O O . ASP B 1 79 ? -24.672 -35 4.168 1 76.19 79 ASP B O 1
ATOM 2938 N N . LYS B 1 80 ? -23.062 -34.25 5.504 1 88.62 80 LYS B N 1
ATOM 2939 C CA . LYS B 1 80 ? -23.359 -32.875 5.09 1 88.62 80 LYS B CA 1
ATOM 2940 C C . LYS B 1 80 ? -22.922 -32.625 3.646 1 88.62 80 LYS B C 1
ATOM 2942 O O . LYS B 1 80 ? -21.875 -33.125 3.213 1 88.62 80 LYS B O 1
ATOM 2947 N N . PRO B 1 81 ? -23.797 -32 2.992 1 91.44 81 PRO B N 1
ATOM 2948 C CA . PRO B 1 81 ? -23.375 -31.672 1.625 1 91.44 81 PRO B CA 1
ATOM 2949 C C . PRO B 1 81 ? -22.125 -30.812 1.578 1 91.44 81 PRO B C 1
ATOM 2951 O O . PRO B 1 81 ? -21.781 -30.172 2.57 1 91.44 81 PRO B O 1
ATOM 2954 N N . PRO B 1 82 ? -21.453 -30.844 0.46 1 93.5 82 PRO B N 1
ATOM 2955 C CA . PRO B 1 82 ? -20.266 -29.984 0.312 1 93.5 82 PRO B CA 1
ATOM 2956 C C . PRO B 1 82 ? -20.594 -28.5 0.524 1 93.5 82 PRO B C 1
ATOM 2958 O O . PRO B 1 82 ? -21.719 -28.062 0.278 1 93.5 82 PRO B O 1
ATOM 2961 N N . LEU B 1 83 ? -19.609 -27.781 1.001 1 95 83 LEU B N 1
ATOM 2962 C CA . LEU B 1 83 ? -19.75 -26.344 1.151 1 95 83 LEU B CA 1
ATOM 2963 C C . LEU B 1 83 ? -19.969 -25.672 -0.202 1 95 83 LEU B C 1
ATOM 2965 O O . LEU B 1 83 ? -19.359 -26.062 -1.201 1 95 83 LEU B O 1
ATOM 2969 N N . SER B 1 84 ? -20.828 -24.719 -0.144 1 96.56 84 SER B N 1
ATOM 2970 C CA . SER B 1 84 ? -20.859 -23.859 -1.328 1 96.56 84 SER B CA 1
ATOM 2971 C C . SER B 1 84 ? -19.562 -23.078 -1.479 1 96.56 84 SER B C 1
ATOM 2973 O O . SER B 1 84 ? -18.828 -22.891 -0.509 1 96.56 84 SER B O 1
ATOM 2975 N N . GLU B 1 85 ? -19.266 -22.656 -2.656 1 97.19 85 GLU B N 1
ATOM 2976 C CA . GLU B 1 85 ? -18.078 -21.859 -2.924 1 97.19 85 GLU B CA 1
ATOM 2977 C C . GLU B 1 85 ? -18.062 -20.594 -2.064 1 97.19 85 GLU B C 1
ATOM 2979 O O . GLU B 1 85 ? -17.047 -20.25 -1.474 1 97.19 85 GLU B O 1
ATOM 2984 N N . GLN B 1 86 ? -19.203 -19.984 -1.934 1 95.88 86 GLN B N 1
ATOM 2985 C CA . GLN B 1 86 ? -19.312 -18.75 -1.152 1 95.88 86 GLN B CA 1
ATOM 2986 C C . GLN B 1 86 ? -19.094 -19.031 0.333 1 95.88 86 GLN B C 1
ATOM 2988 O O . GLN B 1 86 ? -18.406 -18.266 1.013 1 95.88 86 GLN B O 1
ATOM 2993 N N . SER B 1 87 ? -19.656 -20.094 0.788 1 96.94 87 SER B N 1
ATOM 2994 C CA . SER B 1 87 ? -19.484 -20.453 2.193 1 96.94 87 SER B CA 1
ATOM 2995 C C . SER B 1 87 ? -18.031 -20.766 2.508 1 96.94 87 SER B C 1
ATOM 2997 O O . SER B 1 87 ? -17.516 -20.391 3.562 1 96.94 87 SER B O 1
ATOM 2999 N N . LEU B 1 88 ? -17.406 -21.5 1.578 1 97.69 88 LEU B N 1
ATOM 3000 C CA . LEU B 1 88 ? -16 -21.812 1.765 1 97.69 88 LEU B CA 1
ATOM 3001 C C . LEU B 1 88 ? -15.156 -20.547 1.811 1 97.69 88 LEU B C 1
ATOM 3003 O O . LEU B 1 88 ? -14.305 -20.391 2.688 1 97.69 88 LEU B O 1
ATOM 3007 N N . LEU B 1 89 ? -15.43 -19.672 0.871 1 97.19 89 LEU B N 1
ATOM 3008 C CA . LEU B 1 89 ? -14.734 -18.391 0.794 1 97.19 89 LEU B CA 1
ATOM 3009 C C . LEU B 1 89 ? -14.844 -17.625 2.113 1 97.19 89 LEU B C 1
ATOM 3011 O O . LEU B 1 89 ? -13.836 -17.203 2.678 1 97.19 89 LEU B O 1
ATOM 3015 N N . GLU B 1 90 ? -15.992 -17.531 2.646 1 96.88 90 GLU B N 1
ATOM 3016 C CA . GLU B 1 90 ? -16.25 -16.781 3.877 1 96.88 90 GLU B CA 1
ATOM 3017 C C . GLU B 1 90 ? -15.602 -17.469 5.078 1 96.88 90 GLU B C 1
ATOM 3019 O O . GLU B 1 90 ? -14.984 -16.812 5.918 1 96.88 90 GLU B O 1
ATOM 3024 N N . ALA B 1 91 ? -15.773 -18.75 5.137 1 97.94 91 ALA B N 1
ATOM 3025 C CA . ALA B 1 91 ? -15.234 -19.516 6.262 1 97.94 91 ALA B CA 1
ATOM 3026 C C . ALA B 1 91 ? -13.711 -19.422 6.312 1 97.94 91 ALA B C 1
ATOM 3028 O O . ALA B 1 91 ? -13.133 -19.188 7.379 1 97.94 91 ALA B O 1
ATOM 3029 N N . LEU B 1 92 ? -13.086 -19.578 5.176 1 98.44 92 LEU B N 1
ATOM 3030 C CA . LEU B 1 92 ? -11.633 -19.516 5.145 1 98.44 92 LEU B CA 1
ATOM 3031 C C . LEU B 1 92 ? -11.141 -18.109 5.488 1 98.44 92 LEU B C 1
ATOM 3033 O O . LEU B 1 92 ? -10.164 -17.969 6.23 1 98.44 92 LEU B O 1
ATOM 3037 N N . ASN B 1 93 ? -11.773 -17.125 4.988 1 97.69 93 ASN B N 1
ATOM 3038 C CA . ASN B 1 93 ? -11.359 -15.766 5.293 1 97.69 93 ASN B CA 1
ATOM 3039 C C . ASN B 1 93 ? -11.578 -15.43 6.766 1 97.69 93 ASN B C 1
ATOM 3041 O O . ASN B 1 93 ? -10.82 -14.648 7.348 1 97.69 93 ASN B O 1
ATOM 3045 N N . PHE B 1 94 ? -12.617 -16.016 7.297 1 97.88 94 PHE B N 1
ATOM 3046 C CA . PHE B 1 94 ? -12.812 -15.852 8.734 1 97.88 94 PHE B CA 1
ATOM 3047 C C . PHE B 1 94 ? -11.633 -16.422 9.508 1 97.88 94 PHE B C 1
ATOM 3049 O O . PHE B 1 94 ? -11.109 -15.789 10.422 1 97.88 94 PHE B O 1
ATOM 3056 N N . GLN B 1 95 ? -11.164 -17.609 9.125 1 98.25 95 GLN B N 1
ATOM 3057 C CA . GLN B 1 95 ? -10.07 -18.281 9.82 1 98.25 95 GLN B CA 1
ATOM 3058 C C . GLN B 1 95 ? -8.742 -17.578 9.57 1 98.25 95 GLN B C 1
ATOM 3060 O O . GLN B 1 95 ? -7.832 -17.641 10.398 1 98.25 95 GLN B O 1
ATOM 3065 N N . LEU B 1 96 ? -8.641 -16.828 8.445 1 98 96 LEU B N 1
ATOM 3066 C CA . LEU B 1 96 ? -7.387 -16.219 8.031 1 98 96 LEU B CA 1
ATOM 3067 C C . LEU B 1 96 ? -7.363 -14.734 8.406 1 98 96 LEU B C 1
ATOM 3069 O O . LEU B 1 96 ? -6.441 -14.016 8.023 1 98 96 LEU B O 1
ATOM 3073 N N . LYS B 1 97 ? -8.297 -14.25 9.156 1 95.88 97 LYS B N 1
ATOM 3074 C CA . LYS B 1 97 ? -8.57 -12.836 9.359 1 95.88 97 LYS B CA 1
ATOM 3075 C C . LYS B 1 97 ? -7.363 -12.117 9.953 1 95.88 97 LYS B C 1
ATOM 3077 O O . LYS B 1 97 ? -7.168 -10.922 9.734 1 95.88 97 LYS B O 1
ATOM 3082 N N . GLU B 1 98 ? -6.473 -12.859 10.641 1 95.75 98 GLU B N 1
ATOM 3083 C CA . GLU B 1 98 ? -5.336 -12.227 11.305 1 95.75 98 GLU B CA 1
ATOM 3084 C C . GLU B 1 98 ? -4.109 -12.211 10.398 1 95.75 98 GLU B C 1
ATOM 3086 O O . GLU B 1 98 ? -3.094 -11.594 10.727 1 95.75 98 GLU B O 1
ATOM 3091 N N . GLU B 1 99 ? -4.164 -12.93 9.297 1 97.38 99 GLU B N 1
ATOM 3092 C CA . GLU B 1 99 ? -3.037 -13.055 8.375 1 97.38 99 GLU B CA 1
ATOM 3093 C C . GLU B 1 99 ? -3.221 -12.164 7.148 1 97.38 99 GLU B C 1
ATOM 3095 O O . GLU B 1 99 ? -4.348 -11.914 6.719 1 97.38 99 GLU B O 1
ATOM 3100 N N . PRO B 1 100 ? -2.133 -11.648 6.645 1 97.5 100 PRO B N 1
ATOM 3101 C CA . PRO B 1 100 ? -2.254 -10.969 5.352 1 97.5 100 PRO B CA 1
ATOM 3102 C C . PRO B 1 100 ? -2.428 -11.938 4.188 1 97.5 100 PRO B C 1
ATOM 3104 O O . PRO B 1 100 ? -1.639 -11.922 3.24 1 97.5 100 PRO B O 1
ATOM 3107 N N . ILE B 1 101 ? -3.305 -12.812 4.316 1 98.44 101 ILE B N 1
ATOM 3108 C CA . ILE B 1 101 ? -3.771 -13.797 3.348 1 98.44 101 ILE B CA 1
ATOM 3109 C C . ILE B 1 101 ? -5.281 -13.672 3.172 1 98.44 101 ILE B C 1
ATOM 3111 O O . ILE B 1 101 ? -6.023 -13.578 4.156 1 98.44 101 ILE B O 1
ATOM 3115 N N . ARG B 1 102 ? -5.742 -13.633 1.957 1 97.88 102 ARG B N 1
ATOM 3116 C CA . ARG B 1 102 ? -7.172 -13.578 1.675 1 97.88 102 ARG B CA 1
ATOM 3117 C C . ARG B 1 102 ? -7.547 -14.523 0.539 1 97.88 102 ARG B C 1
ATOM 3119 O O . ARG B 1 102 ? -6.832 -14.609 -0.464 1 97.88 102 ARG B O 1
ATOM 3126 N N . ILE B 1 103 ? -8.602 -15.266 0.744 1 98.06 103 ILE B N 1
ATOM 3127 C CA . ILE B 1 103 ? -9.219 -16 -0.353 1 98.06 103 ILE B CA 1
ATOM 3128 C C . ILE B 1 103 ? -10.086 -15.062 -1.19 1 98.06 103 ILE B C 1
ATOM 3130 O O . ILE B 1 103 ? -10.922 -14.344 -0.653 1 98.06 103 ILE B O 1
ATOM 3134 N N . THR B 1 104 ? -9.906 -15.094 -2.459 1 96.56 104 THR B N 1
ATOM 3135 C CA . THR B 1 104 ? -10.617 -14.125 -3.297 1 96.56 104 THR B CA 1
ATOM 3136 C C . THR B 1 104 ? -11.695 -14.82 -4.121 1 96.56 104 THR B C 1
ATOM 3138 O O . THR B 1 104 ? -12.695 -14.203 -4.48 1 96.56 104 THR B O 1
ATOM 3141 N N . ARG B 1 105 ? -11.469 -16.078 -4.496 1 96.56 105 ARG B N 1
ATOM 3142 C CA . ARG B 1 105 ? -12.43 -16.906 -5.23 1 96.56 105 ARG B CA 1
ATOM 3143 C C . ARG B 1 105 ? -12.312 -18.375 -4.84 1 96.56 105 ARG B C 1
ATOM 3145 O O . ARG B 1 105 ? -11.25 -18.812 -4.387 1 96.56 105 ARG B O 1
ATOM 3152 N N . ALA B 1 106 ? -13.367 -19.031 -5 1 97.38 106 ALA B N 1
ATOM 3153 C CA . ALA B 1 106 ? -13.398 -20.484 -4.801 1 97.38 106 ALA B CA 1
ATOM 3154 C C . ALA B 1 106 ? -14.305 -21.156 -5.828 1 97.38 106 ALA B C 1
ATOM 3156 O O . ALA B 1 106 ? -15.367 -20.625 -6.172 1 97.38 106 ALA B O 1
ATOM 3157 N N . TYR B 1 107 ? -13.867 -22.297 -6.316 1 97.94 107 TYR B N 1
ATOM 3158 C CA . TYR B 1 107 ? -14.641 -23.094 -7.262 1 97.94 107 TYR B CA 1
ATOM 3159 C C . TYR B 1 107 ? -14.625 -24.562 -6.863 1 97.94 107 TYR B C 1
ATOM 3161 O O . TYR B 1 107 ? -13.586 -25.109 -6.48 1 97.94 107 TYR B O 1
ATOM 3169 N N . ARG B 1 108 ? -15.805 -25.125 -6.891 1 97.06 108 ARG B N 1
ATOM 3170 C CA . ARG B 1 108 ? -15.812 -26.578 -6.902 1 97.06 108 ARG B CA 1
ATOM 3171 C C . ARG B 1 108 ? -15.359 -27.125 -8.258 1 97.06 108 ARG B C 1
ATOM 3173 O O . ARG B 1 108 ? -15.852 -26.688 -9.297 1 97.06 108 ARG B O 1
ATOM 3180 N N . VAL B 1 109 ? -14.398 -28.016 -8.242 1 97.75 109 VAL B N 1
ATOM 3181 C CA . VAL B 1 109 ? -13.836 -28.516 -9.5 1 97.75 109 VAL B CA 1
ATOM 3182 C C . VAL B 1 109 ? -13.883 -30.031 -9.508 1 97.75 109 VAL B C 1
ATOM 3184 O O . VAL B 1 109 ? -14.242 -30.656 -8.508 1 97.75 109 VAL B O 1
ATOM 3187 N N . HIS B 1 110 ? -13.578 -30.641 -10.68 1 96 110 HIS B N 1
ATOM 3188 C CA . HIS B 1 110 ? -13.562 -32.094 -10.828 1 96 110 HIS B CA 1
ATOM 3189 C C . HIS B 1 110 ? -12.555 -32.719 -9.875 1 96 110 HIS B C 1
ATOM 3191 O O . HIS B 1 110 ? -11.516 -32.125 -9.578 1 96 110 HIS B O 1
ATOM 3197 N N . SER B 1 111 ? -12.773 -33.906 -9.453 1 94.62 111 SER B N 1
ATOM 3198 C CA . SER B 1 111 ? -11.938 -34.594 -8.469 1 94.62 111 SER B CA 1
ATOM 3199 C C . SER B 1 111 ? -10.539 -34.844 -9.008 1 94.62 111 SER B C 1
ATOM 3201 O O . SER B 1 111 ? -9.602 -35.062 -8.242 1 94.62 111 SER B O 1
ATOM 3203 N N . ASP B 1 112 ? -10.398 -34.844 -10.328 1 95.56 112 ASP B N 1
ATOM 3204 C CA . ASP B 1 112 ? -9.102 -35.094 -10.945 1 95.56 112 ASP B CA 1
ATOM 3205 C C . ASP B 1 112 ? -8.367 -33.812 -11.266 1 95.56 112 ASP B C 1
ATOM 3207 O O . ASP B 1 112 ? -7.246 -33.844 -11.773 1 95.56 112 ASP B O 1
ATOM 3211 N N . PHE B 1 113 ? -8.977 -32.688 -10.961 1 97.44 113 PHE B N 1
ATOM 3212 C CA . PHE B 1 113 ? -8.359 -31.391 -11.211 1 97.44 113 PHE B CA 1
ATOM 3213 C C . PHE B 1 113 ? -7.086 -31.234 -10.391 1 97.44 113 PHE B C 1
ATOM 3215 O O . PHE B 1 113 ? -7.039 -31.641 -9.227 1 97.44 113 PHE B O 1
ATOM 3222 N N . HIS B 1 114 ? -6.062 -30.672 -11 1 98.25 114 HIS B N 1
ATOM 3223 C CA . HIS B 1 114 ? -4.82 -30.391 -10.297 1 98.25 114 HIS B CA 1
ATOM 3224 C C . HIS B 1 114 ? -4.371 -28.953 -10.547 1 98.25 114 HIS B C 1
ATOM 3226 O O . HIS B 1 114 ? -4.059 -28.578 -11.688 1 98.25 114 HIS B O 1
ATOM 3232 N N . ALA B 1 115 ? -4.238 -28.141 -9.492 1 98.44 115 ALA B N 1
ATOM 3233 C CA . ALA B 1 115 ? -4.008 -26.703 -9.57 1 98.44 115 ALA B CA 1
ATOM 3234 C C . ALA B 1 115 ? -2.695 -26.406 -10.289 1 98.44 115 ALA B C 1
ATOM 3236 O O . ALA B 1 115 ? -2.615 -25.453 -11.07 1 98.44 115 ALA B O 1
ATOM 3237 N N . ARG B 1 116 ? -1.675 -27.156 -10.031 1 97.12 116 ARG B N 1
ATOM 3238 C CA . ARG B 1 116 ? -0.357 -26.891 -10.594 1 97.12 116 ARG B CA 1
ATOM 3239 C C . ARG B 1 116 ? -0.306 -27.266 -12.07 1 97.12 116 ARG B C 1
ATOM 3241 O O . ARG B 1 116 ? 0.111 -26.469 -12.906 1 97.12 116 ARG B O 1
ATOM 3248 N N . TYR B 1 117 ? -0.861 -28.422 -12.406 1 97.06 117 TYR B N 1
ATOM 3249 C CA . TYR B 1 117 ? -0.609 -29 -13.719 1 97.06 117 TYR B CA 1
ATOM 3250 C C . TYR B 1 117 ? -1.619 -28.5 -14.742 1 97.06 117 TYR B C 1
ATOM 3252 O O . TYR B 1 117 ? -1.359 -28.547 -15.945 1 97.06 117 TYR B O 1
ATOM 3260 N N . GLN B 1 118 ? -2.729 -28.062 -14.289 1 97.88 118 GLN B N 1
ATOM 3261 C CA . GLN B 1 118 ? -3.748 -27.609 -15.227 1 97.88 118 GLN B CA 1
ATOM 3262 C C . GLN B 1 118 ? -3.672 -26.109 -15.43 1 97.88 118 GLN B C 1
ATOM 3264 O O . GLN B 1 118 ? -4.43 -25.547 -16.219 1 97.88 118 GLN B O 1
ATOM 3269 N N . ALA B 1 119 ? -2.779 -25.453 -14.68 1 98.31 119 ALA B N 1
ATOM 3270 C CA . ALA B 1 119 ? -2.588 -24.031 -14.922 1 98.31 119 ALA B CA 1
ATOM 3271 C C . ALA B 1 119 ? -2.074 -23.766 -16.328 1 98.31 119 ALA B C 1
ATOM 3273 O O . ALA B 1 119 ? -1.128 -24.422 -16.781 1 98.31 119 ALA B O 1
ATOM 3274 N N . GLN B 1 120 ? -2.686 -22.844 -17.016 1 98.44 120 GLN B N 1
ATOM 3275 C CA . GLN B 1 120 ? -2.344 -22.531 -18.391 1 98.44 120 GLN B CA 1
ATOM 3276 C C . GLN B 1 120 ? -1.256 -21.453 -18.453 1 98.44 120 GLN B C 1
ATOM 3278 O O . GLN B 1 120 ? -0.48 -21.406 -19.422 1 98.44 120 GLN B O 1
ATOM 3283 N N . SER B 1 121 ? -1.233 -20.609 -17.531 1 98.62 121 SER B N 1
ATOM 3284 C CA . SER B 1 121 ? -0.212 -19.562 -17.5 1 98.62 121 SER B CA 1
ATOM 3285 C C . SER B 1 121 ? -0.125 -18.922 -16.109 1 98.62 121 SER B C 1
ATOM 3287 O O . SER B 1 121 ? -1.052 -19.047 -15.312 1 98.62 121 SER B O 1
ATOM 3289 N N . ARG B 1 122 ? 0.978 -18.406 -15.867 1 98.69 122 ARG B N 1
ATOM 3290 C CA . ARG B 1 122 ? 1.262 -17.578 -14.703 1 98.69 122 ARG B CA 1
ATOM 3291 C C . ARG B 1 122 ? 1.793 -16.203 -15.133 1 98.69 122 ARG B C 1
ATOM 3293 O O . ARG B 1 122 ? 2.602 -16.109 -16.062 1 98.69 122 ARG B O 1
ATOM 3300 N N . THR B 1 123 ? 1.285 -15.148 -14.516 1 98.88 123 THR B N 1
ATOM 3301 C CA . THR B 1 123 ? 1.767 -13.797 -14.781 1 98.88 123 THR B CA 1
ATOM 3302 C C . THR B 1 123 ? 2.398 -13.195 -13.523 1 98.88 123 THR B C 1
ATOM 3304 O O . THR B 1 123 ? 1.785 -13.188 -12.461 1 98.88 123 THR B O 1
ATOM 3307 N N . TYR B 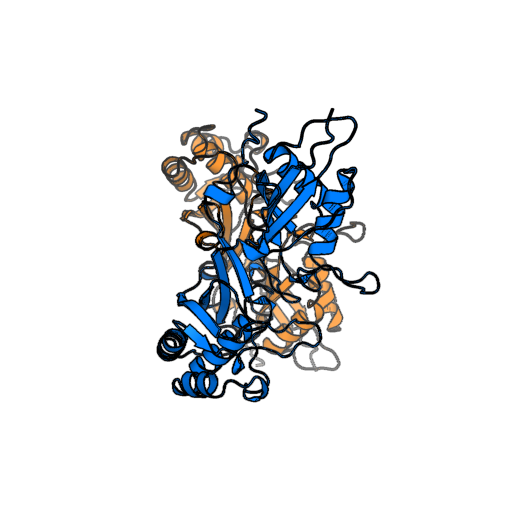1 124 ? 3.621 -12.797 -13.703 1 98.88 124 TYR B N 1
ATOM 3308 C CA . TYR B 1 124 ? 4.348 -12.109 -12.648 1 98.88 124 TYR B CA 1
ATOM 3309 C C . TYR B 1 124 ? 4.586 -10.648 -13.008 1 98.88 124 TYR B C 1
ATOM 3311 O O . TYR B 1 124 ? 4.824 -10.32 -14.172 1 98.88 124 TYR B O 1
ATOM 3319 N N . VAL B 1 125 ? 4.492 -9.789 -12.008 1 98.88 125 VAL B N 1
ATOM 3320 C CA . VAL B 1 125 ? 4.844 -8.375 -12.148 1 98.88 125 VAL B CA 1
ATOM 3321 C C . VAL B 1 125 ? 5.93 -8.016 -11.141 1 98.88 125 VAL B C 1
ATOM 3323 O O . VAL B 1 125 ? 5.809 -8.32 -9.953 1 98.88 125 VAL B O 1
ATOM 3326 N N . TYR B 1 126 ? 7.004 -7.465 -11.602 1 98.88 126 TYR B N 1
ATOM 3327 C CA . TYR B 1 126 ? 8.039 -6.926 -10.734 1 98.88 126 TYR B CA 1
ATOM 3328 C C . TYR B 1 126 ? 8.008 -5.402 -10.719 1 98.88 126 TYR B C 1
ATOM 3330 O O . TYR B 1 126 ? 8.125 -4.762 -11.766 1 98.88 126 TYR B O 1
ATOM 3338 N N . ARG B 1 127 ? 7.891 -4.82 -9.555 1 98.38 127 ARG B N 1
ATOM 3339 C CA . ARG B 1 127 ? 7.75 -3.377 -9.406 1 98.38 127 ARG B CA 1
ATOM 3340 C C . ARG B 1 127 ? 9.086 -2.725 -9.086 1 98.38 127 ARG B C 1
ATOM 3342 O O . ARG B 1 127 ? 9.781 -3.152 -8.156 1 98.38 127 ARG B O 1
ATOM 3349 N N . LEU B 1 128 ? 9.422 -1.704 -9.859 1 96.88 128 LEU B N 1
ATOM 3350 C CA . LEU B 1 128 ? 10.609 -0.882 -9.664 1 96.88 128 LEU B CA 1
ATOM 3351 C C . LEU B 1 128 ? 10.234 0.542 -9.273 1 96.88 128 LEU B C 1
ATOM 3353 O O . LEU B 1 128 ? 9.266 1.097 -9.797 1 96.88 128 LEU B O 1
ATOM 3357 N N . ALA B 1 129 ? 10.922 1.068 -8.352 1 95.5 129 ALA B N 1
ATOM 3358 C CA . ALA B 1 129 ? 10.766 2.477 -8 1 95.5 129 ALA B CA 1
ATOM 3359 C C . ALA B 1 129 ? 12.078 3.238 -8.188 1 95.5 129 ALA B C 1
ATOM 3361 O O . ALA B 1 129 ? 13.133 2.795 -7.73 1 95.5 129 ALA B O 1
ATOM 3362 N N . LEU B 1 130 ? 11.953 4.379 -8.898 1 93.31 130 LEU B N 1
ATOM 3363 C CA . LEU B 1 130 ? 13.094 5.246 -9.172 1 93.31 130 LEU B CA 1
ATOM 3364 C C . LEU B 1 130 ? 12.906 6.613 -8.523 1 93.31 130 LEU B C 1
ATOM 3366 O O . LEU B 1 130 ? 11.773 7.055 -8.312 1 93.31 130 LEU B O 1
ATOM 3370 N N . GLY B 1 131 ? 14.031 7.336 -8.203 1 87.31 131 GLY B N 1
ATOM 3371 C CA . GLY B 1 131 ? 13.938 8.734 -7.805 1 87.31 131 GLY B CA 1
ATOM 3372 C C . GLY B 1 131 ? 14.117 8.938 -6.312 1 87.31 131 GLY B C 1
ATOM 3373 O O . GLY B 1 131 ? 13.891 10.039 -5.801 1 87.31 131 GLY B O 1
ATOM 3374 N N . CYS B 1 132 ? 14.398 7.898 -5.574 1 84.31 132 CYS B N 1
ATOM 3375 C CA . CYS B 1 132 ? 14.68 8.047 -4.148 1 84.31 132 CYS B CA 1
ATOM 3376 C C . CYS B 1 132 ? 16.141 7.754 -3.85 1 84.31 132 CYS B C 1
ATOM 3378 O O . CYS B 1 132 ? 16.672 6.727 -4.277 1 84.31 132 CYS B O 1
ATOM 3380 N N . GLN B 1 133 ? 16.766 8.641 -3.174 1 81.19 133 GLN B N 1
ATOM 3381 C CA . GLN B 1 133 ? 18.172 8.508 -2.852 1 81.19 133 GLN B CA 1
ATOM 3382 C C . GLN B 1 133 ? 18.406 7.355 -1.873 1 81.19 133 GLN B C 1
ATOM 3384 O O . GLN B 1 133 ? 19.484 6.762 -1.851 1 81.19 133 GLN B O 1
ATOM 3389 N N . HIS B 1 134 ? 17.406 7.18 -1.059 1 84.62 134 HIS B N 1
ATOM 3390 C CA . HIS B 1 134 ? 17.484 6.117 -0.066 1 84.62 134 HIS B CA 1
ATOM 3391 C C . HIS B 1 134 ? 16.125 5.465 0.151 1 84.62 134 HIS B C 1
ATOM 3393 O O . HIS B 1 134 ? 15.094 6.145 0.131 1 84.62 134 HIS B O 1
ATOM 3399 N N . HIS B 1 135 ? 16.172 4.16 0.469 1 82.88 135 HIS B N 1
ATOM 3400 C CA . HIS B 1 135 ? 14.93 3.4 0.602 1 82.88 135 HIS B CA 1
ATOM 3401 C C . HIS B 1 135 ? 14.078 3.926 1.752 1 82.88 135 HIS B C 1
ATOM 3403 O O . HIS B 1 135 ? 12.852 3.799 1.731 1 82.88 135 HIS B O 1
ATOM 3409 N N . THR B 1 136 ? 14.703 4.566 2.748 1 83.44 136 THR B N 1
ATOM 3410 C CA . THR B 1 136 ? 13.977 5.082 3.9 1 83.44 136 THR B CA 1
ATOM 3411 C C . THR B 1 136 ? 13.125 6.285 3.51 1 83.44 136 THR B C 1
ATOM 3413 O O . THR B 1 136 ? 12.25 6.711 4.273 1 83.44 136 THR B O 1
ATOM 3416 N N . LEU B 1 137 ? 13.328 6.773 2.299 1 88.94 137 LEU B N 1
ATOM 3417 C CA . LEU B 1 137 ? 12.609 7.973 1.881 1 88.94 137 LEU B CA 1
ATOM 3418 C C . LEU B 1 137 ? 11.445 7.621 0.964 1 88.94 137 LEU B C 1
ATOM 3420 O O . LEU B 1 137 ? 10.781 8.508 0.425 1 88.94 137 LEU B O 1
ATOM 3424 N N . MET B 1 138 ? 11.211 6.312 0.847 1 93.62 138 MET B N 1
ATOM 3425 C CA . MET B 1 138 ? 10.07 5.855 0.059 1 93.62 138 MET B CA 1
ATOM 3426 C C . MET B 1 138 ? 8.766 6.059 0.82 1 93.62 138 MET B C 1
ATOM 3428 O O . MET B 1 138 ? 8.758 6.059 2.053 1 93.62 138 MET B O 1
ATOM 3432 N N . PRO B 1 139 ? 7.652 6.305 0.047 1 96.12 139 PRO B N 1
ATOM 3433 C CA . PRO B 1 139 ? 6.367 6.309 0.745 1 96.12 139 PRO B CA 1
ATOM 3434 C C . PRO B 1 139 ? 6.109 5.02 1.521 1 96.12 139 PRO B C 1
ATOM 3436 O O . PRO B 1 139 ? 6.391 3.928 1.019 1 96.12 139 PRO B O 1
ATOM 3439 N N . LEU B 1 140 ? 5.637 5.152 2.732 1 96.56 140 LEU B N 1
ATOM 3440 C CA . LEU B 1 140 ? 5.352 3.996 3.574 1 96.56 140 LEU B CA 1
ATOM 3441 C C . LEU B 1 140 ? 4.332 3.078 2.91 1 96.56 140 LEU B C 1
ATOM 3443 O O . LEU B 1 140 ? 4.352 1.864 3.121 1 96.56 140 LEU B O 1
ATOM 3447 N N . THR B 1 141 ? 3.438 3.629 2.047 1 95.94 141 THR B N 1
ATOM 3448 C CA . THR B 1 141 ? 2.414 2.852 1.356 1 95.94 141 THR B CA 1
ATOM 3449 C C . THR B 1 141 ? 3.047 1.906 0.34 1 95.94 141 THR B C 1
ATOM 3451 O O . THR B 1 141 ? 2.389 0.988 -0.155 1 95.94 141 THR B O 1
ATOM 3454 N N . GLU B 1 142 ? 4.352 2.141 -0.014 1 95.62 142 GLU B N 1
ATOM 3455 C CA . GLU B 1 142 ? 5.051 1.318 -0.996 1 95.62 142 GLU B CA 1
ATOM 3456 C C . GLU B 1 142 ? 6.141 0.476 -0.335 1 95.62 142 GLU B C 1
ATOM 3458 O O . GLU B 1 142 ? 6.914 -0.195 -1.021 1 95.62 142 GLU B O 1
ATOM 3463 N N . LYS B 1 143 ? 6.184 0.547 0.962 1 93.44 143 LYS B N 1
ATOM 3464 C CA . LYS B 1 143 ? 7.234 -0.16 1.689 1 93.44 143 LYS B CA 1
ATOM 3465 C C . LYS B 1 143 ? 7.184 -1.659 1.407 1 93.44 143 LYS B C 1
ATOM 3467 O O . LYS B 1 143 ? 6.133 -2.287 1.54 1 93.44 143 LYS B O 1
ATOM 3472 N N . ASP B 1 144 ? 8.266 -2.205 0.938 1 94.44 144 ASP B N 1
ATOM 3473 C CA . ASP B 1 144 ? 8.469 -3.631 0.696 1 94.44 144 ASP B CA 1
ATOM 3474 C C . ASP B 1 144 ? 7.578 -4.125 -0.442 1 94.44 144 ASP B C 1
ATOM 3476 O O . ASP B 1 144 ? 7.207 -5.297 -0.483 1 94.44 144 ASP B O 1
ATOM 3480 N N . LEU B 1 145 ? 7.152 -3.223 -1.342 1 96.81 145 LEU B N 1
ATOM 3481 C CA . LEU B 1 145 ? 6.281 -3.627 -2.441 1 96.81 145 LEU B CA 1
ATOM 3482 C C . LEU B 1 145 ? 6.938 -3.332 -3.787 1 96.81 145 LEU B C 1
ATOM 3484 O O . LEU B 1 145 ? 6.324 -3.539 -4.836 1 96.81 145 LEU B O 1
ATOM 3488 N N . CYS B 1 146 ? 8.125 -2.787 -3.779 1 96.44 146 CYS B N 1
ATOM 3489 C CA . CYS B 1 146 ? 8.891 -2.49 -4.984 1 96.44 146 CYS B CA 1
ATOM 3490 C C . CYS B 1 146 ? 10.383 -2.486 -4.691 1 96.44 146 CYS B C 1
ATOM 3492 O O . CYS B 1 146 ? 10.797 -2.463 -3.531 1 96.44 146 CYS B O 1
ATOM 3494 N N . TRP B 1 147 ? 11.164 -2.639 -5.668 1 96.62 147 TRP B N 1
ATOM 3495 C CA . TRP B 1 147 ? 12.609 -2.473 -5.582 1 96.62 147 TRP B CA 1
ATOM 3496 C C . TRP B 1 147 ? 13.008 -1.014 -5.789 1 96.62 147 TRP B C 1
ATOM 3498 O O . TRP B 1 147 ? 12.945 -0.5 -6.91 1 96.62 147 TRP B O 1
ATOM 3508 N N . ALA B 1 148 ? 13.328 -0.314 -4.691 1 95.06 148 ALA B N 1
ATOM 3509 C CA . ALA B 1 148 ? 13.797 1.066 -4.773 1 95.06 148 ALA B CA 1
ATOM 3510 C C . ALA B 1 148 ? 15.227 1.129 -5.305 1 95.06 148 ALA B C 1
ATOM 3512 O O . ALA B 1 148 ? 16.172 0.73 -4.617 1 95.06 148 ALA B O 1
ATOM 3513 N N . LEU B 1 149 ? 15.375 1.593 -6.547 1 93.5 149 LEU B N 1
ATOM 3514 C CA . LEU B 1 149 ? 16.688 1.703 -7.18 1 93.5 149 LEU B CA 1
ATOM 3515 C C . LEU B 1 149 ? 17.281 3.092 -6.965 1 93.5 149 LEU B C 1
ATOM 3517 O O . LEU B 1 149 ? 16.656 4.098 -7.305 1 93.5 149 LEU B O 1
ATOM 3521 N N . ARG B 1 150 ? 18.391 3.174 -6.359 1 82.94 150 ARG B N 1
ATOM 3522 C CA . ARG B 1 150 ? 19.047 4.445 -6.086 1 82.94 150 ARG B CA 1
ATOM 3523 C C . ARG B 1 150 ? 19.641 5.043 -7.363 1 82.94 150 ARG B C 1
ATOM 3525 O O . ARG B 1 150 ? 20.188 4.316 -8.195 1 82.94 150 ARG B O 1
ATOM 3532 N N . ASP B 1 151 ? 19.641 6.52 -7.402 1 65.19 151 ASP B N 1
ATOM 3533 C CA . ASP B 1 151 ? 20.375 7.348 -8.359 1 65.19 151 ASP B CA 1
ATOM 3534 C C . ASP B 1 151 ? 20.188 6.828 -9.789 1 65.19 151 ASP B C 1
ATOM 3536 O O . ASP B 1 151 ? 21.109 6.895 -10.602 1 65.19 151 ASP B O 1
ATOM 3540 N N . THR B 1 152 ? 19.188 6.234 -9.961 1 65.62 152 THR B N 1
ATOM 3541 C CA . THR B 1 152 ? 19.422 5.441 -11.164 1 65.62 152 THR B CA 1
ATOM 3542 C C . THR B 1 152 ? 18.516 5.906 -12.305 1 65.62 152 THR B C 1
ATOM 3544 O O . THR B 1 152 ? 17.297 6.023 -12.133 1 65.62 152 THR B O 1
ATOM 3547 N N . ARG B 1 153 ? 19.016 6.852 -13.164 1 81.12 153 ARG B N 1
ATOM 3548 C CA . ARG B 1 153 ? 18.406 6.902 -14.484 1 81.12 153 ARG B CA 1
ATOM 3549 C C . ARG B 1 153 ? 18.531 5.559 -15.195 1 81.12 153 ARG B C 1
ATOM 3551 O O . ARG B 1 153 ? 19.578 4.902 -15.117 1 81.12 153 ARG B O 1
ATOM 3558 N N . LEU B 1 154 ? 17.344 4.941 -15.516 1 93.31 154 LEU B N 1
ATOM 3559 C CA . LEU B 1 154 ? 17.312 3.701 -16.281 1 93.31 154 LEU B CA 1
ATOM 3560 C C . LEU B 1 154 ? 17.156 3.984 -17.766 1 93.31 154 LEU B C 1
ATOM 3562 O O . LEU B 1 154 ? 16.359 4.828 -18.156 1 93.31 154 LEU B O 1
ATOM 3566 N N . ASN B 1 155 ? 18.047 3.393 -18.547 1 96.88 155 ASN B N 1
ATOM 3567 C CA . ASN B 1 155 ? 17.797 3.385 -19.984 1 96.88 155 ASN B CA 1
ATOM 3568 C C . ASN B 1 155 ? 16.625 2.488 -20.344 1 96.88 155 ASN B C 1
ATOM 3570 O O . ASN B 1 155 ? 16.797 1.299 -20.609 1 96.88 155 ASN B O 1
ATOM 3574 N N . ILE B 1 156 ? 15.461 3.051 -20.438 1 97 156 ILE B N 1
ATOM 3575 C CA . ILE B 1 156 ? 14.203 2.34 -20.625 1 97 156 ILE B CA 1
ATOM 3576 C C . ILE B 1 156 ? 14.203 1.658 -22 1 97 156 ILE B C 1
ATOM 3578 O O . ILE B 1 156 ? 13.742 0.522 -22.125 1 97 156 ILE B O 1
ATOM 3582 N N . ASP B 1 157 ? 14.68 2.334 -22.938 1 97.75 157 ASP B N 1
ATOM 3583 C CA . ASP B 1 157 ? 14.719 1.766 -24.281 1 97.75 157 ASP B CA 1
ATOM 3584 C C . ASP B 1 157 ? 15.578 0.504 -24.328 1 97.75 157 ASP B C 1
ATOM 3586 O O . ASP B 1 157 ? 15.195 -0.496 -24.938 1 97.75 157 ASP B O 1
ATOM 3590 N N . ALA B 1 158 ? 16.719 0.591 -23.734 1 98.25 158 ALA B N 1
ATOM 3591 C CA . ALA B 1 158 ? 17.594 -0.579 -23.672 1 98.25 158 ALA B CA 1
ATOM 3592 C C . ALA B 1 158 ? 16.906 -1.735 -22.953 1 98.25 158 ALA B C 1
ATOM 3594 O O . ALA B 1 158 ? 17.031 -2.891 -23.359 1 98.25 158 ALA B O 1
ATOM 3595 N N . MET B 1 159 ? 16.234 -1.426 -21.891 1 98.31 159 MET B N 1
ATOM 3596 C CA . MET B 1 159 ? 15.531 -2.459 -21.141 1 98.31 159 MET B CA 1
ATOM 3597 C C . MET B 1 159 ? 14.422 -3.084 -21.984 1 98.31 159 MET B C 1
ATOM 3599 O O . MET B 1 159 ? 14.219 -4.301 -21.938 1 98.31 159 MET B O 1
ATOM 3603 N N . ARG B 1 160 ? 13.719 -2.25 -22.688 1 98.62 160 ARG B N 1
ATOM 3604 C CA . ARG B 1 160 ? 12.656 -2.744 -23.562 1 98.62 160 ARG B CA 1
ATOM 3605 C C . ARG B 1 160 ? 13.211 -3.66 -24.641 1 98.62 160 ARG B C 1
ATOM 3607 O O . ARG B 1 160 ? 12.656 -4.723 -24.922 1 98.62 160 ARG B O 1
ATOM 3614 N N . GLU B 1 161 ? 14.258 -3.23 -25.219 1 98.62 161 GLU B N 1
ATOM 3615 C CA . GLU B 1 161 ? 14.914 -4.055 -26.234 1 98.62 161 GLU B CA 1
ATOM 3616 C C . GLU B 1 161 ? 15.375 -5.387 -25.641 1 98.62 161 GLU B C 1
ATOM 3618 O O . GLU B 1 161 ? 15.156 -6.441 -26.25 1 98.62 161 GLU B O 1
ATOM 3623 N N . ALA B 1 162 ? 15.992 -5.344 -24.531 1 98.81 162 ALA B N 1
ATOM 3624 C CA . ALA B 1 162 ? 16.484 -6.551 -23.859 1 98.81 162 ALA B CA 1
ATOM 3625 C C . ALA B 1 162 ? 15.32 -7.477 -23.5 1 98.81 162 ALA B C 1
ATOM 3627 O O . ALA B 1 162 ? 15.422 -8.695 -23.672 1 98.81 162 ALA B O 1
ATOM 3628 N N . SER B 1 163 ? 14.25 -6.91 -22.969 1 98.75 163 SER B N 1
ATOM 3629 C CA . SER B 1 163 ? 13.07 -7.699 -22.609 1 98.75 163 SER B CA 1
ATOM 3630 C C . SER B 1 163 ? 12.516 -8.438 -23.812 1 98.75 163 SER B C 1
ATOM 3632 O O . SER B 1 163 ? 12.094 -9.586 -23.703 1 98.75 163 SER B O 1
ATOM 3634 N N . ALA B 1 164 ? 12.555 -7.777 -24.922 1 98.38 164 ALA B N 1
ATOM 3635 C CA . ALA B 1 164 ? 12.031 -8.367 -26.156 1 98.38 164 ALA B CA 1
ATOM 3636 C C . ALA B 1 164 ? 12.836 -9.594 -26.562 1 98.38 164 ALA B C 1
ATOM 3638 O O . ALA B 1 164 ? 12.297 -10.531 -27.156 1 98.38 164 ALA B O 1
ATOM 3639 N N . LEU B 1 165 ? 14.094 -9.633 -26.266 1 98.62 165 LEU B N 1
ATOM 3640 C CA . LEU B 1 165 ? 14.961 -10.758 -26.609 1 98.62 165 LEU B CA 1
ATOM 3641 C C . LEU B 1 165 ? 14.602 -11.992 -25.781 1 98.62 165 LEU B C 1
ATOM 3643 O O . LEU B 1 165 ? 14.977 -13.109 -26.141 1 98.62 165 LEU B O 1
ATOM 3647 N N . LEU B 1 166 ? 13.914 -11.766 -24.672 1 98.75 166 LEU B N 1
ATOM 3648 C CA . LEU B 1 166 ? 13.531 -12.859 -23.797 1 98.75 166 LEU B CA 1
ATOM 3649 C C . LEU B 1 166 ? 12.25 -13.531 -24.281 1 98.75 166 LEU B C 1
ATOM 3651 O O . LEU B 1 166 ? 11.93 -14.648 -23.875 1 98.75 166 LEU B O 1
ATOM 3655 N N . LEU B 1 167 ? 11.523 -12.828 -25.109 1 98.56 167 LEU B N 1
ATOM 3656 C CA . LEU B 1 167 ? 10.25 -13.344 -25.609 1 98.56 167 LEU B CA 1
ATOM 3657 C C . LEU B 1 167 ? 10.453 -14.602 -26.438 1 98.56 167 LEU B C 1
ATOM 3659 O O . LEU B 1 167 ? 11.422 -14.703 -27.188 1 98.56 167 LEU B O 1
ATOM 3663 N N . GLY B 1 168 ? 9.508 -15.508 -26.266 1 98.5 168 GLY B N 1
ATOM 3664 C CA . GLY B 1 168 ? 9.562 -16.75 -27.031 1 98.5 168 GLY B CA 1
ATOM 3665 C C . GLY B 1 168 ? 10.148 -17.906 -26.266 1 98.5 168 GLY B C 1
ATOM 3666 O O . GLY B 1 168 ? 10.102 -17.922 -25.031 1 98.5 168 GLY B O 1
ATOM 3667 N N . THR B 1 169 ? 10.477 -18.953 -26.969 1 98.69 169 THR B N 1
ATOM 3668 C CA . THR B 1 169 ? 10.93 -20.188 -26.359 1 98.69 169 THR B CA 1
ATOM 3669 C C . THR B 1 169 ? 12.453 -20.234 -26.281 1 98.69 169 THR B C 1
ATOM 3671 O O . THR B 1 169 ? 13.133 -20.062 -27.297 1 98.69 169 THR B O 1
ATOM 3674 N N . HIS B 1 170 ? 12.977 -20.328 -25.156 1 98.81 170 HIS B N 1
ATOM 3675 C CA . HIS B 1 170 ? 14.414 -20.391 -24.922 1 98.81 170 HIS B CA 1
ATOM 3676 C C . HIS B 1 170 ? 14.75 -21.406 -23.828 1 98.81 170 HIS B C 1
ATOM 3678 O O . HIS B 1 170 ? 13.867 -21.875 -23.125 1 98.81 170 HIS B O 1
ATOM 3684 N N . ASP B 1 171 ? 15.945 -21.875 -23.875 1 98.56 171 ASP B N 1
ATOM 3685 C CA . ASP B 1 171 ? 16.5 -22.547 -22.703 1 98.56 171 ASP B CA 1
ATOM 3686 C C . ASP B 1 171 ? 16.906 -21.547 -21.625 1 98.56 171 ASP B C 1
ATOM 3688 O O . ASP B 1 171 ? 17.859 -20.781 -21.797 1 98.56 171 ASP B O 1
ATOM 3692 N N . PHE B 1 172 ? 16.234 -21.531 -20.484 1 98.5 172 PHE B N 1
ATOM 3693 C CA . PHE B 1 172 ? 16.469 -20.531 -19.453 1 98.5 172 PHE B CA 1
ATOM 3694 C C . PHE B 1 172 ? 17.312 -21.109 -18.328 1 98.5 172 PHE B C 1
ATOM 3696 O O . PHE B 1 172 ? 17.25 -20.641 -17.188 1 98.5 172 PHE B O 1
ATOM 3703 N N . SER B 1 173 ? 18.141 -22.078 -18.578 1 97.25 173 SER B N 1
ATOM 3704 C CA . SER B 1 173 ? 19 -22.703 -17.578 1 97.25 173 SER B CA 1
ATOM 3705 C C . SER B 1 173 ? 19.844 -21.656 -16.844 1 97.25 173 SER B C 1
ATOM 3707 O O . SER B 1 173 ? 20 -21.719 -15.625 1 97.25 173 SER B O 1
ATOM 3709 N N . THR B 1 174 ? 20.359 -20.688 -17.594 1 98.25 174 THR B N 1
ATOM 3710 C CA . THR B 1 174 ? 21.219 -19.672 -16.984 1 98.25 174 THR B CA 1
ATOM 3711 C C . THR B 1 174 ? 20.422 -18.812 -16.016 1 98.25 174 THR B C 1
ATOM 3713 O O . THR B 1 174 ? 20.984 -18.297 -15.039 1 98.25 174 THR B O 1
ATOM 3716 N N . PHE B 1 175 ? 19.172 -18.719 -16.234 1 98.12 175 PHE B N 1
ATOM 3717 C CA . PHE B 1 175 ? 18.328 -17.891 -15.398 1 98.12 175 PHE B CA 1
ATOM 3718 C C . PHE B 1 175 ? 17.688 -18.703 -14.281 1 98.12 175 PHE B C 1
ATOM 3720 O O . PHE B 1 175 ? 16.812 -18.219 -13.562 1 98.12 175 PHE B O 1
ATOM 3727 N N . ARG B 1 176 ? 18.031 -19.891 -14.133 1 96.19 176 ARG B N 1
ATOM 3728 C CA . ARG B 1 176 ? 17.562 -20.75 -13.062 1 96.19 176 ARG B CA 1
ATOM 3729 C C . ARG B 1 176 ? 18.547 -20.797 -11.906 1 96.19 176 ARG B C 1
ATOM 3731 O O . ARG B 1 176 ? 19.75 -21 -12.117 1 96.19 176 ARG B O 1
ATOM 3738 N N . ALA B 1 177 ? 18.016 -20.547 -10.703 1 93.31 177 ALA B N 1
ATOM 3739 C CA . ALA B 1 177 ? 18.859 -20.781 -9.539 1 93.31 177 ALA B CA 1
ATOM 3740 C C . ALA B 1 177 ? 18.953 -22.266 -9.203 1 93.31 177 ALA B C 1
ATOM 3742 O O . ALA B 1 177 ? 18.031 -23.031 -9.492 1 93.31 177 ALA B O 1
ATOM 3743 N N . LEU B 1 178 ? 20.078 -22.609 -8.609 1 88.38 178 LEU B N 1
ATOM 3744 C CA . LEU B 1 178 ? 20.25 -23.984 -8.188 1 88.38 178 LEU B CA 1
ATOM 3745 C C . LEU B 1 178 ? 19.578 -24.25 -6.848 1 88.38 178 LEU B C 1
ATOM 3747 O O . LEU B 1 178 ? 19.609 -23.391 -5.961 1 88.38 178 LEU B O 1
ATOM 3751 N N . SER B 1 179 ? 18.797 -25.172 -6.871 1 81.25 179 SER B N 1
ATOM 3752 C CA . SER B 1 179 ? 18.188 -25.594 -5.613 1 81.25 179 SER B CA 1
ATOM 3753 C C . SER B 1 179 ? 18.375 -27.094 -5.371 1 81.25 179 SER B C 1
ATOM 3755 O O . SER B 1 179 ? 18.359 -27.875 -6.316 1 81.25 179 SER B O 1
ATOM 3757 N N . SER B 1 180 ? 18.734 -27.438 -4.125 1 68.19 180 SER B N 1
ATOM 3758 C CA . SER B 1 180 ? 18.938 -28.844 -3.775 1 68.19 180 SER B CA 1
ATOM 3759 C C . SER B 1 180 ? 17.625 -29.625 -3.82 1 68.19 180 SER B C 1
ATOM 3761 O O . SER B 1 180 ? 17.641 -30.828 -4.043 1 68.19 180 SER B O 1
ATOM 3763 N N . ASP B 1 181 ? 16.594 -29 -3.529 1 62.28 181 ASP B N 1
ATOM 3764 C CA . ASP B 1 181 ? 15.336 -29.719 -3.281 1 62.28 181 ASP B CA 1
ATOM 3765 C C . ASP B 1 181 ? 14.438 -29.688 -4.512 1 62.28 181 ASP B C 1
ATOM 3767 O O . ASP B 1 181 ? 13.375 -30.312 -4.523 1 62.28 181 ASP B O 1
ATOM 3771 N N . ALA B 1 182 ? 14.953 -29 -5.535 1 60.41 182 ALA B N 1
ATOM 3772 C CA . ALA B 1 182 ? 13.984 -28.828 -6.609 1 60.41 182 ALA B CA 1
ATOM 3773 C C . ALA B 1 182 ? 14.172 -29.891 -7.691 1 60.41 182 ALA B C 1
ATOM 3775 O O . ALA B 1 182 ? 15.289 -30.125 -8.141 1 60.41 182 ALA B O 1
ATOM 3776 N N . PRO B 1 183 ? 13.109 -30.719 -7.902 1 61.84 183 PRO B N 1
ATOM 3777 C CA . PRO B 1 183 ? 13.203 -31.609 -9.055 1 61.84 183 PRO B CA 1
ATOM 3778 C C . PRO B 1 183 ? 13.586 -30.891 -10.344 1 61.84 183 PRO B C 1
ATOM 3780 O O . PRO B 1 183 ? 13.328 -29.688 -10.477 1 61.84 183 PRO B O 1
ATOM 3783 N N . PHE B 1 184 ? 14.297 -31.688 -11.117 1 71.44 184 PHE B N 1
ATOM 3784 C CA . PHE B 1 184 ? 14.703 -31.109 -12.391 1 71.44 184 PHE B CA 1
ATOM 3785 C C . PHE B 1 184 ? 13.484 -30.703 -13.219 1 71.44 184 PHE B C 1
ATOM 3787 O O . PHE B 1 184 ? 12.523 -31.469 -13.32 1 71.44 184 PHE B O 1
ATOM 3794 N N . LYS B 1 185 ? 13.336 -29.469 -13.523 1 82.12 185 LYS B N 1
ATOM 3795 C CA . LYS B 1 185 ? 12.344 -28.953 -14.469 1 82.12 185 LYS B CA 1
ATOM 3796 C C . LYS B 1 185 ? 12.992 -28.609 -15.812 1 82.12 185 LYS B C 1
ATOM 3798 O O . LYS B 1 185 ? 14.133 -28.141 -15.852 1 82.12 185 LYS B O 1
ATOM 3803 N N . CYS B 1 186 ? 12.203 -28.953 -16.844 1 90.81 186 CYS B N 1
ATOM 3804 C CA . CYS B 1 186 ? 12.672 -28.562 -18.172 1 90.81 186 CYS B CA 1
ATOM 3805 C C . CYS B 1 186 ? 13.008 -27.078 -18.203 1 90.81 186 CYS B C 1
ATOM 3807 O O . CYS B 1 186 ? 12.164 -26.234 -17.875 1 90.81 186 CYS B O 1
ATOM 3809 N N . PRO B 1 187 ? 14.188 -26.781 -18.547 1 95.88 187 PRO B N 1
ATOM 3810 C CA . PRO B 1 187 ? 14.594 -25.375 -18.547 1 95.88 187 PRO B CA 1
ATOM 3811 C C . PRO B 1 187 ? 14.102 -24.609 -19.781 1 95.88 187 PRO B C 1
ATOM 3813 O O . PRO B 1 187 ? 14.227 -23.391 -19.844 1 95.88 187 PRO B O 1
ATOM 3816 N N . VAL B 1 188 ? 13.586 -25.375 -20.734 1 98.06 188 VAL B N 1
ATOM 3817 C CA . VAL B 1 188 ? 13.031 -24.719 -21.922 1 98.06 188 VAL B CA 1
ATOM 3818 C C . VAL B 1 188 ? 11.633 -24.172 -21.594 1 98.06 188 VAL B C 1
ATOM 3820 O O . VAL B 1 188 ? 10.727 -24.953 -21.281 1 98.06 188 VAL B O 1
ATOM 3823 N N . LYS B 1 189 ? 11.523 -22.922 -21.594 1 98.25 189 LYS B N 1
ATOM 3824 C CA . LYS B 1 189 ? 10.266 -22.234 -21.344 1 98.25 189 LYS B CA 1
ATOM 3825 C C . LYS B 1 189 ? 9.906 -21.297 -22.484 1 98.25 189 LYS B C 1
ATOM 3827 O O . LYS B 1 189 ? 10.781 -20.875 -23.234 1 98.25 189 LYS B O 1
ATOM 3832 N N . THR B 1 190 ? 8.648 -21 -22.594 1 98.69 190 THR B N 1
ATOM 3833 C CA . THR B 1 190 ? 8.164 -19.969 -23.5 1 98.69 190 THR B CA 1
ATOM 3834 C C . THR B 1 190 ? 7.621 -18.766 -22.734 1 98.69 190 THR B C 1
ATOM 3836 O O . THR B 1 190 ? 6.664 -18.906 -21.969 1 98.69 190 THR B O 1
ATOM 3839 N N . LEU B 1 191 ? 8.25 -17.688 -22.891 1 98.75 191 LEU B N 1
ATOM 3840 C CA . LEU B 1 191 ? 7.695 -16.438 -22.359 1 98.75 191 LEU B CA 1
ATOM 3841 C C . LEU B 1 191 ? 6.695 -15.828 -23.344 1 98.75 191 LEU B C 1
ATOM 3843 O O . LEU B 1 191 ? 7.07 -15.438 -24.453 1 98.75 191 LEU B O 1
ATOM 3847 N N . ASP B 1 192 ? 5.473 -15.75 -22.953 1 98.81 192 ASP B N 1
ATOM 3848 C CA . ASP B 1 192 ? 4.418 -15.164 -23.766 1 98.81 192 ASP B CA 1
ATOM 3849 C C . ASP B 1 192 ? 4.426 -13.641 -23.656 1 98.81 192 ASP B C 1
ATOM 3851 O O . ASP B 1 192 ? 3.965 -12.945 -24.578 1 98.81 192 ASP B O 1
ATOM 3855 N N . LEU B 1 193 ? 4.84 -13.172 -22.562 1 98.75 193 LEU B N 1
ATOM 3856 C CA . LEU B 1 193 ? 4.926 -11.734 -22.312 1 98.75 193 LEU B CA 1
ATOM 3857 C C . LEU B 1 193 ? 6.215 -11.398 -21.562 1 98.75 193 LEU B C 1
ATOM 3859 O O . LEU B 1 193 ? 6.613 -12.109 -20.641 1 98.75 193 LEU B O 1
ATOM 3863 N N . ALA B 1 194 ? 6.891 -10.422 -21.922 1 98.75 194 ALA B N 1
ATOM 3864 C CA . ALA B 1 194 ? 8.016 -9.758 -21.281 1 98.75 194 ALA B CA 1
ATOM 3865 C C . ALA B 1 194 ? 8.039 -8.266 -21.609 1 98.75 194 ALA B C 1
ATOM 3867 O O . ALA B 1 194 ? 8.531 -7.859 -22.656 1 98.75 194 ALA B O 1
ATOM 3868 N N . GLN B 1 195 ? 7.504 -7.551 -20.688 1 98.38 195 GLN B N 1
ATOM 3869 C CA . GLN B 1 195 ? 7.223 -6.172 -21.062 1 98.38 195 GLN B CA 1
ATOM 3870 C C . GLN B 1 195 ? 7.512 -5.215 -19.922 1 98.38 195 GLN B C 1
ATOM 3872 O O . GLN B 1 195 ? 7.219 -5.52 -18.766 1 98.38 195 GLN B O 1
ATOM 3877 N N . LEU B 1 196 ? 8.102 -4.098 -20.297 1 98.5 196 LEU B N 1
ATOM 3878 C CA . LEU B 1 196 ? 8.352 -3.004 -19.359 1 98.5 196 LEU B CA 1
ATOM 3879 C C . LEU B 1 196 ? 7.371 -1.858 -19.594 1 98.5 196 LEU B C 1
ATOM 3881 O O . LEU B 1 196 ? 7.293 -1.32 -20.703 1 98.5 196 LEU B O 1
ATOM 3885 N N . GLU B 1 197 ? 6.609 -1.496 -18.594 1 97.94 197 GLU B N 1
ATOM 3886 C CA . GLU B 1 197 ? 5.637 -0.41 -18.688 1 97.94 197 GLU B CA 1
ATOM 3887 C C . GLU B 1 197 ? 5.688 0.481 -17.453 1 97.94 197 GLU B C 1
ATOM 3889 O O . GLU B 1 197 ? 6.168 0.061 -16.391 1 97.94 197 GLU B O 1
ATOM 3894 N N . PRO B 1 198 ? 5.25 1.752 -17.609 1 96.62 198 PRO B N 1
ATOM 3895 C CA . PRO B 1 198 ? 5.109 2.568 -16.391 1 96.62 198 PRO B CA 1
ATOM 3896 C C . PRO B 1 198 ? 4.141 1.964 -15.383 1 96.62 198 PRO B C 1
ATOM 3898 O O . PRO B 1 198 ? 3.123 1.381 -15.773 1 96.62 198 PRO B O 1
ATOM 3901 N N . GLY B 1 199 ? 4.496 2.047 -14.172 1 96.44 199 GLY B N 1
ATOM 3902 C CA . GLY B 1 199 ? 3.633 1.581 -13.094 1 96.44 199 GLY B CA 1
ATOM 3903 C C . GLY B 1 199 ? 2.777 2.684 -12.5 1 96.44 199 GLY B C 1
ATOM 3904 O O . GLY B 1 199 ? 2.943 3.857 -12.836 1 96.44 199 GLY B O 1
ATOM 3905 N N . GLU B 1 200 ? 1.799 2.248 -11.625 1 93.81 200 GLU B N 1
ATOM 3906 C CA . GLU B 1 200 ? 0.906 3.189 -10.961 1 93.81 200 GLU B CA 1
ATOM 3907 C C . GLU B 1 200 ? 1.021 3.078 -9.445 1 93.81 200 GLU B C 1
ATOM 3909 O O . GLU B 1 200 ? 1.294 1.998 -8.914 1 93.81 200 GLU B O 1
ATOM 3914 N N . SER B 1 201 ? 0.845 4.191 -8.766 1 94.62 201 SER B N 1
ATOM 3915 C CA . SER B 1 201 ? 0.801 4.246 -7.305 1 94.62 201 SER B CA 1
ATOM 3916 C C . SER B 1 201 ? 0.039 5.473 -6.82 1 94.62 201 SER B C 1
ATOM 3918 O O . SER B 1 201 ? 0.148 6.551 -7.41 1 94.62 201 SER B O 1
ATOM 3920 N N . PHE B 1 202 ? -0.669 5.328 -5.703 1 93.44 202 PHE B N 1
ATOM 3921 C CA . PHE B 1 202 ? -1.321 6.43 -5.008 1 93.44 202 PHE B CA 1
ATOM 3922 C C . PHE B 1 202 ? -0.307 7.496 -4.613 1 93.44 202 PHE B C 1
ATOM 3924 O O . PHE B 1 202 ? -0.575 8.688 -4.738 1 93.44 202 PHE B O 1
ATOM 3931 N N . SER B 1 203 ? 0.806 7.109 -4.23 1 92.69 203 SER B N 1
ATOM 3932 C CA . SER B 1 203 ? 1.818 8.023 -3.703 1 92.69 203 SER B CA 1
ATOM 3933 C C . SER B 1 203 ? 2.404 8.898 -4.809 1 92.69 203 SER B C 1
ATOM 3935 O O . SER B 1 203 ? 2.955 9.961 -4.531 1 92.69 203 SER B O 1
ATOM 3937 N N . GLN B 1 204 ? 2.307 8.484 -6.082 1 91.69 204 GLN B N 1
ATOM 3938 C CA . GLN B 1 204 ? 2.883 9.234 -7.195 1 91.69 204 GLN B CA 1
ATOM 3939 C C . GLN B 1 204 ? 2.295 10.641 -7.277 1 91.69 204 GLN B C 1
ATOM 3941 O O . GLN B 1 204 ? 2.996 11.594 -7.621 1 91.69 204 GLN B O 1
ATOM 3946 N N . ARG B 1 205 ? 1.113 10.828 -6.855 1 91.44 205 ARG B N 1
ATOM 3947 C CA . ARG B 1 205 ? 0.402 12.094 -6.988 1 91.44 205 ARG B CA 1
ATOM 3948 C C . ARG B 1 205 ? 0.564 12.945 -5.734 1 91.44 205 ARG B C 1
ATOM 3950 O O . ARG B 1 205 ? 0.52 14.172 -5.801 1 91.44 205 ARG B O 1
ATOM 3957 N N . HIS B 1 206 ? 0.814 12.258 -4.629 1 95.44 206 HIS B N 1
ATOM 3958 C CA . HIS B 1 206 ? 0.557 12.984 -3.391 1 95.44 206 HIS B CA 1
ATOM 3959 C C . HIS B 1 206 ? 1.8 13.023 -2.51 1 95.44 206 HIS B C 1
ATOM 3961 O O . HIS B 1 206 ? 1.843 13.766 -1.524 1 95.44 206 HIS B O 1
ATOM 3967 N N . PHE B 1 207 ? 2.809 12.281 -2.828 1 94.94 207 PHE B N 1
ATOM 3968 C CA . PHE B 1 207 ? 4.051 12.266 -2.066 1 94.94 207 PHE B CA 1
ATOM 3969 C C . PHE B 1 207 ? 5.039 13.281 -2.623 1 94.94 207 PHE B C 1
ATOM 3971 O O . PHE B 1 207 ? 5.191 13.406 -3.84 1 94.94 207 PHE B O 1
ATOM 3978 N N . GLN B 1 208 ? 5.645 14.055 -1.758 1 89.44 208 GLN B N 1
ATOM 3979 C CA . GLN B 1 208 ? 6.508 15.156 -2.154 1 89.44 208 GLN B CA 1
ATOM 3980 C C . GLN B 1 208 ? 7.875 14.656 -2.609 1 89.44 208 GLN B C 1
ATOM 3982 O O . GLN B 1 208 ? 8.906 15.078 -2.08 1 89.44 208 GLN B O 1
ATOM 3987 N N . ARG B 1 209 ? 7.926 13.711 -3.426 1 89.62 209 ARG B N 1
ATOM 3988 C CA . ARG B 1 209 ? 9.102 13.18 -4.113 1 89.62 209 ARG B CA 1
ATOM 3989 C C . ARG B 1 209 ? 8.734 12.641 -5.488 1 89.62 209 ARG B C 1
ATOM 3991 O O . ARG B 1 209 ? 7.645 12.086 -5.676 1 89.62 209 ARG B O 1
ATOM 3998 N N . ASP B 1 210 ? 9.555 12.93 -6.438 1 88.25 210 ASP B N 1
ATOM 3999 C CA . ASP B 1 210 ? 9.297 12.492 -7.809 1 88.25 210 ASP B CA 1
ATOM 4000 C C . ASP B 1 210 ? 9.719 11.039 -8.016 1 88.25 210 ASP B C 1
ATOM 4002 O O . ASP B 1 210 ? 10.711 10.766 -8.695 1 88.25 210 ASP B O 1
ATOM 4006 N N . ILE B 1 211 ? 8.945 10.18 -7.449 1 92.06 211 ILE B N 1
ATOM 4007 C CA . ILE B 1 211 ? 9.211 8.75 -7.574 1 92.06 211 ILE B CA 1
ATOM 4008 C C . ILE B 1 211 ? 8.531 8.203 -8.828 1 92.06 211 ILE B C 1
ATOM 4010 O O . ILE B 1 211 ? 7.34 8.43 -9.047 1 92.06 211 ILE B O 1
ATOM 4014 N N . GLN B 1 212 ? 9.281 7.57 -9.648 1 92.81 212 GLN B N 1
ATOM 4015 C CA . GLN B 1 212 ? 8.75 6.93 -10.844 1 92.81 212 GLN B CA 1
ATOM 4016 C C . GLN B 1 212 ? 8.664 5.418 -10.672 1 92.81 212 GLN B C 1
ATOM 4018 O O . GLN B 1 212 ? 9.633 4.773 -10.266 1 92.81 212 GLN B O 1
ATOM 4023 N N . PHE B 1 213 ? 7.531 4.906 -10.992 1 95.19 213 PHE B N 1
ATOM 4024 C CA . PHE B 1 213 ? 7.348 3.465 -10.891 1 95.19 213 PHE B CA 1
ATOM 4025 C C . PHE B 1 213 ? 7.375 2.812 -12.266 1 95.19 213 PHE B C 1
ATOM 4027 O O . PHE B 1 213 ? 6.836 3.361 -13.227 1 95.19 213 PHE B O 1
ATOM 4034 N N . TRP B 1 214 ? 8.008 1.734 -12.352 1 96.69 214 TRP B N 1
ATOM 4035 C CA . TRP B 1 214 ? 8.016 0.877 -13.531 1 96.69 214 TRP B CA 1
ATOM 4036 C C . TRP B 1 214 ? 7.664 -0.56 -13.164 1 96.69 214 TRP B C 1
ATOM 4038 O O . TRP B 1 214 ? 7.852 -0.979 -12.023 1 96.69 214 TRP B O 1
ATOM 4048 N N . GLU B 1 215 ? 7.133 -1.239 -14.141 1 98.44 215 GLU B N 1
ATOM 4049 C CA . GLU B 1 215 ? 6.742 -2.629 -13.922 1 98.44 215 GLU B CA 1
ATOM 4050 C C . GLU B 1 215 ? 7.246 -3.529 -15.047 1 98.44 215 GLU B C 1
ATOM 4052 O O . GLU B 1 215 ? 7.07 -3.217 -16.219 1 98.44 215 GLU B O 1
ATOM 4057 N N . LEU B 1 216 ? 7.922 -4.551 -14.688 1 98.81 216 LEU B N 1
ATOM 4058 C CA . LEU B 1 216 ? 8.234 -5.641 -15.602 1 98.81 216 LEU B CA 1
ATOM 4059 C C . LEU B 1 216 ? 7.211 -6.77 -15.477 1 98.81 216 LEU B C 1
ATOM 4061 O O . LEU B 1 216 ? 7.012 -7.305 -14.383 1 98.81 216 LEU B O 1
ATOM 4065 N N . THR B 1 217 ? 6.531 -7.086 -16.562 1 98.88 217 THR B N 1
ATOM 4066 C CA . THR B 1 217 ? 5.543 -8.156 -16.578 1 98.88 217 THR B CA 1
ATOM 4067 C C . THR B 1 217 ? 6.051 -9.352 -17.375 1 98.88 217 THR B C 1
ATOM 4069 O O . THR B 1 217 ? 6.547 -9.195 -18.484 1 98.88 217 THR B O 1
ATOM 4072 N N . PHE B 1 218 ? 6 -10.547 -16.781 1 98.94 218 PHE B N 1
ATOM 4073 C CA . PHE B 1 218 ? 6.363 -11.797 -17.438 1 98.94 218 PHE B CA 1
ATOM 4074 C C . PHE B 1 218 ? 5.207 -12.789 -17.391 1 98.94 218 PHE B C 1
ATOM 4076 O O . PHE B 1 218 ? 4.578 -12.969 -16.344 1 98.94 218 PHE B O 1
ATOM 4083 N N . LYS B 1 219 ? 4.859 -13.359 -18.453 1 98.88 219 LYS B N 1
ATOM 4084 C CA . LYS B 1 219 ? 3.824 -14.383 -18.531 1 98.88 219 LYS B CA 1
ATOM 4085 C C . LYS B 1 219 ? 4.355 -15.656 -19.188 1 98.88 219 LYS B C 1
ATOM 4087 O O . LYS B 1 219 ? 5.039 -15.586 -20.219 1 98.88 219 LYS B O 1
ATOM 4092 N N . SER B 1 220 ? 4.176 -16.75 -18.625 1 98.81 220 SER B N 1
ATOM 4093 C CA . SER B 1 220 ? 4.578 -18.062 -19.109 1 98.81 220 SER B CA 1
ATOM 4094 C C . SER B 1 220 ? 3.699 -19.172 -18.516 1 98.81 220 SER B C 1
ATOM 4096 O O . SER B 1 220 ? 2.977 -18.938 -17.547 1 98.81 220 SER B O 1
ATOM 4098 N N . ARG B 1 221 ? 3.779 -20.281 -19.141 1 98.06 221 ARG B N 1
ATOM 4099 C CA . ARG B 1 221 ? 3.104 -21.438 -18.547 1 98.06 221 ARG B CA 1
ATOM 4100 C C . ARG B 1 221 ? 3.715 -21.797 -17.203 1 98.06 221 ARG B C 1
ATOM 4102 O O . ARG B 1 221 ? 2.998 -22.172 -16.266 1 98.06 221 ARG B O 1
ATOM 4109 N N . SER B 1 222 ? 4.941 -21.766 -17.141 1 97.19 222 SER B N 1
ATOM 4110 C CA . SER B 1 222 ? 5.676 -22.047 -15.906 1 97.19 222 SER B CA 1
ATOM 4111 C C . SER B 1 222 ? 7.027 -21.328 -15.891 1 97.19 222 SER B C 1
ATOM 4113 O O . SER B 1 222 ? 7.5 -20.875 -16.938 1 97.19 222 SER B O 1
ATOM 4115 N N . PHE B 1 223 ? 7.594 -21.172 -14.812 1 97.38 223 PHE B N 1
ATOM 4116 C CA . PHE B 1 223 ? 8.898 -20.547 -14.609 1 97.38 223 PHE B CA 1
ATOM 4117 C C . PHE B 1 223 ? 9.82 -21.484 -13.828 1 97.38 223 PHE B C 1
ATOM 4119 O O . PHE B 1 223 ? 9.359 -22.375 -13.125 1 97.38 223 PHE B O 1
ATOM 4126 N N . LEU B 1 224 ? 11.07 -21.25 -14.016 1 96.62 224 LEU B N 1
ATOM 4127 C CA . LEU B 1 224 ? 12.086 -21.922 -13.211 1 96.62 224 LEU B CA 1
ATOM 4128 C C . LEU B 1 224 ? 12.312 -21.188 -11.898 1 96.62 224 LEU B C 1
ATOM 4130 O O . LEU B 1 224 ? 11.836 -20.062 -11.719 1 96.62 224 LEU B O 1
ATOM 4134 N N . TYR B 1 225 ? 13.047 -21.938 -10.969 1 96 225 TYR B N 1
ATOM 4135 C CA . TYR B 1 225 ? 13.359 -21.359 -9.664 1 96 225 TYR B CA 1
ATOM 4136 C C . TYR B 1 225 ? 14.109 -20.047 -9.82 1 96 225 TYR B C 1
ATOM 4138 O O . TYR B 1 225 ? 15.195 -20 -10.414 1 96 225 TYR B O 1
ATOM 4146 N N . ARG B 1 226 ? 13.523 -18.922 -9.383 1 97 226 ARG B N 1
ATOM 4147 C CA . ARG B 1 226 ? 14.062 -17.578 -9.328 1 97 226 ARG B CA 1
ATOM 4148 C C . ARG B 1 226 ? 14.188 -16.984 -10.727 1 97 226 ARG B C 1
ATOM 4150 O O . ARG B 1 226 ? 14.812 -15.93 -10.906 1 97 226 ARG B O 1
ATOM 4157 N N . GLN B 1 227 ? 13.633 -17.578 -11.68 1 98.38 227 GLN B N 1
ATOM 4158 C CA . GLN B 1 227 ? 13.797 -17.141 -13.062 1 98.38 227 GLN B CA 1
ATOM 4159 C C . GLN B 1 227 ? 13.383 -15.688 -13.242 1 98.38 227 GLN B C 1
ATOM 4161 O O . GLN B 1 227 ? 14.133 -14.891 -13.812 1 98.38 227 GLN B O 1
ATOM 4166 N N . VAL B 1 228 ? 12.219 -15.242 -12.734 1 98.88 228 VAL B N 1
ATOM 4167 C CA . VAL B 1 228 ? 11.688 -13.898 -12.922 1 98.88 228 VAL B CA 1
ATOM 4168 C C . VAL B 1 228 ? 12.617 -12.883 -12.266 1 98.88 228 VAL B C 1
ATOM 4170 O O . VAL B 1 228 ? 12.93 -11.844 -12.852 1 98.88 228 VAL B O 1
ATOM 4173 N N . ARG B 1 229 ? 13.07 -13.211 -11.094 1 98.88 229 ARG B N 1
ATOM 4174 C CA . ARG B 1 229 ? 13.922 -12.289 -10.352 1 98.88 229 ARG B CA 1
ATOM 4175 C C . ARG B 1 229 ? 15.289 -12.148 -11.016 1 98.88 229 ARG B C 1
ATOM 4177 O O . ARG B 1 229 ? 15.875 -11.062 -11.031 1 98.88 229 ARG B O 1
ATOM 4184 N N . ARG B 1 230 ? 15.797 -13.242 -11.539 1 98.75 230 ARG B N 1
ATOM 4185 C CA . ARG B 1 230 ? 17.078 -13.188 -12.234 1 98.75 230 ARG B CA 1
ATOM 4186 C C . ARG B 1 230 ? 16.953 -12.43 -13.555 1 98.75 230 ARG B C 1
ATOM 4188 O O . ARG B 1 230 ? 17.812 -11.602 -13.883 1 98.75 230 ARG B O 1
ATOM 4195 N N . MET B 1 231 ? 15.883 -12.703 -14.289 1 98.88 231 MET B N 1
ATOM 4196 C CA . MET B 1 231 ? 15.633 -11.922 -15.492 1 98.88 231 MET B CA 1
ATOM 4197 C C . MET B 1 231 ? 15.523 -10.438 -15.164 1 98.88 231 MET B C 1
ATOM 4199 O O . MET B 1 231 ? 16.141 -9.602 -15.828 1 98.88 231 MET B O 1
ATOM 4203 N N . THR B 1 232 ? 14.82 -10.117 -14.125 1 98.88 232 THR B N 1
ATOM 4204 C CA . THR B 1 232 ? 14.633 -8.734 -13.711 1 98.88 232 THR B CA 1
ATOM 4205 C C . THR B 1 232 ? 15.969 -8.086 -13.359 1 98.88 232 THR B C 1
ATOM 4207 O O . THR B 1 232 ? 16.25 -6.957 -13.773 1 98.88 232 THR B O 1
ATOM 4210 N N . GLY B 1 233 ? 16.75 -8.812 -12.594 1 98.62 233 GLY B N 1
ATOM 4211 C CA . GLY B 1 233 ? 18.062 -8.289 -12.211 1 98.62 233 GLY B CA 1
ATOM 4212 C C . GLY B 1 233 ? 18.922 -7.926 -13.406 1 98.62 233 GLY B C 1
ATOM 4213 O O . GLY B 1 233 ? 19.547 -6.863 -13.422 1 98.62 233 GLY B O 1
ATOM 4214 N N . VAL B 1 234 ? 18.953 -8.781 -14.383 1 98.75 234 VAL B N 1
ATOM 4215 C CA . VAL B 1 234 ? 19.75 -8.547 -15.586 1 98.75 234 VAL B CA 1
ATOM 4216 C C . VAL B 1 234 ? 19.203 -7.344 -16.344 1 98.75 234 VAL B C 1
ATOM 4218 O O . VAL B 1 234 ? 19.953 -6.477 -16.781 1 98.75 234 VAL B O 1
ATOM 4221 N N . LEU B 1 235 ? 17.891 -7.273 -16.5 1 98.62 235 LEU B N 1
ATOM 4222 C CA . LEU B 1 235 ? 17.266 -6.168 -17.203 1 98.62 235 LEU B CA 1
ATOM 4223 C C . LEU B 1 235 ? 17.562 -4.84 -16.531 1 98.62 235 LEU B C 1
ATOM 4225 O O . LEU B 1 235 ? 17.844 -3.842 -17.203 1 98.62 235 LEU B O 1
ATOM 4229 N N . VAL B 1 236 ? 17.531 -4.801 -15.195 1 97.88 236 VAL B N 1
ATOM 4230 C CA . VAL B 1 236 ? 17.844 -3.586 -14.453 1 97.88 236 VAL B CA 1
ATOM 4231 C C . VAL B 1 236 ? 19.312 -3.217 -14.656 1 97.88 236 VAL B C 1
ATOM 4233 O O . VAL B 1 236 ? 19.641 -2.047 -14.867 1 97.88 236 VAL B O 1
ATOM 4236 N N . ALA B 1 237 ? 20.188 -4.223 -14.617 1 97.69 237 ALA B N 1
ATOM 4237 C CA . ALA B 1 237 ? 21.609 -3.965 -14.859 1 97.69 237 ALA B CA 1
ATOM 4238 C C . ALA B 1 237 ? 21.828 -3.352 -16.234 1 97.69 237 ALA B C 1
ATOM 4240 O O . ALA B 1 237 ? 22.656 -2.465 -16.406 1 97.69 237 ALA B O 1
ATOM 4241 N N . ILE B 1 238 ? 21.094 -3.836 -17.203 1 98.06 238 ILE B N 1
ATOM 4242 C CA . ILE B 1 238 ? 21.172 -3.283 -18.547 1 98.06 238 ILE B CA 1
ATOM 4243 C C . ILE B 1 238 ? 20.656 -1.844 -18.547 1 98.06 238 ILE B C 1
ATOM 4245 O O . ILE B 1 238 ? 21.297 -0.95 -19.109 1 98.06 238 ILE B O 1
ATOM 4249 N N . GLY B 1 239 ? 19.531 -1.62 -17.969 1 97.19 239 GLY B N 1
ATOM 4250 C CA . GLY B 1 239 ? 19.016 -0.268 -17.844 1 97.19 239 GLY B CA 1
ATOM 4251 C C . GLY B 1 239 ? 19.984 0.686 -17.172 1 97.19 239 GLY B C 1
ATOM 4252 O O . GLY B 1 239 ? 20 1.878 -17.484 1 97.19 239 GLY B O 1
ATOM 4253 N N . GLN B 1 240 ? 20.797 0.17 -16.25 1 95.81 240 GLN B N 1
ATOM 4254 C CA . GLN B 1 240 ? 21.766 0.97 -15.508 1 95.81 240 GLN B CA 1
ATOM 4255 C C . GLN B 1 240 ? 23.062 1.143 -16.297 1 95.81 240 GLN B C 1
ATOM 4257 O O . GLN B 1 240 ? 23.984 1.816 -15.836 1 95.81 240 GLN B O 1
ATOM 4262 N N . GLY B 1 241 ? 23.188 0.492 -17.406 1 95.31 241 GLY B N 1
ATOM 4263 C CA . GLY B 1 241 ? 24.375 0.584 -18.25 1 95.31 241 GLY B CA 1
ATOM 4264 C C . GLY B 1 241 ? 25.5 -0.319 -17.797 1 95.31 241 GLY B C 1
ATOM 4265 O O . GLY B 1 241 ? 26.625 -0.205 -18.281 1 95.31 241 GLY B O 1
ATOM 4266 N N . ARG B 1 242 ? 25.266 -1.188 -16.875 1 96.06 242 ARG B N 1
ATOM 4267 C CA . ARG B 1 242 ? 26.281 -2.1 -16.359 1 96.06 242 ARG B CA 1
ATOM 4268 C C . ARG B 1 242 ? 26.453 -3.299 -17.297 1 96.06 242 ARG B C 1
ATOM 4270 O O . ARG B 1 242 ? 27.5 -3.963 -17.25 1 96.06 242 ARG B O 1
ATOM 4277 N N . LEU B 1 243 ? 25.406 -3.645 -18.031 1 97.69 243 LEU B N 1
ATOM 4278 C CA . LEU B 1 243 ? 25.438 -4.699 -19.031 1 97.69 243 LEU B CA 1
ATOM 4279 C C . LEU B 1 243 ? 24.906 -4.191 -20.375 1 97.69 243 LEU B C 1
ATOM 4281 O O . LEU B 1 243 ? 24.125 -3.232 -20.406 1 97.69 243 LEU B O 1
ATOM 4285 N N . SER B 1 244 ? 25.344 -4.781 -21.406 1 98.25 244 SER B N 1
ATOM 4286 C CA . SER B 1 244 ? 24.812 -4.457 -22.719 1 98.25 244 SER B CA 1
ATOM 4287 C C . SER B 1 244 ? 23.578 -5.297 -23.031 1 98.25 244 SER B C 1
ATOM 4289 O O . SER B 1 244 ? 23.375 -6.355 -22.438 1 98.25 244 SER B O 1
ATOM 4291 N N . VAL B 1 245 ? 22.781 -4.824 -23.938 1 98.56 245 VAL B N 1
ATOM 4292 C CA . VAL B 1 245 ? 21.578 -5.531 -24.375 1 98.56 245 VAL B CA 1
ATOM 4293 C C . VAL B 1 245 ? 21.953 -6.91 -24.906 1 98.56 245 VAL B C 1
ATOM 4295 O O . VAL B 1 245 ? 21.25 -7.895 -24.656 1 98.56 245 VAL B O 1
ATOM 4298 N N . SER B 1 246 ? 23.094 -7.055 -25.578 1 98.06 246 SER B N 1
ATOM 4299 C CA . SER B 1 246 ? 23.531 -8.297 -26.203 1 98.06 246 SER B CA 1
ATOM 4300 C C . SER B 1 246 ? 23.844 -9.367 -25.141 1 98.06 246 SER B C 1
ATOM 4302 O O . SER B 1 246 ? 23.922 -10.555 -25.469 1 98.06 246 SER B O 1
ATOM 4304 N N . LYS B 1 247 ? 24.031 -8.906 -23.953 1 97.88 247 LYS B N 1
ATOM 4305 C CA . LYS B 1 247 ? 24.328 -9.844 -22.875 1 97.88 247 LYS B CA 1
ATOM 4306 C C . LYS B 1 247 ? 23.188 -10.836 -22.688 1 97.88 247 LYS B C 1
ATOM 4308 O O . LYS B 1 247 ? 23.406 -11.977 -22.266 1 97.88 247 LYS B O 1
ATOM 4313 N N . ILE B 1 248 ? 21.953 -10.453 -23.031 1 98.38 248 ILE B N 1
ATOM 4314 C CA . ILE B 1 248 ? 20.797 -11.344 -22.906 1 98.38 248 ILE B CA 1
ATOM 4315 C C . ILE B 1 248 ? 21.031 -12.594 -23.75 1 98.38 248 ILE B C 1
ATOM 4317 O O . ILE B 1 248 ? 20.875 -13.719 -23.25 1 98.38 248 ILE B O 1
ATOM 4321 N N . GLN B 1 249 ? 21.453 -12.438 -24.938 1 98.06 249 GLN B N 1
ATOM 4322 C CA . GLN B 1 249 ? 21.703 -13.562 -25.828 1 98.06 249 GLN B CA 1
ATOM 4323 C C . GLN B 1 249 ? 22.828 -14.453 -25.297 1 98.06 249 GLN B C 1
ATOM 4325 O O . GLN B 1 249 ? 22.719 -15.68 -25.359 1 98.06 249 GLN B O 1
ATOM 4330 N N . ASP B 1 250 ? 23.828 -13.781 -24.797 1 98.31 250 ASP B N 1
ATOM 4331 C CA . ASP B 1 250 ? 24.922 -14.539 -24.219 1 98.31 250 ASP B CA 1
ATOM 4332 C C . ASP B 1 250 ? 24.438 -15.453 -23.094 1 98.31 250 ASP B C 1
ATOM 4334 O O . ASP B 1 250 ? 24.828 -16.625 -23.031 1 98.31 250 ASP B O 1
ATOM 4338 N N . LEU B 1 251 ? 23.656 -14.875 -22.266 1 98.5 251 LEU B N 1
ATOM 4339 C CA . LEU B 1 251 ? 23.188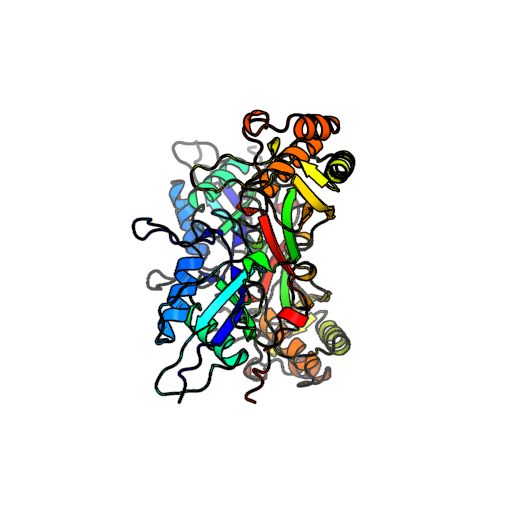 -15.617 -21.109 1 98.5 251 LEU B CA 1
ATOM 4340 C C . LEU B 1 251 ? 22.25 -16.75 -21.547 1 98.5 251 LEU B C 1
ATOM 4342 O O . LEU B 1 251 ? 22.312 -17.859 -21 1 98.5 251 LEU B O 1
ATOM 4346 N N . LEU B 1 252 ? 21.391 -16.5 -22.531 1 98.38 252 LEU B N 1
ATOM 4347 C CA . LEU B 1 252 ? 20.5 -17.531 -23.047 1 98.38 252 LEU B CA 1
ATOM 4348 C C . LEU B 1 252 ? 21.297 -18.656 -23.719 1 98.38 252 LEU B C 1
ATOM 4350 O O . LEU B 1 252 ? 20.953 -19.828 -23.578 1 98.38 252 LEU B O 1
ATOM 4354 N N . GLU B 1 253 ? 22.391 -18.312 -24.328 1 98.19 253 GLU B N 1
ATOM 4355 C CA . GLU B 1 253 ? 23.188 -19.281 -25.078 1 98.19 253 GLU B CA 1
ATOM 4356 C C . GLU B 1 253 ? 24.078 -20.109 -24.156 1 98.19 253 GLU B C 1
ATOM 4358 O O . GLU B 1 253 ? 24.422 -21.25 -24.484 1 98.19 253 GLU B O 1
ATOM 4363 N N . ALA B 1 254 ? 24.359 -19.578 -23.047 1 98.19 254 ALA B N 1
ATOM 4364 C CA . ALA B 1 254 ? 25.25 -20.281 -22.125 1 98.19 254 ALA B CA 1
ATOM 4365 C C . ALA B 1 254 ? 24.594 -21.547 -21.562 1 98.19 254 ALA B C 1
ATOM 4367 O O . ALA B 1 254 ? 25.281 -22.531 -21.297 1 98.19 254 ALA B O 1
ATOM 4368 N N . ARG B 1 255 ? 23.281 -21.5 -21.281 1 97.5 255 ARG B N 1
ATOM 4369 C CA . ARG B 1 255 ? 22.5 -22.641 -20.781 1 97.5 255 ARG B CA 1
ATOM 4370 C C . ARG B 1 255 ? 23.188 -23.266 -19.578 1 97.5 255 ARG B C 1
ATOM 4372 O O . ARG B 1 255 ? 23.328 -24.5 -19.516 1 97.5 255 ARG B O 1
ATOM 4379 N N . ASP B 1 256 ? 23.656 -22.422 -18.672 1 96.5 256 ASP B N 1
ATOM 4380 C CA . ASP B 1 256 ? 24.391 -22.812 -17.469 1 96.5 256 ASP B CA 1
ATOM 4381 C C . ASP B 1 256 ? 24.078 -21.875 -16.312 1 96.5 256 ASP B C 1
ATOM 4383 O O . ASP B 1 256 ? 24.453 -20.703 -16.344 1 96.5 256 ASP B O 1
ATOM 4387 N N . SER B 1 257 ? 23.484 -22.469 -15.32 1 95.25 257 SER B N 1
ATOM 4388 C CA . SER B 1 257 ? 23.109 -21.688 -14.148 1 95.25 257 SER B CA 1
ATOM 4389 C C . SER B 1 257 ? 24.297 -20.953 -13.562 1 95.25 257 SER B C 1
ATOM 4391 O O . SER B 1 257 ? 24.172 -19.844 -13.047 1 95.25 257 SER B O 1
ATOM 4393 N N . LEU B 1 258 ? 25.453 -21.469 -13.68 1 95.75 258 LEU B N 1
ATOM 4394 C CA . LEU B 1 258 ? 26.672 -20.922 -13.078 1 95.75 258 LEU B CA 1
ATOM 4395 C C . LEU B 1 258 ? 27.203 -19.75 -13.898 1 95.75 258 LEU B C 1
ATOM 4397 O O . LEU B 1 258 ? 28.047 -18.984 -13.438 1 95.75 258 LEU B O 1
ATOM 4401 N N . ALA B 1 259 ? 26.688 -19.609 -15.078 1 97.25 259 ALA B N 1
ATOM 4402 C CA . ALA B 1 259 ? 27.125 -18.516 -15.945 1 97.25 259 ALA B CA 1
ATOM 4403 C C . ALA B 1 259 ? 26.406 -17.219 -15.586 1 97.25 259 ALA B C 1
ATOM 4405 O O . ALA B 1 259 ? 26.766 -16.141 -16.062 1 97.25 259 ALA B O 1
ATOM 4406 N N . PHE B 1 260 ? 25.375 -17.281 -14.773 1 97.75 260 PHE B N 1
ATOM 4407 C CA . PHE B 1 260 ? 24.641 -16.078 -14.359 1 97.75 260 PHE B CA 1
ATOM 4408 C C . PHE B 1 260 ? 25.531 -15.156 -13.547 1 97.75 260 PHE B C 1
ATOM 4410 O O . PHE B 1 260 ? 26.234 -15.602 -12.625 1 97.75 260 PHE B O 1
ATOM 4417 N N . PRO B 1 261 ? 25.516 -13.883 -13.891 1 96.38 261 PRO B N 1
ATOM 4418 C CA . PRO B 1 261 ? 26.375 -12.961 -13.148 1 96.38 261 PRO B CA 1
ATOM 4419 C C . PRO B 1 261 ? 26.031 -12.906 -11.656 1 96.38 261 PRO B C 1
ATOM 4421 O O . PRO B 1 261 ? 24.859 -12.953 -11.289 1 96.38 261 PRO B O 1
ATOM 4424 N N . ASN B 1 262 ? 27 -12.68 -10.812 1 93.44 262 ASN B N 1
ATOM 4425 C CA . ASN B 1 262 ? 26.812 -12.656 -9.359 1 93.44 262 ASN B CA 1
ATOM 4426 C C . ASN B 1 262 ? 26.047 -11.414 -8.914 1 93.44 262 ASN B C 1
ATOM 4428 O O . ASN B 1 262 ? 26.219 -10.336 -9.477 1 93.44 262 ASN B O 1
ATOM 4432 N N . ASN B 1 263 ? 25.188 -11.555 -7.934 1 93.38 263 ASN B N 1
ATOM 4433 C CA . ASN B 1 263 ? 24.531 -10.492 -7.184 1 93.38 263 ASN B CA 1
ATOM 4434 C C . ASN B 1 263 ? 23.594 -9.68 -8.07 1 93.38 263 ASN B C 1
ATOM 4436 O O . ASN B 1 263 ? 23.5 -8.461 -7.926 1 93.38 263 ASN B O 1
ATOM 4440 N N . LEU B 1 264 ? 23 -10.359 -9.062 1 97.12 264 LEU B N 1
ATOM 4441 C CA . LEU B 1 264 ? 22.078 -9.617 -9.914 1 97.12 264 LEU B CA 1
ATOM 4442 C C . LEU B 1 264 ? 20.641 -10.023 -9.648 1 97.12 264 LEU B C 1
ATOM 4444 O O . LEU B 1 264 ? 19.703 -9.391 -10.148 1 97.12 264 LEU B O 1
ATOM 4448 N N . THR B 1 265 ? 20.453 -11.047 -8.867 1 98.25 265 THR B N 1
ATOM 4449 C CA . THR B 1 265 ? 19.078 -11.484 -8.602 1 98.25 265 THR B CA 1
ATOM 4450 C C . THR B 1 265 ? 18.297 -10.375 -7.902 1 98.25 265 THR B C 1
ATOM 4452 O O . THR B 1 265 ? 18.703 -9.883 -6.848 1 98.25 265 THR B O 1
ATOM 4455 N N . ALA B 1 266 ? 17.188 -9.992 -8.508 1 98.44 266 ALA B N 1
ATOM 4456 C CA . ALA B 1 266 ? 16.359 -8.922 -7.957 1 98.44 266 ALA B CA 1
ATOM 4457 C C . ALA B 1 266 ? 15.773 -9.328 -6.609 1 98.44 266 ALA B C 1
ATOM 4459 O O . ALA B 1 266 ? 15.5 -10.508 -6.371 1 98.44 266 ALA B O 1
ATOM 4460 N N . PRO B 1 267 ? 15.594 -8.344 -5.68 1 97.81 267 PRO B N 1
ATOM 4461 C CA . PRO B 1 267 ? 14.992 -8.664 -4.383 1 97.81 267 PRO B CA 1
ATOM 4462 C C . PRO B 1 267 ? 13.586 -9.242 -4.512 1 97.81 267 PRO B C 1
ATOM 4464 O O . PRO B 1 267 ? 12.875 -8.953 -5.48 1 97.81 267 PRO B O 1
ATOM 4467 N N . ALA B 1 268 ? 13.18 -10.023 -3.506 1 98.62 268 ALA B N 1
ATOM 4468 C CA . ALA B 1 268 ? 11.906 -10.727 -3.551 1 98.62 268 ALA B CA 1
ATOM 4469 C C . ALA B 1 268 ? 10.734 -9.758 -3.387 1 98.62 268 ALA B C 1
ATOM 4471 O O . ALA B 1 268 ? 9.68 -9.945 -3.998 1 98.62 268 ALA B O 1
ATOM 4472 N N . HIS B 1 269 ? 10.914 -8.719 -2.609 1 97.88 269 HIS B N 1
ATOM 4473 C CA . HIS B 1 269 ? 9.805 -7.895 -2.143 1 97.88 269 HIS B CA 1
ATOM 4474 C C . HIS B 1 269 ? 9.234 -7.043 -3.271 1 97.88 269 HIS B C 1
ATOM 4476 O O . HIS B 1 269 ? 8.211 -6.379 -3.1 1 97.88 269 HIS B O 1
ATOM 4482 N N . GLY B 1 270 ? 9.805 -7.02 -4.422 1 98.25 270 GLY B N 1
ATOM 4483 C CA . GLY B 1 270 ? 9.25 -6.309 -5.562 1 98.25 270 GLY B CA 1
ATOM 4484 C C . GLY B 1 270 ? 8.406 -7.195 -6.461 1 98.25 270 GLY B C 1
ATOM 4485 O O . GLY B 1 270 ? 7.766 -6.711 -7.395 1 98.25 270 GLY B O 1
ATOM 4486 N N . LEU B 1 271 ? 8.398 -8.445 -6.23 1 98.88 271 LEU B N 1
ATOM 4487 C CA . LEU B 1 271 ? 7.793 -9.406 -7.145 1 98.88 271 LEU B CA 1
ATOM 4488 C C . LEU B 1 271 ? 6.398 -9.805 -6.668 1 98.88 271 LEU B C 1
ATOM 4490 O O . LEU B 1 271 ? 6.199 -10.086 -5.484 1 98.88 271 LEU B O 1
ATOM 4494 N N . PHE B 1 272 ? 5.395 -9.805 -7.602 1 98.88 272 PHE B N 1
ATOM 4495 C CA . PHE B 1 272 ? 4.02 -10.219 -7.371 1 98.88 272 PHE B CA 1
ATOM 4496 C C . PHE B 1 272 ? 3.604 -11.289 -8.383 1 98.88 272 PHE B C 1
ATOM 4498 O O . PHE B 1 272 ? 3.752 -11.094 -9.586 1 98.88 272 PHE B O 1
ATOM 4505 N N . LEU B 1 273 ? 3.145 -12.414 -7.898 1 98.94 273 LEU B N 1
ATOM 4506 C CA . LEU B 1 273 ? 2.295 -13.234 -8.758 1 98.94 273 LEU B CA 1
ATOM 4507 C C . LEU B 1 273 ? 0.911 -12.609 -8.906 1 98.94 273 LEU B C 1
ATOM 4509 O O . LEU B 1 273 ? 0.204 -12.414 -7.914 1 98.94 273 LEU B O 1
ATOM 4513 N N . THR B 1 274 ? 0.448 -12.305 -10.172 1 98.62 274 THR B N 1
ATOM 4514 C CA . THR B 1 274 ? -0.757 -11.492 -10.281 1 98.62 274 THR B CA 1
ATOM 4515 C C . THR B 1 274 ? -1.89 -12.289 -10.922 1 98.62 274 THR B C 1
ATOM 4517 O O . THR B 1 274 ? -3.055 -11.891 -10.844 1 98.62 274 THR B O 1
ATOM 4520 N N . ASN B 1 275 ? -1.477 -13.375 -11.594 1 98.38 275 ASN B N 1
ATOM 4521 C CA . ASN B 1 275 ? -2.535 -14.141 -12.242 1 98.38 275 ASN B CA 1
ATOM 4522 C C . ASN B 1 275 ? -2.113 -15.586 -12.484 1 98.38 275 ASN B C 1
ATOM 4524 O O . ASN B 1 275 ? -0.965 -15.852 -12.836 1 98.38 275 ASN B O 1
ATOM 4528 N N . VAL B 1 276 ? -2.949 -16.484 -12.25 1 98.75 276 VAL B N 1
ATOM 4529 C CA . VAL B 1 276 ? -2.898 -17.891 -12.664 1 98.75 276 VAL B CA 1
ATOM 4530 C C . VAL B 1 276 ? -4.137 -18.219 -13.492 1 98.75 276 VAL B C 1
ATOM 4532 O O . VAL B 1 276 ? -5.266 -18.094 -13.008 1 98.75 276 VAL B O 1
ATOM 4535 N N . GLN B 1 277 ? -3.902 -18.703 -14.68 1 98.44 277 GLN B N 1
ATOM 4536 C CA . GLN B 1 277 ? -5.023 -18.906 -15.594 1 98.44 277 GLN B CA 1
ATOM 4537 C C . GLN B 1 277 ? -5.324 -20.391 -15.766 1 98.44 277 GLN B C 1
ATOM 4539 O O . GLN B 1 277 ? -4.406 -21.219 -15.859 1 98.44 277 GLN B O 1
ATOM 4544 N N . TYR B 1 278 ? -6.578 -20.703 -15.797 1 98.5 278 TYR B N 1
ATOM 4545 C CA . TYR B 1 278 ? -7.086 -22.031 -16.109 1 98.5 278 TYR B CA 1
ATOM 4546 C C . TYR B 1 278 ? -8.086 -21.984 -17.25 1 98.5 278 TYR B C 1
ATOM 4548 O O . TYR B 1 278 ? -8.531 -20.906 -17.656 1 98.5 278 TYR B O 1
ATOM 4556 N N . ARG B 1 279 ? -8.422 -23.172 -17.797 1 97.38 279 ARG B N 1
ATOM 4557 C CA . ARG B 1 279 ? -9.516 -23.25 -18.75 1 97.38 279 ARG B CA 1
ATOM 4558 C C . ARG B 1 279 ? -10.859 -23.047 -18.062 1 97.38 279 ARG B C 1
ATOM 4560 O O . ARG B 1 279 ? -11.07 -23.516 -16.953 1 97.38 279 ARG B O 1
ATOM 4567 N N . ASP B 1 280 ? -11.703 -22.391 -18.781 1 95.69 280 ASP B N 1
ATOM 4568 C CA . ASP B 1 280 ? -13.039 -22.188 -18.234 1 95.69 280 ASP B CA 1
ATOM 4569 C C . ASP B 1 280 ? -13.688 -23.531 -17.859 1 95.69 280 ASP B C 1
ATOM 4571 O O . ASP B 1 280 ? -14.43 -23.609 -16.875 1 95.69 280 ASP B O 1
ATOM 4575 N N . THR B 1 281 ? -13.406 -24.547 -18.578 1 94.94 281 THR B N 1
ATOM 4576 C CA . THR B 1 281 ? -13.992 -25.875 -18.359 1 94.94 281 THR B CA 1
ATOM 4577 C C . THR B 1 281 ? -13.484 -26.469 -17.047 1 94.94 281 THR B C 1
ATOM 4579 O O . THR B 1 281 ? -14.133 -27.344 -16.469 1 94.94 281 THR B O 1
ATOM 4582 N N . ASP B 1 282 ? -12.328 -25.984 -16.625 1 95.31 282 ASP B N 1
ATOM 4583 C CA . ASP B 1 282 ? -11.773 -26.469 -15.359 1 95.31 282 ASP B CA 1
ATOM 4584 C C . ASP B 1 282 ? -12.531 -25.906 -14.164 1 95.31 282 ASP B C 1
ATOM 4586 O O . ASP B 1 282 ? -12.492 -26.469 -13.07 1 95.31 282 ASP B O 1
ATOM 4590 N N . LEU B 1 283 ? -13.164 -24.734 -14.367 1 94.06 283 LEU B N 1
ATOM 4591 C CA . LEU B 1 283 ? -13.758 -23.984 -13.266 1 94.06 283 LEU B CA 1
ATOM 4592 C C . LEU B 1 283 ? -15.227 -24.359 -13.078 1 94.06 283 LEU B C 1
ATOM 4594 O O . LEU B 1 283 ? -15.945 -23.703 -12.32 1 94.06 283 LEU B O 1
ATOM 4598 N N . VAL B 1 284 ? -15.688 -25.406 -13.797 1 88.06 284 VAL B N 1
ATOM 4599 C CA . VAL B 1 284 ? -17.062 -25.875 -13.648 1 88.06 284 VAL B CA 1
ATOM 4600 C C . VAL B 1 284 ? -17.062 -27.281 -13.047 1 88.06 284 VAL B C 1
ATOM 4602 O O . VAL B 1 284 ? -16.203 -28.109 -13.375 1 88.06 284 VAL B O 1
ATOM 4605 N N . ALA B 1 285 ? -17.953 -27.422 -11.984 1 74.56 285 ALA B N 1
ATOM 4606 C CA . ALA B 1 285 ? -18.078 -28.719 -11.336 1 74.56 285 ALA B CA 1
ATOM 4607 C C . ALA B 1 285 ? -18.594 -29.781 -12.305 1 74.56 285 ALA B C 1
ATOM 4609 O O . ALA B 1 285 ? -19.438 -29.484 -13.156 1 74.56 285 ALA B O 1
ATOM 4610 N N . SER B 1 286 ? -17.766 -30.844 -12.5 1 58.06 286 SER B N 1
ATOM 4611 C CA . SER B 1 286 ? -18.328 -31.922 -13.312 1 58.06 286 SER B CA 1
ATOM 4612 C C . SER B 1 286 ? -19.578 -32.5 -12.68 1 58.06 286 SER B C 1
ATOM 4614 O O . SER B 1 286 ? -19.641 -32.688 -11.461 1 58.06 286 SER B O 1
ATOM 4616 N N . MET B 1 287 ? -20.734 -32.094 -13.117 1 49.94 287 MET B N 1
ATOM 4617 C CA . MET B 1 287 ? -21.906 -32.844 -12.695 1 49.94 287 MET B CA 1
ATOM 4618 C C . MET B 1 287 ? -21.641 -34.344 -12.68 1 49.94 287 MET B C 1
ATOM 4620 O O . MET B 1 287 ? -21.266 -34.938 -13.711 1 49.94 287 MET B O 1
ATOM 4624 N N . SER B 1 288 ? -21.031 -34.938 -11.781 1 46.59 288 SER B N 1
ATOM 4625 C CA . SER B 1 288 ? -21.094 -36.406 -11.727 1 46.59 288 SER B CA 1
ATOM 4626 C C . SER B 1 288 ? -22.453 -36.906 -12.219 1 46.59 288 SER B C 1
ATOM 4628 O O . SER B 1 288 ? -23.5 -36.438 -11.766 1 46.59 288 SER B O 1
ATOM 4630 N N . GLU B 1 289 ? -22.594 -37.438 -13.469 1 37.72 289 GLU B N 1
ATOM 4631 C CA . GLU B 1 289 ? -23.688 -38.312 -13.922 1 37.72 289 GLU B CA 1
ATOM 4632 C C . GLU B 1 289 ? -24.031 -39.375 -12.875 1 37.72 289 GLU B C 1
ATOM 4634 O O . GLU B 1 289 ? -23.234 -40.281 -12.617 1 37.72 289 GLU B O 1
ATOM 4639 N N . GLU B 1 290 ? -24.469 -39.125 -11.742 1 37 290 GLU B N 1
ATOM 4640 C CA . GLU B 1 290 ? -25.25 -40.188 -11.133 1 37 290 GLU B CA 1
ATOM 4641 C C . GLU B 1 290 ? -26.219 -40.812 -12.133 1 37 290 GLU B C 1
ATOM 4643 O O . GLU B 1 290 ? -27.281 -40.219 -12.414 1 37 290 GLU B O 1
ATOM 4648 N N . GLN B 1 291 ? -25.766 -41.312 -13.367 1 29.41 291 GLN B N 1
ATOM 4649 C CA . GLN B 1 291 ? -26.547 -42.469 -13.781 1 29.41 291 GLN B CA 1
ATOM 4650 C C . GLN B 1 291 ? -26.125 -43.719 -13 1 29.41 291 GLN B C 1
ATOM 4652 O O . GLN B 1 291 ? -24.938 -43.938 -12.734 1 29.41 291 GLN B O 1
#

Solvent-accessible surface area (backbone atoms only — not comparable to full-atom values): 30511 Å² total; per-residue (Å²): 128,83,77,66,67,40,28,32,40,35,31,30,28,34,62,18,75,78,26,56,12,38,50,61,47,61,86,86,48,89,54,47,9,50,38,45,54,53,39,50,30,53,49,73,70,56,41,71,54,81,75,60,71,43,62,36,68,87,41,55,53,24,26,27,24,61,22,41,40,25,27,36,61,46,23,58,59,97,72,47,73,74,74,50,40,66,56,47,38,52,51,40,33,60,61,29,66,89,46,68,44,33,49,71,47,48,30,48,26,40,83,82,65,46,44,45,81,55,36,59,28,36,32,36,39,35,30,36,32,27,58,39,82,43,76,72,62,51,60,74,89,50,62,70,52,34,42,70,39,53,77,44,71,62,40,60,66,52,28,44,55,36,32,53,70,58,46,39,76,45,47,42,32,18,38,24,58,89,57,94,83,57,73,91,65,79,42,64,38,47,30,79,38,42,44,72,44,82,46,59,44,52,54,58,81,45,35,96,55,75,51,47,42,34,28,41,35,40,27,21,56,64,80,55,57,58,22,69,34,33,49,47,17,51,41,51,36,26,15,60,64,76,39,58,56,67,48,55,58,53,46,46,69,58,55,30,42,83,69,43,72,82,94,34,62,41,69,39,33,14,32,28,33,35,37,67,40,64,56,74,74,56,61,41,56,60,74,73,72,85,117,126,83,79,66,67,40,29,32,41,36,32,30,26,33,62,20,77,77,26,56,12,38,51,62,46,61,85,85,48,89,54,46,9,50,38,46,54,53,38,50,30,52,51,72,69,55,40,70,54,80,75,60,71,42,63,37,69,88,40,54,52,25,26,28,25,60,23,41,41,26,27,35,58,46,22,58,58,97,73,46,73,74,75,50,40,67,55,48,36,53,52,40,34,62,62,28,65,90,46,66,44,33,49,69,46,48,30,46,26,40,82,82,66,48,44,47,80,55,38,61,27,36,32,35,38,36,31,35,33,26,61,40,83,44,75,73,61,51,61,74,88,52,60,70,53,34,43,68,39,54,83,46,73,61,41,58,6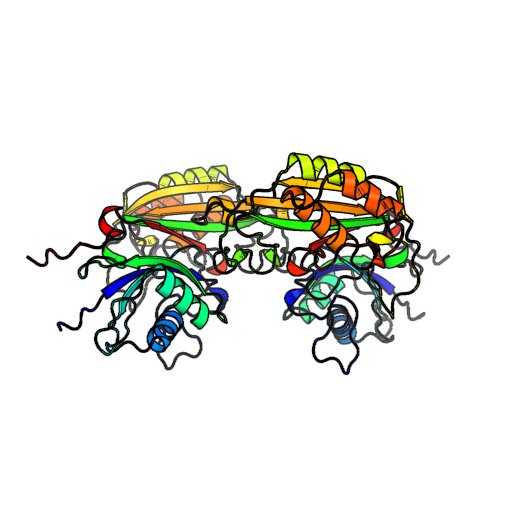6,50,28,43,54,37,33,52,71,59,46,38,75,44,48,43,33,18,37,23,58,91,55,92,82,56,74,92,64,81,44,63,40,46,30,79,37,43,44,72,43,81,45,58,43,53,54,56,79,46,36,98,52,76,51,46,42,33,29,41,36,38,26,22,56,64,80,55,56,58,24,69,34,32,50,47,18,50,40,50,35,27,14,60,64,78,40,57,57,68,49,54,58,51,45,46,68,60,54,30,42,83,70,43,70,84,94,33,61,40,71,40,32,15,33,28,33,36,36,68,39,63,56,74,75,58,61,40,56,61,74,74,73,86,118

Secondary structure (DSSP, 8-state):
-----EEEEEEEEE-GGGSS-SSPPPTT-SSPPHHHHHHHHHHTT--SSPP-EEESS---TT-EEEEEEEEEEE--STTPPPPPHHHHHHHHHHHTTTSSEEEEEEEEE-TT--TTTT--EEEEEEEEEES-SSGGGS-GGGTTSSEEETT----HHHHHHHHHHH-EEEE-GGGPPP-SSPPPPP-EEEEEEEEEEE---THHHHSSS--EEEEEEEEES---TTHHHHHHHHHHHHHTTSS-TTHHHHHHHH--GGGSPTT-PPPGGGEEEEEEE--GGGGS-------/-----EEEEEEEEE-GGGSS-SSPPPTT-SSPPHHHHHHHHHHTT--SSPP-EEESS---TT-EEEEEEEEEEE--STTPPPPPHHHHHHHHHHHTTTSSEEEEEEEEE-TT--TTTT--EEEEEEEEEES-SSGGGS-GGGTTSSEEETT----HHHHHHHHHHH-EEEE-GGGPPP-SSPPPPP-EEEEEEEEEEE---THHHHSSS--EEEEEEEEES---TTHHHHHHHHHHHHHTTSS-TTHHHHHHHH--GGGSPTT-PPPGGGEEEEEEE--GGGGS-------

Foldseek 3Di:
DPQDKWKKKWKKWAQLAQAQWQDADDPVDPGGHVQVLQQVLLVVLVFPDRWDKAWAATAGRRATAQITMIMIIGGHPPPDDDDDFVRVQVSSCVSCVVHRMHTDTMFTFEPPDGNRPQWQKWKKKFKAKEFDQDLVLDPPVCPLAHHYDHPAQFPQVQLFLLQVVLAAWFQLLQLADDDPPDPDDRSTWHWNDWGKDWDDDPCCPPPPTNMTMMMTMTMTSGHHHLNVQLSVLVSRCCRRVVDGSCVSVVSRVVSHNVVRDPPSRHDNSRMYTYDTDGDPNRRHYPPPPPD/DPQDKWKKKWKKWAQQAQAQWQDADDPVDPGGHVQVQQQVLLVVLVFPDRWDKAWAATAGRRATAQITMIMIIGGHPPPDDDDDFVRVQVSSCVSCVVHRMHTDTMFTFEPPDGNHPQWQKWKKKFKAKEFDQDLVLDPPVCPLAHHYDHPAQFPQVQLFLLQVVLAAWFQLLQLADDDPPDPDDRSTWHWNDWGKDWDDDPCCPPPPTNMTMMMTMTMTSGHHHLNVQLSVLVSRCCRRVVDGSCVSVVSRVVSHNVPRDPPSRHDNSRMYTYDTDGDPNRRHYPPPPPD

Radius of gyration: 27.13 Å; Cα contacts (8 Å, |Δi|>4): 1323; chains: 2; bounding box: 60×84×58 Å